Protein AF-A0AAW0YQZ0-F1 (afdb_monomer)

pLDDT: mean 71.82, std 16.06, range [32.94, 97.06]

Radius of gyration: 42.07 Å; Cα contacts (8 Å, |Δi|>4): 117; chains: 1; bounding box: 100×78×124 Å

Sequence (369 aa):
MALFLSIIIVFSAVLKAITFIFTYGYIPSLVSLLPHEGVVPTLEDDFGVTLLKIGTACIEATQFSGLRNELATIEQRNAPWVKISATSSDVLKHVPYHAGGFNTEISNIEVSELQDPHSESVYWREMRAFWKVSASSISRLLWFLVMATPVGRRMVDMSKIAWNLRWWYGPRQWRIWRRDAWREPPLTMARRRLAQRMGQAERREARPKGRTDVATPEPAVGISSDFQLQPDVSYSQFLLGQVEVEDDDENWEDDASSTTSSQSGASDEDDQALYRDLIVTEMDDNEDMQPVLLAHLTSRTSSPLTRRRYASLIANRSPPPQYQGLQEIVQDRRLAVAGQERDEDDEERKRACVVCMTQSRDTILWPCR

Solvent-accessible surface area (backbone atoms only — not comparable to full-atom values): 23851 Å² total; per-residue (Å²): 105,70,71,57,51,51,51,52,47,53,50,52,39,50,52,49,49,51,50,33,40,74,75,67,70,49,78,94,47,82,68,70,55,45,76,51,86,88,54,67,69,55,95,84,52,52,73,70,55,40,53,47,48,46,47,52,39,52,50,53,49,60,65,56,67,72,64,67,69,72,62,57,76,74,76,75,70,91,60,42,38,40,43,40,45,93,90,47,75,48,73,53,69,72,84,69,98,67,95,60,101,74,78,79,64,71,83,44,79,51,70,57,72,82,68,53,95,80,56,74,54,69,66,58,56,52,50,50,52,49,48,52,52,47,50,52,51,52,51,51,51,51,51,48,54,37,60,72,36,76,67,37,43,54,50,53,53,50,48,50,50,51,48,54,51,50,66,71,56,54,98,74,69,93,68,88,81,52,78,70,79,73,54,78,52,72,64,58,56,48,51,52,54,49,53,55,51,49,56,51,50,51,56,58,65,70,49,75,82,78,80,81,91,78,84,87,80,86,89,81,93,74,96,69,85,85,72,84,71,74,75,82,76,54,70,71,48,58,78,67,63,74,55,82,73,79,78,82,80,78,74,84,78,78,92,70,87,80,89,81,86,77,88,74,94,76,72,82,70,62,61,59,62,69,50,51,68,66,69,64,59,80,80,67,61,72,68,69,52,50,61,57,54,50,51,59,74,67,45,87,57,96,62,83,82,46,74,70,57,51,51,53,60,53,70,70,47,78,76,66,92,74,59,63,58,60,57,49,52,56,49,48,51,51,50,56,61,68,67,50,79,76,59,66,66,59,57,49,59,73,34,27,27,90,85,75,63,78,46,74,53,92,71,91,82,80,86,79,131

Structure (mmCIF, N/CA/C/O backbone):
data_AF-A0AAW0YQZ0-F1
#
_entry.id   AF-A0AAW0YQZ0-F1
#
loop_
_atom_site.group_PDB
_atom_site.id
_atom_site.type_symbol
_atom_site.label_atom_id
_atom_site.label_alt_id
_atom_site.label_comp_id
_atom_site.label_asym_id
_atom_site.label_entity_id
_atom_site.label_seq_id
_atom_site.pdbx_PDB_ins_code
_atom_site.Cartn_x
_atom_site.Cartn_y
_atom_site.Cartn_z
_atom_site.occupancy
_atom_site.B_iso_or_equiv
_atom_site.auth_seq_id
_atom_site.auth_comp_id
_atom_site.auth_asym_id
_atom_site.auth_atom_id
_atom_site.pdbx_PDB_model_num
ATOM 1 N N . MET A 1 1 ? 23.815 20.316 1.810 1.00 74.69 1 MET A N 1
ATOM 2 C CA . MET A 1 1 ? 22.538 20.791 2.387 1.00 74.69 1 MET A CA 1
ATOM 3 C C . MET A 1 1 ? 21.429 20.861 1.343 1.00 74.69 1 MET A C 1
ATOM 5 O O . MET A 1 1 ? 20.507 20.073 1.465 1.00 74.69 1 MET A O 1
ATOM 9 N N . ALA A 1 2 ? 21.531 21.681 0.286 1.00 79.31 2 ALA A N 1
ATOM 10 C CA . ALA A 1 2 ? 20.482 21.781 -0.746 1.00 79.31 2 ALA A CA 1
ATOM 11 C C . ALA A 1 2 ? 20.108 20.435 -1.404 1.00 79.31 2 ALA A C 1
ATOM 13 O O . ALA A 1 2 ? 18.932 20.108 -1.478 1.00 79.31 2 ALA A O 1
ATOM 14 N N . LEU A 1 3 ? 21.101 19.612 -1.778 1.00 83.88 3 LEU A N 1
ATOM 15 C CA . LEU A 1 3 ? 20.861 18.258 -2.312 1.00 83.88 3 LEU A CA 1
ATOM 16 C C . LEU A 1 3 ? 20.163 17.320 -1.318 1.00 83.88 3 LEU A C 1
ATOM 18 O O . LEU A 1 3 ? 19.392 16.457 -1.706 1.00 83.88 3 LEU A O 1
ATOM 22 N N . PHE A 1 4 ? 20.452 17.463 -0.027 1.00 82.62 4 PHE A N 1
ATOM 23 C CA . PHE A 1 4 ? 19.847 16.614 0.996 1.00 82.62 4 PHE A CA 1
ATOM 24 C C . PHE A 1 4 ? 18.385 17.007 1.226 1.00 82.62 4 PHE A C 1
ATOM 26 O O . PHE A 1 4 ? 17.507 16.151 1.262 1.00 82.62 4 PHE A O 1
ATOM 33 N N . LEU A 1 5 ? 18.116 18.312 1.299 1.00 79.50 5 LEU A N 1
ATOM 34 C CA . LEU A 1 5 ? 16.760 18.834 1.414 1.00 79.50 5 LEU A CA 1
ATOM 35 C C . LEU A 1 5 ? 15.923 18.527 0.164 1.00 79.50 5 LEU A C 1
ATOM 37 O O . LEU A 1 5 ? 14.769 18.143 0.307 1.00 79.50 5 LEU A O 1
ATOM 41 N N . SER A 1 6 ? 16.490 18.602 -1.045 1.00 83.31 6 SER A N 1
ATOM 42 C CA . SER A 1 6 ? 15.762 18.215 -2.259 1.00 83.31 6 SER A CA 1
ATOM 43 C C . SER A 1 6 ? 15.398 16.728 -2.268 1.00 83.31 6 SER A C 1
ATOM 45 O O . SER A 1 6 ? 14.277 16.393 -2.640 1.00 83.31 6 SER A O 1
ATOM 47 N N . ILE A 1 7 ? 16.284 15.839 -1.796 1.00 85.88 7 ILE A N 1
ATOM 48 C CA . ILE A 1 7 ? 15.975 14.408 -1.635 1.00 85.88 7 ILE A CA 1
ATOM 49 C C . ILE A 1 7 ? 14.813 14.208 -0.655 1.00 85.88 7 ILE A C 1
ATOM 51 O O . ILE A 1 7 ? 13.882 13.471 -0.969 1.00 85.88 7 ILE A O 1
ATOM 55 N N . ILE A 1 8 ? 14.833 14.880 0.501 1.00 83.62 8 ILE A N 1
ATOM 56 C CA . ILE A 1 8 ? 13.757 14.781 1.501 1.00 83.62 8 ILE A CA 1
ATOM 57 C C . ILE A 1 8 ? 12.425 15.277 0.934 1.00 83.62 8 ILE A C 1
ATOM 59 O O . ILE A 1 8 ? 11.398 14.624 1.128 1.00 83.62 8 ILE A O 1
ATOM 63 N N . ILE A 1 9 ? 12.432 16.402 0.217 1.00 84.31 9 ILE A N 1
ATOM 64 C CA . ILE A 1 9 ? 11.231 16.977 -0.398 1.00 84.31 9 ILE A CA 1
ATOM 65 C C . ILE A 1 9 ? 10.662 16.020 -1.451 1.00 84.31 9 ILE A C 1
ATOM 67 O O . ILE A 1 9 ? 9.471 15.717 -1.418 1.00 84.31 9 ILE A O 1
ATOM 71 N N . VAL A 1 10 ? 11.507 15.489 -2.343 1.00 86.62 10 VAL A N 1
ATOM 72 C CA . VAL A 1 10 ? 11.085 14.522 -3.370 1.00 86.62 10 VAL A CA 1
ATOM 73 C C . VAL A 1 10 ? 10.525 13.259 -2.723 1.00 86.62 10 VAL A C 1
ATOM 75 O O . VAL A 1 10 ? 9.453 12.802 -3.107 1.00 86.62 10 VAL A O 1
ATOM 78 N N . PHE A 1 11 ? 11.202 12.717 -1.712 1.00 88.06 11 PHE A N 1
ATOM 79 C CA . PHE A 1 11 ? 10.738 11.530 -0.999 1.00 88.06 11 PHE A CA 1
ATOM 80 C C . PHE A 1 11 ? 9.393 11.765 -0.297 1.00 88.06 11 PHE A C 1
ATOM 82 O O . PHE A 1 11 ? 8.498 10.931 -0.397 1.00 88.06 11 PHE A O 1
ATOM 89 N N . SER A 1 12 ? 9.214 12.922 0.345 1.00 85.50 12 SER A N 1
ATOM 90 C CA . SER A 1 12 ? 7.957 13.287 1.015 1.00 85.50 12 SER A CA 1
ATOM 91 C C . SER A 1 12 ? 6.810 13.465 0.016 1.00 85.50 12 SER A C 1
ATOM 93 O O . SER A 1 12 ? 5.703 12.986 0.257 1.00 85.50 12 SER A O 1
ATOM 95 N N . ALA A 1 13 ? 7.077 14.094 -1.134 1.00 87.88 13 ALA A N 1
ATOM 96 C CA . ALA A 1 13 ? 6.102 14.230 -2.212 1.00 87.88 13 ALA A CA 1
ATOM 97 C C . ALA A 1 13 ? 5.711 12.863 -2.795 1.00 87.88 13 ALA A C 1
ATOM 99 O O . ALA A 1 13 ? 4.528 12.598 -2.985 1.00 87.88 13 ALA A O 1
ATOM 100 N N . VAL A 1 14 ? 6.679 11.967 -3.018 1.00 89.31 14 VAL A N 1
ATOM 101 C CA . VAL A 1 14 ? 6.424 10.599 -3.498 1.00 89.31 14 VAL A CA 1
ATOM 102 C C . VAL A 1 14 ? 5.600 9.806 -2.488 1.00 89.31 14 VAL A C 1
ATOM 104 O O . VAL A 1 14 ? 4.615 9.185 -2.876 1.00 89.31 14 VAL A O 1
ATOM 107 N N . LEU A 1 15 ? 5.947 9.853 -1.199 1.00 87.69 15 LEU A N 1
ATOM 108 C CA . LEU A 1 15 ? 5.165 9.186 -0.157 1.00 87.69 15 LEU A CA 1
ATOM 109 C C . LEU A 1 15 ? 3.721 9.682 -0.137 1.00 87.69 15 LEU A C 1
ATOM 111 O O . LEU A 1 15 ? 2.804 8.871 -0.138 1.00 87.69 15 LEU A O 1
ATOM 115 N N . LYS A 1 16 ? 3.504 10.999 -0.196 1.00 87.56 16 LYS A N 1
ATOM 116 C CA . LYS A 1 16 ? 2.151 11.563 -0.209 1.00 87.56 16 LYS A CA 1
ATOM 117 C C . LYS A 1 16 ? 1.384 11.225 -1.493 1.00 87.56 16 LYS A C 1
ATOM 119 O O . LYS A 1 16 ? 0.184 10.976 -1.426 1.00 87.56 16 LYS A O 1
ATOM 124 N N . ALA A 1 17 ? 2.065 11.156 -2.639 1.00 89.69 17 ALA A N 1
ATOM 125 C CA . ALA A 1 17 ? 1.477 10.678 -3.892 1.00 89.69 17 ALA A CA 1
ATOM 126 C C . ALA A 1 17 ? 0.990 9.235 -3.753 1.00 89.69 17 ALA A C 1
ATOM 128 O O . ALA A 1 17 ? -0.140 8.929 -4.123 1.00 89.69 17 ALA A O 1
ATOM 129 N N . ILE A 1 18 ? 1.830 8.370 -3.180 1.00 89.19 18 ILE A N 1
ATOM 130 C CA . ILE A 1 18 ? 1.500 6.972 -2.907 1.00 89.19 18 ILE A CA 1
ATOM 131 C C . ILE A 1 18 ? 0.293 6.898 -1.968 1.00 89.19 18 ILE A C 1
ATOM 133 O O . ILE A 1 18 ? -0.659 6.189 -2.278 1.00 89.19 18 ILE A O 1
ATOM 137 N N . THR A 1 19 ? 0.282 7.672 -0.879 1.00 88.56 19 THR A N 1
ATOM 138 C CA . THR A 1 19 ? -0.862 7.725 0.039 1.00 88.56 19 THR A CA 1
ATOM 139 C C . THR A 1 19 ? -2.143 8.113 -0.691 1.00 88.56 19 THR A C 1
ATOM 141 O O . THR A 1 19 ? -3.131 7.407 -0.554 1.00 88.56 19 THR A O 1
ATOM 144 N N . PHE A 1 20 ? -2.135 9.161 -1.521 1.00 91.38 20 PHE A N 1
ATOM 145 C CA . PHE A 1 20 ? -3.327 9.556 -2.278 1.00 91.38 20 PHE A CA 1
ATOM 146 C C . PHE A 1 20 ? -3.776 8.519 -3.303 1.00 91.38 20 PHE A C 1
ATOM 148 O O . PHE A 1 20 ? -4.975 8.296 -3.447 1.00 91.38 20 PHE A O 1
ATOM 155 N N . ILE A 1 21 ? -2.837 7.853 -3.976 1.00 89.44 21 ILE A N 1
ATOM 156 C CA . ILE A 1 21 ? -3.160 6.748 -4.881 1.00 89.44 21 ILE A CA 1
ATOM 157 C C . ILE A 1 21 ? -3.860 5.624 -4.111 1.00 89.44 21 ILE A C 1
ATOM 159 O O . ILE A 1 21 ? -4.859 5.101 -4.591 1.00 89.44 21 ILE A O 1
ATOM 163 N N . PHE A 1 22 ? -3.388 5.284 -2.910 1.00 88.81 22 PHE A N 1
ATOM 164 C CA . PHE A 1 22 ? -4.004 4.232 -2.102 1.00 88.81 22 PHE A CA 1
ATOM 165 C C . PHE A 1 22 ? -5.328 4.645 -1.449 1.00 88.81 22 PHE A C 1
ATOM 167 O O . PHE A 1 22 ? -6.217 3.808 -1.343 1.00 88.81 22 PHE A O 1
ATOM 174 N N . THR A 1 23 ? -5.483 5.897 -1.009 1.00 87.75 23 THR A N 1
ATOM 175 C CA . THR A 1 23 ? -6.697 6.337 -0.299 1.00 87.75 23 THR A CA 1
ATOM 176 C C . THR A 1 23 ? -7.808 6.797 -1.234 1.00 87.75 23 THR A C 1
ATOM 178 O O . THR A 1 23 ? -8.972 6.536 -0.960 1.00 87.75 23 THR A O 1
ATOM 181 N N . TYR A 1 24 ? -7.469 7.500 -2.317 1.00 90.56 24 TYR A N 1
ATOM 182 C CA . TYR A 1 24 ? -8.443 8.112 -3.227 1.00 90.56 24 TYR A CA 1
ATOM 183 C C . TYR A 1 24 ? -8.488 7.444 -4.606 1.00 90.56 24 TYR A C 1
ATOM 185 O O . TYR A 1 24 ? -9.424 7.684 -5.361 1.00 90.56 24 TYR A O 1
ATOM 193 N N . GLY A 1 25 ? -7.488 6.635 -4.975 1.00 90.56 25 GLY A N 1
ATOM 194 C CA . GLY A 1 25 ? -7.398 6.013 -6.303 1.00 90.56 25 GLY A CA 1
ATOM 195 C C . GLY A 1 25 ? -6.909 6.948 -7.418 1.00 90.56 25 GLY A C 1
ATOM 196 O O . GLY A 1 25 ? -6.646 6.492 -8.527 1.00 90.56 25 GLY A O 1
ATOM 197 N N . TYR A 1 26 ? -6.744 8.246 -7.147 1.00 91.81 26 TYR A N 1
ATOM 198 C CA . TYR A 1 26 ? -6.206 9.228 -8.090 1.00 91.81 26 TYR A CA 1
ATOM 199 C C . TYR A 1 26 ? -5.544 10.404 -7.358 1.00 91.81 26 TYR A C 1
ATOM 201 O O . TYR A 1 26 ? -5.755 10.622 -6.165 1.00 91.81 26 TYR A O 1
ATOM 209 N N . ILE A 1 27 ? -4.731 11.182 -8.081 1.00 93.88 27 ILE A N 1
ATOM 210 C CA . ILE A 1 27 ? -4.091 12.396 -7.558 1.00 93.88 27 ILE A CA 1
ATOM 211 C C . ILE A 1 27 ? -4.923 13.605 -8.017 1.00 93.88 27 ILE A C 1
ATOM 213 O O . ILE A 1 27 ? -4.923 13.896 -9.214 1.00 93.88 27 ILE A O 1
ATOM 217 N N . PRO A 1 28 ? -5.624 14.322 -7.116 1.00 88.44 28 PRO A N 1
ATOM 218 C CA . PRO A 1 28 ? -6.537 15.401 -7.503 1.00 88.44 28 PRO A CA 1
ATOM 219 C C . PRO A 1 28 ? -5.820 16.604 -8.130 1.00 88.44 28 PRO A C 1
ATOM 221 O O . PRO A 1 28 ? -6.334 17.204 -9.069 1.00 88.44 28 PRO A O 1
ATOM 224 N N . SER A 1 29 ? -4.624 16.962 -7.645 1.00 90.38 29 SER A N 1
ATOM 225 C CA . SER A 1 29 ? -3.777 17.983 -8.273 1.00 90.38 29 SER A CA 1
ATOM 226 C C . SER A 1 29 ? -2.321 17.896 -7.796 1.00 90.38 29 SER A C 1
ATOM 228 O O . SER A 1 29 ? -2.043 17.399 -6.702 1.00 90.38 29 SER A O 1
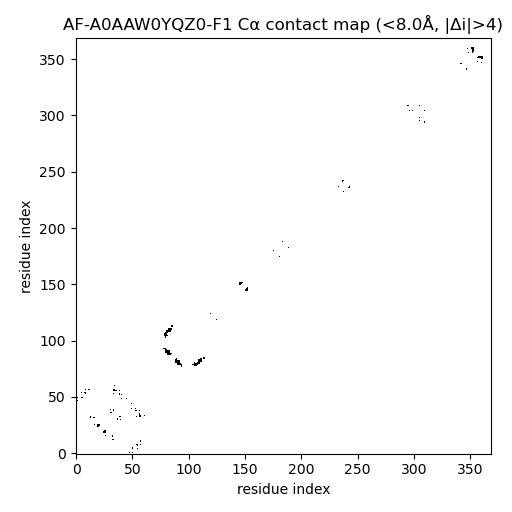ATOM 230 N N . LEU A 1 30 ? -1.380 18.431 -8.587 1.00 85.12 30 LEU A N 1
ATOM 231 C CA . LEU A 1 30 ? 0.028 18.562 -8.176 1.00 85.12 30 LEU A CA 1
ATOM 232 C C . LEU A 1 30 ? 0.216 19.537 -7.006 1.00 85.12 30 LEU A C 1
ATOM 234 O O . LEU A 1 30 ? 1.171 19.409 -6.247 1.00 85.12 30 LEU A O 1
ATOM 238 N N . VAL A 1 31 ? -0.705 20.485 -6.828 1.00 86.19 31 VAL A N 1
ATOM 239 C CA . VAL A 1 31 ? -0.671 21.436 -5.710 1.00 86.19 31 VAL A CA 1
ATOM 240 C C . VAL A 1 31 ? -1.089 20.749 -4.410 1.00 86.19 31 VAL A C 1
ATOM 242 O O . VAL A 1 31 ? -0.499 21.010 -3.369 1.00 86.19 31 VAL A O 1
ATOM 245 N N . SER A 1 32 ? -2.011 19.782 -4.469 1.00 85.31 32 SER A N 1
ATOM 246 C CA . SER A 1 32 ? -2.438 18.990 -3.305 1.00 85.31 32 SER A CA 1
ATOM 247 C C . SER A 1 32 ? -1.327 18.105 -2.729 1.00 85.31 32 SER A C 1
ATOM 249 O O . SER A 1 32 ? -1.411 17.686 -1.573 1.00 85.31 32 SER A O 1
ATOM 251 N N . LEU A 1 33 ? -0.267 17.824 -3.499 1.00 85.94 33 LEU A N 1
ATOM 252 C CA . LEU A 1 33 ? 0.940 17.166 -2.989 1.00 85.94 33 LEU A CA 1
ATOM 253 C C . LEU A 1 33 ? 1.699 18.059 -2.003 1.00 85.94 33 LEU A C 1
ATOM 255 O O . LEU A 1 33 ? 2.332 17.545 -1.082 1.00 85.94 33 LEU A O 1
ATOM 259 N N . LEU A 1 34 ? 1.564 19.380 -2.097 1.00 85.75 34 LEU A N 1
ATOM 260 C CA . LEU A 1 34 ? 2.104 20.277 -1.085 1.00 85.75 34 LEU A CA 1
ATOM 261 C C . LEU A 1 34 ? 1.210 20.258 0.169 1.00 85.75 34 LEU A C 1
ATOM 263 O O . LEU A 1 34 ? -0.001 20.063 0.071 1.00 85.75 34 LEU A O 1
ATOM 267 N N . PRO A 1 35 ? 1.789 20.350 1.375 1.00 76.12 35 PRO A N 1
ATOM 268 C CA . PRO A 1 35 ? 1.049 20.254 2.634 1.00 76.12 35 PRO A CA 1
ATOM 269 C C . PRO A 1 35 ? -0.078 21.270 2.799 1.00 76.12 35 PRO A C 1
ATOM 271 O O . PRO A 1 35 ? -1.148 20.909 3.282 1.00 76.12 35 PRO A O 1
ATOM 274 N N . HIS A 1 36 ? 0.165 22.517 2.394 1.00 79.62 36 HIS A N 1
ATOM 275 C CA . HIS A 1 36 ? -0.705 23.657 2.663 1.00 79.62 36 HIS A CA 1
ATOM 276 C C . HIS A 1 36 ? -0.660 24.631 1.477 1.00 79.62 36 HIS A C 1
ATOM 278 O O . HIS A 1 36 ? 0.398 24.832 0.878 1.00 79.62 36 HIS A O 1
ATOM 284 N N . GLU A 1 37 ? -1.787 25.273 1.164 1.00 74.81 37 GLU A N 1
ATOM 285 C CA . GLU A 1 37 ? -1.913 26.219 0.039 1.00 74.81 37 GLU A CA 1
ATOM 286 C C . GLU A 1 37 ? -1.014 27.463 0.188 1.00 74.81 37 GLU A C 1
ATOM 288 O O . GLU A 1 37 ? -0.633 28.079 -0.803 1.00 74.81 37 GLU A O 1
ATOM 293 N N . GLY A 1 38 ? -0.591 27.797 1.412 1.00 78.50 38 GLY A N 1
ATOM 294 C CA . GLY A 1 38 ? 0.299 28.932 1.691 1.00 78.50 38 GLY A CA 1
ATOM 295 C C . GLY A 1 38 ? 1.776 28.720 1.333 1.00 78.50 38 GLY A C 1
ATOM 296 O O . GLY A 1 38 ? 2.583 29.623 1.538 1.00 78.50 38 GLY A O 1
ATOM 297 N N . VAL A 1 39 ? 2.153 27.539 0.832 1.00 82.19 39 VAL A N 1
ATOM 298 C CA . VAL A 1 39 ? 3.557 27.161 0.567 1.00 82.19 39 VAL A CA 1
ATOM 299 C C . VAL A 1 39 ? 3.890 27.217 -0.927 1.00 82.19 39 VAL A C 1
ATOM 301 O O . VAL A 1 39 ? 4.995 26.868 -1.338 1.00 82.19 39 VAL A O 1
ATOM 304 N N . VAL A 1 40 ? 2.956 27.666 -1.767 1.00 87.56 40 VAL A N 1
ATOM 305 C CA . VAL A 1 40 ? 3.212 27.809 -3.201 1.00 87.56 40 VAL A CA 1
ATOM 306 C C . VAL A 1 40 ? 4.319 28.855 -3.400 1.00 87.56 40 VAL A C 1
ATOM 308 O O . VAL A 1 40 ? 4.126 30.013 -3.024 1.00 87.56 40 VAL A O 1
ATOM 311 N N . PRO A 1 41 ? 5.488 28.469 -3.944 1.00 87.38 41 PRO A N 1
ATOM 312 C CA . PRO A 1 41 ? 6.588 29.401 -4.142 1.00 87.38 41 PRO A CA 1
ATOM 313 C C . PRO A 1 41 ? 6.169 30.495 -5.125 1.00 87.38 41 PRO A C 1
ATOM 315 O O . PRO A 1 41 ? 5.594 30.208 -6.178 1.00 87.38 41 PRO A O 1
ATOM 318 N N . THR A 1 42 ? 6.457 31.750 -4.787 1.00 92.00 42 THR A N 1
ATOM 319 C CA . THR A 1 42 ? 6.273 32.861 -5.723 1.00 92.00 42 THR A CA 1
ATOM 320 C C . THR A 1 42 ? 7.457 32.913 -6.685 1.00 92.00 42 THR A C 1
ATOM 322 O O . THR A 1 42 ? 8.560 32.476 -6.362 1.00 92.00 42 THR A O 1
ATOM 325 N N . LEU A 1 43 ? 7.250 33.460 -7.885 1.00 94.12 43 LEU A N 1
ATOM 326 C CA . LEU A 1 43 ? 8.328 33.636 -8.874 1.00 94.12 43 LEU A CA 1
ATOM 327 C C . LEU A 1 43 ? 9.455 34.561 -8.383 1.00 94.12 43 LEU A C 1
ATOM 329 O O . LEU A 1 43 ? 10.543 34.550 -8.949 1.00 94.12 43 LEU A O 1
ATOM 333 N N . GLU A 1 44 ? 9.180 35.358 -7.354 1.00 96.06 44 GLU A N 1
ATOM 334 C CA . GLU A 1 44 ? 10.124 36.294 -6.742 1.00 96.06 44 GLU A CA 1
ATOM 335 C C . GLU A 1 44 ? 10.959 35.651 -5.626 1.00 96.06 44 GLU A C 1
ATOM 337 O O . GLU A 1 44 ? 11.934 36.247 -5.173 1.00 96.06 44 GLU A O 1
ATOM 342 N N . ASP A 1 45 ? 10.598 34.448 -5.168 1.00 95.38 45 ASP A N 1
ATOM 343 C CA . ASP A 1 45 ? 11.343 33.765 -4.118 1.00 95.38 45 ASP A CA 1
ATOM 344 C C . ASP A 1 45 ? 12.643 33.158 -4.676 1.00 95.38 45 ASP A C 1
ATOM 346 O O . ASP A 1 45 ? 12.641 32.354 -5.613 1.00 95.38 45 ASP A O 1
ATOM 350 N N . ASP A 1 46 ? 13.764 33.455 -4.020 1.00 95.44 46 ASP A N 1
ATOM 351 C CA . ASP A 1 46 ? 15.037 32.799 -4.308 1.00 95.44 46 ASP A CA 1
ATOM 352 C C . ASP A 1 46 ? 14.944 31.277 -4.114 1.00 95.44 46 ASP A C 1
ATOM 354 O O . ASP A 1 46 ? 14.263 30.765 -3.218 1.00 95.44 46 ASP A O 1
ATOM 358 N N . PHE A 1 47 ? 15.722 30.525 -4.899 1.00 90.31 47 PHE A N 1
ATOM 359 C CA . PHE A 1 47 ? 15.757 29.058 -4.827 1.00 90.31 47 PHE A CA 1
ATOM 360 C C . PHE A 1 47 ? 16.020 28.528 -3.404 1.00 90.31 47 PHE A C 1
ATOM 362 O O . PHE A 1 47 ? 15.462 27.515 -2.996 1.00 90.31 47 PHE A O 1
ATOM 369 N N . GLY A 1 48 ? 16.845 29.220 -2.612 1.00 89.94 48 GLY A N 1
ATOM 370 C CA . GLY A 1 48 ? 17.086 28.838 -1.218 1.00 89.94 48 GLY A CA 1
ATOM 371 C C . GLY A 1 48 ? 15.854 29.006 -0.323 1.00 89.94 48 GLY A C 1
ATOM 372 O O . GLY A 1 48 ? 15.589 28.152 0.521 1.00 89.94 48 GLY A O 1
ATOM 373 N N . VAL A 1 49 ? 15.087 30.079 -0.530 1.00 90.44 49 VAL A N 1
ATOM 374 C CA . VAL A 1 49 ? 13.884 30.403 0.250 1.00 90.44 49 VAL A CA 1
ATOM 375 C C . VAL A 1 49 ? 12.748 29.453 -0.104 1.00 90.44 49 VAL A C 1
ATOM 377 O O . VAL A 1 49 ? 12.103 28.924 0.797 1.00 90.44 49 VAL A O 1
ATOM 380 N N . THR A 1 50 ? 12.543 29.169 -1.392 1.00 91.00 50 THR A N 1
ATOM 381 C CA . THR A 1 50 ? 11.533 28.194 -1.841 1.00 91.00 50 THR A CA 1
ATOM 382 C C . THR A 1 50 ? 11.802 26.807 -1.265 1.00 91.00 50 THR A C 1
ATOM 384 O O . THR A 1 50 ? 10.905 26.171 -0.715 1.00 91.00 50 THR A O 1
ATOM 387 N N . LEU A 1 51 ? 13.058 26.361 -1.311 1.00 88.19 51 LEU A N 1
ATOM 388 C CA . LEU A 1 51 ? 13.460 25.056 -0.800 1.00 88.19 51 LEU A CA 1
ATOM 389 C C . LEU A 1 51 ? 13.309 24.978 0.727 1.00 88.19 51 LEU A C 1
ATOM 391 O O . LEU A 1 51 ? 12.880 23.949 1.248 1.00 88.19 51 LEU A O 1
ATOM 395 N N . LEU A 1 52 ? 13.584 26.075 1.442 1.00 87.81 52 LEU A N 1
ATOM 396 C CA . LEU A 1 52 ? 13.340 26.173 2.880 1.00 87.81 52 LEU A CA 1
ATOM 397 C C . LEU A 1 52 ? 11.839 26.135 3.209 1.00 87.81 52 LEU A C 1
ATOM 399 O O . LEU A 1 52 ? 11.450 25.319 4.037 1.00 87.81 52 LEU A O 1
ATOM 403 N N . LYS A 1 53 ? 11.004 26.942 2.535 1.00 90.81 53 LYS A N 1
ATOM 404 C CA . LYS A 1 53 ? 9.539 26.992 2.728 1.00 90.81 53 LYS A CA 1
ATOM 405 C C . LYS A 1 53 ? 8.882 25.630 2.481 1.00 90.81 53 LYS A C 1
ATOM 407 O O . LYS A 1 53 ? 8.065 25.177 3.279 1.00 90.81 53 LYS A O 1
ATOM 412 N N . ILE A 1 54 ? 9.262 24.957 1.393 1.00 89.62 54 ILE A N 1
ATOM 413 C CA . ILE A 1 54 ? 8.756 23.616 1.072 1.00 89.62 54 ILE A CA 1
ATOM 414 C C . ILE A 1 54 ? 9.263 22.600 2.105 1.00 89.62 54 ILE A C 1
ATOM 416 O O . ILE A 1 54 ? 8.487 21.777 2.586 1.00 89.62 54 ILE A O 1
ATOM 420 N N . GLY A 1 55 ? 10.539 22.678 2.493 1.00 86.62 55 GLY A N 1
ATOM 421 C CA . GLY A 1 55 ? 11.125 21.799 3.503 1.00 86.62 55 GLY A CA 1
ATOM 422 C C . GLY A 1 55 ? 10.447 21.910 4.872 1.00 86.62 55 GLY A C 1
ATOM 423 O O . GLY A 1 55 ? 10.118 20.885 5.468 1.00 86.62 55 GLY A O 1
ATOM 424 N N . THR A 1 56 ? 10.186 23.128 5.357 1.00 87.50 56 THR A N 1
ATOM 425 C CA . THR A 1 56 ? 9.485 23.357 6.632 1.00 87.50 56 THR A CA 1
ATOM 426 C C . THR A 1 56 ? 8.054 22.851 6.576 1.00 87.50 56 THR A C 1
ATOM 428 O O . THR A 1 56 ? 7.629 22.151 7.489 1.00 87.50 56 THR A O 1
ATOM 431 N N . ALA A 1 57 ? 7.347 23.097 5.472 1.00 86.06 57 ALA A N 1
ATOM 432 C CA . ALA A 1 57 ? 5.995 22.590 5.296 1.00 86.06 57 ALA A CA 1
ATOM 433 C C . ALA A 1 57 ? 5.946 21.059 5.281 1.00 86.06 57 ALA A C 1
ATOM 435 O O . ALA A 1 57 ? 5.054 20.469 5.882 1.00 86.06 57 ALA A O 1
ATOM 436 N N . CYS A 1 58 ? 6.896 20.389 4.614 1.00 82.19 58 CYS A N 1
ATOM 437 C CA . CYS A 1 58 ? 6.983 18.927 4.645 1.00 82.19 58 CYS A CA 1
ATOM 438 C C . CYS A 1 58 ? 7.178 18.415 6.079 1.00 82.19 58 CYS A C 1
ATOM 440 O O . CYS A 1 58 ? 6.528 17.447 6.472 1.00 82.19 58 CYS A O 1
ATOM 442 N N . ILE A 1 59 ? 8.027 19.076 6.873 1.00 82.12 59 ILE A N 1
ATOM 443 C CA . ILE A 1 59 ? 8.232 18.720 8.281 1.00 82.12 59 ILE A CA 1
ATOM 444 C C . ILE A 1 59 ? 6.935 18.912 9.075 1.00 82.12 59 ILE A C 1
ATOM 446 O O . ILE A 1 59 ? 6.510 17.973 9.740 1.00 82.12 59 ILE A O 1
ATOM 450 N N . GLU A 1 60 ? 6.256 20.051 8.948 1.00 82.25 60 GLU A N 1
ATOM 451 C CA . GLU A 1 60 ? 4.975 20.312 9.624 1.00 82.25 60 GLU A CA 1
ATOM 452 C C . GLU A 1 60 ? 3.902 19.279 9.242 1.00 82.25 60 GLU A C 1
ATOM 454 O O . GLU A 1 60 ? 3.254 18.699 10.114 1.00 82.25 60 GLU A O 1
ATOM 459 N N . ALA A 1 61 ? 3.780 18.946 7.954 1.00 77.12 61 ALA A N 1
ATOM 460 C CA . ALA A 1 61 ? 2.844 17.929 7.470 1.00 77.12 61 ALA A CA 1
ATOM 461 C C . ALA A 1 61 ? 3.092 16.557 8.106 1.00 77.12 61 ALA A C 1
ATOM 463 O O . ALA A 1 61 ? 2.159 15.862 8.510 1.00 77.12 61 ALA A O 1
ATOM 464 N N . THR A 1 62 ? 4.366 16.164 8.194 1.00 72.81 62 THR A N 1
ATOM 465 C CA . THR A 1 62 ? 4.756 14.879 8.787 1.00 72.81 62 THR A CA 1
ATOM 466 C C . THR A 1 62 ? 4.632 14.876 10.310 1.00 72.81 62 THR A C 1
ATOM 468 O O . THR A 1 62 ? 4.309 13.839 10.885 1.00 72.81 62 THR A O 1
ATOM 471 N N . GLN A 1 63 ? 4.812 16.024 10.972 1.00 69.75 63 GLN A N 1
ATOM 472 C CA . GLN A 1 63 ? 4.669 16.159 12.423 1.00 69.75 63 GLN A CA 1
ATOM 473 C C . GLN A 1 63 ? 3.217 16.011 12.893 1.00 69.75 63 GLN A C 1
ATOM 475 O O . GLN A 1 63 ? 2.983 15.480 13.979 1.00 69.75 63 GLN A O 1
ATOM 480 N N . PHE A 1 64 ? 2.238 16.442 12.094 1.00 55.78 64 PHE A N 1
ATOM 481 C CA . PHE A 1 64 ? 0.837 16.467 12.527 1.00 55.78 64 PHE A CA 1
ATOM 482 C C . PHE A 1 64 ? 0.051 15.175 12.270 1.00 55.78 64 PHE A C 1
ATOM 484 O O . PHE A 1 64 ? -0.955 14.951 12.943 1.00 55.78 64 PHE A O 1
ATOM 491 N N . SER A 1 65 ? 0.493 14.302 11.362 1.00 56.78 65 SER A N 1
ATOM 492 C CA . SER A 1 65 ? -0.355 13.191 10.902 1.00 56.78 65 SER A CA 1
ATOM 493 C C . SER A 1 65 ? -0.191 11.868 11.664 1.00 56.78 65 SER A C 1
ATOM 495 O O . SER A 1 65 ? -1.076 11.027 11.560 1.00 56.78 65 SER A O 1
ATOM 497 N N . GLY A 1 66 ? 0.905 11.649 12.401 1.00 51.88 66 GLY A N 1
ATOM 498 C CA . GLY A 1 66 ? 1.235 10.303 12.909 1.00 51.88 66 GLY A CA 1
ATOM 499 C C . GLY A 1 66 ? 0.897 10.013 14.374 1.00 51.88 66 GLY A C 1
ATOM 500 O O . GLY A 1 66 ? 0.643 8.871 14.720 1.00 51.88 66 GLY A O 1
ATOM 501 N N . LEU A 1 67 ? 0.903 11.020 15.253 1.00 49.44 67 LEU A N 1
ATOM 502 C CA . LEU A 1 67 ? 0.758 10.798 16.707 1.00 49.44 67 LEU A CA 1
ATOM 503 C C . LEU A 1 67 ? -0.416 11.550 17.332 1.00 49.44 67 LEU A C 1
ATOM 505 O O . LEU A 1 67 ? -0.875 11.194 18.413 1.00 49.44 67 LEU A O 1
ATOM 509 N N . ARG A 1 68 ? -0.921 12.589 16.663 1.00 50.38 68 ARG A N 1
ATOM 510 C CA . ARG A 1 68 ? -2.006 13.418 17.198 1.00 50.38 68 ARG A CA 1
ATOM 511 C C . ARG A 1 68 ? -3.399 12.858 16.888 1.00 50.38 68 ARG A C 1
ATOM 513 O O . ARG A 1 68 ? -4.333 13.201 17.598 1.00 50.38 68 ARG A O 1
ATOM 520 N N . ASN A 1 69 ? -3.515 11.980 15.887 1.00 48.28 69 ASN A N 1
ATOM 521 C CA . ASN A 1 69 ? -4.771 11.318 15.508 1.00 48.28 69 ASN A CA 1
ATOM 522 C C . ASN A 1 69 ? -4.930 9.896 16.081 1.00 48.28 69 ASN A C 1
ATOM 524 O O . ASN A 1 69 ? -6.008 9.329 15.964 1.00 48.28 69 ASN A O 1
ATOM 528 N N . GLU A 1 70 ? -3.892 9.325 16.707 1.00 51.62 70 GLU A N 1
ATOM 529 C CA . GLU A 1 70 ? -3.975 8.011 17.378 1.00 51.62 70 GLU A CA 1
ATOM 530 C C . GLU A 1 70 ? -4.159 8.101 18.895 1.00 51.62 70 GLU A C 1
ATOM 532 O O . GLU A 1 70 ? -4.469 7.109 19.549 1.00 51.62 70 GLU A O 1
ATOM 537 N N . LEU A 1 71 ? -4.105 9.308 19.461 1.00 48.75 71 LEU A N 1
ATOM 538 C CA . LEU A 1 71 ? -4.840 9.588 20.690 1.00 48.75 71 LEU A CA 1
ATOM 539 C C . LEU A 1 71 ? -6.315 9.760 20.317 1.00 48.75 71 LEU A C 1
ATOM 541 O O . LEU A 1 71 ? -6.894 10.829 20.500 1.00 48.75 71 LEU A O 1
ATOM 545 N N . ALA A 1 72 ? -6.927 8.697 19.783 1.00 50.66 72 ALA A N 1
ATOM 546 C CA . ALA A 1 72 ? -8.354 8.520 19.971 1.00 50.66 72 ALA A CA 1
ATOM 547 C C . ALA A 1 72 ? -8.568 8.717 21.469 1.00 50.66 72 ALA A C 1
ATOM 549 O O . ALA A 1 72 ? -7.875 8.087 22.276 1.00 50.66 72 ALA A O 1
ATOM 550 N N . THR A 1 73 ? -9.426 9.662 21.851 1.00 51.66 73 THR A N 1
ATOM 551 C CA . THR A 1 73 ? -9.868 9.747 23.237 1.00 51.66 73 THR A CA 1
ATOM 552 C C . THR A 1 73 ? -10.354 8.354 23.570 1.00 51.66 73 THR A C 1
ATOM 554 O O . THR A 1 73 ? -11.367 7.926 23.020 1.00 51.66 73 THR A O 1
ATOM 557 N N . ILE A 1 74 ? -9.578 7.611 24.362 1.00 54.12 74 ILE A N 1
ATOM 558 C CA . ILE A 1 74 ? -10.015 6.319 24.863 1.00 54.12 74 ILE A CA 1
ATOM 559 C C . ILE A 1 74 ? -11.295 6.683 25.587 1.00 54.12 74 ILE A C 1
ATOM 561 O O . ILE A 1 74 ? -11.231 7.407 26.584 1.00 54.12 74 ILE A O 1
ATOM 565 N N . GLU A 1 75 ? -12.440 6.307 25.017 1.00 63.28 75 GLU A N 1
ATOM 566 C CA . GLU A 1 75 ? -13.715 6.518 25.672 1.00 63.28 75 GLU A CA 1
ATOM 567 C C . GLU A 1 75 ? -13.582 5.818 27.014 1.00 63.28 75 GLU A C 1
ATOM 569 O O . GLU A 1 75 ? -13.522 4.589 27.104 1.00 63.28 75 GLU A O 1
ATOM 574 N N . GLN A 1 76 ? -13.415 6.615 28.066 1.00 66.19 76 GLN A N 1
ATOM 575 C CA . GLN A 1 76 ? -13.440 6.100 29.414 1.00 66.19 76 GLN A CA 1
ATOM 576 C C . GLN A 1 76 ? -14.868 5.621 29.610 1.00 66.19 76 GLN A C 1
ATOM 578 O O . GLN A 1 76 ? -15.790 6.413 29.794 1.00 66.19 76 GLN A O 1
ATOM 583 N N . ARG A 1 77 ? -15.065 4.307 29.469 1.00 64.50 77 ARG A N 1
ATOM 584 C CA . ARG A 1 77 ? -16.351 3.676 29.733 1.00 64.50 77 ARG A CA 1
ATOM 585 C C . ARG A 1 77 ? -16.694 3.982 31.191 1.00 64.50 77 ARG A C 1
ATOM 587 O O . ARG A 1 77 ? -16.010 3.528 32.104 1.00 64.50 77 ARG A O 1
ATOM 594 N N . ASN A 1 78 ? -17.742 4.777 31.399 1.00 68.75 78 ASN A N 1
ATOM 595 C CA . ASN A 1 78 ? -18.162 5.239 32.727 1.00 68.75 78 ASN A CA 1
ATOM 596 C C . ASN A 1 78 ? -18.812 4.132 33.582 1.00 68.75 78 ASN A C 1
ATOM 598 O O . ASN A 1 78 ? -19.119 4.364 34.750 1.00 68.75 78 ASN A O 1
ATOM 602 N N . ALA A 1 79 ? -19.028 2.942 33.015 1.00 75.19 79 ALA A N 1
ATOM 603 C CA . ALA A 1 79 ? -19.663 1.807 33.673 1.00 75.19 79 ALA A CA 1
ATOM 604 C C . ALA A 1 79 ? -18.652 0.679 33.967 1.00 75.19 79 ALA A C 1
ATOM 606 O O . ALA A 1 79 ? -17.679 0.514 33.220 1.00 75.19 79 ALA A O 1
ATOM 607 N N . PRO A 1 80 ? -18.866 -0.111 35.038 1.00 72.31 80 PRO A N 1
ATOM 608 C CA . PRO A 1 80 ? -18.079 -1.312 35.287 1.00 72.31 80 PRO A CA 1
ATOM 609 C C . PRO A 1 80 ? -18.264 -2.291 34.126 1.00 72.31 80 PRO A C 1
ATOM 611 O O . PRO A 1 80 ? -19.387 -2.592 33.726 1.00 72.31 80 PRO A O 1
ATOM 614 N N . TRP A 1 81 ? -17.159 -2.801 33.593 1.00 78.12 81 TRP A N 1
ATOM 615 C CA . TRP A 1 81 ? -17.179 -3.758 32.492 1.00 78.12 81 TRP A CA 1
ATOM 616 C C . TRP A 1 81 ? -16.304 -4.963 32.826 1.00 78.12 81 TRP A C 1
ATOM 618 O O . TRP A 1 81 ? -15.357 -4.879 33.617 1.00 78.12 81 TRP A O 1
ATOM 628 N N . VAL A 1 82 ? -16.659 -6.107 32.247 1.00 79.81 82 VAL A N 1
ATOM 629 C CA . VAL A 1 82 ? -15.942 -7.367 32.451 1.00 79.81 82 VAL A CA 1
ATOM 630 C C . VAL A 1 82 ? -15.257 -7.749 31.154 1.00 79.81 82 VAL A C 1
ATOM 632 O O . VAL A 1 82 ? -15.910 -7.868 30.117 1.00 79.81 82 VAL A O 1
ATOM 635 N N . LYS A 1 83 ? -13.941 -7.968 31.224 1.00 79.56 83 LYS A N 1
ATOM 636 C CA . LYS A 1 83 ? -13.184 -8.554 30.121 1.00 79.56 83 LYS A CA 1
ATOM 637 C C . LYS A 1 83 ? -13.069 -10.049 30.355 1.00 79.56 83 LYS A C 1
ATOM 639 O O . LYS A 1 83 ? -12.394 -10.474 31.294 1.00 79.56 83 LYS A O 1
ATOM 644 N N . ILE A 1 84 ? -13.710 -10.846 29.508 1.00 77.31 84 ILE A N 1
ATOM 645 C CA . ILE A 1 84 ? -13.592 -12.303 29.573 1.00 77.31 84 ILE A CA 1
ATOM 646 C C . ILE A 1 84 ? -12.570 -12.734 28.521 1.00 77.31 84 ILE A C 1
ATOM 648 O O . ILE A 1 84 ? -12.839 -12.684 27.325 1.00 77.31 84 ILE A O 1
ATOM 652 N N . SER A 1 85 ? -11.381 -13.127 28.981 1.00 76.19 85 SER A N 1
ATOM 653 C CA . SER A 1 85 ? -10.348 -13.777 28.172 1.00 76.19 85 SER A CA 1
ATOM 654 C C . SER A 1 85 ? -10.394 -15.290 28.393 1.00 76.19 85 SER A C 1
ATOM 656 O O . SER A 1 85 ? -10.821 -15.760 29.448 1.00 76.19 85 SER A O 1
ATOM 658 N N . ALA A 1 86 ? -9.884 -16.057 27.428 1.00 68.94 86 ALA A N 1
ATOM 659 C CA . ALA A 1 86 ? -9.777 -17.516 27.495 1.00 68.94 86 ALA A CA 1
ATOM 660 C C . ALA A 1 86 ? -9.052 -18.028 28.757 1.00 68.94 86 ALA A C 1
ATOM 662 O O . ALA A 1 86 ? -9.299 -19.142 29.212 1.00 68.94 86 ALA A O 1
ATOM 663 N N . THR A 1 87 ? -8.146 -17.224 29.319 1.00 73.56 87 THR A N 1
ATOM 664 C CA . THR A 1 87 ? -7.328 -17.586 30.486 1.00 73.56 87 THR A CA 1
ATOM 665 C C . THR A 1 87 ? -7.771 -16.915 31.782 1.00 73.56 87 THR A C 1
ATOM 667 O O . THR A 1 87 ? -7.441 -17.407 32.860 1.00 73.56 87 THR A O 1
ATOM 670 N N . SER A 1 88 ? -8.503 -15.801 31.705 1.00 74.56 88 SER A N 1
ATOM 671 C CA . SER A 1 88 ? -8.916 -15.039 32.882 1.00 74.56 88 SER A CA 1
ATOM 672 C C . SER A 1 88 ? -10.118 -14.144 32.598 1.00 74.56 88 SER A C 1
ATOM 674 O O . SER A 1 88 ? -10.166 -13.447 31.587 1.00 74.56 88 SER A O 1
ATOM 676 N N . SER A 1 89 ? -11.051 -14.083 33.543 1.00 79.75 89 SER A N 1
ATOM 677 C CA . SER A 1 89 ? -12.047 -13.014 33.613 1.00 79.75 89 SER A CA 1
ATOM 678 C C . SER A 1 89 ? -11.507 -11.910 34.516 1.00 79.75 89 SER A C 1
ATOM 680 O O . SER A 1 89 ? -11.339 -12.147 35.714 1.00 79.75 89 SER A O 1
ATOM 682 N N . ASP A 1 90 ? -11.229 -10.732 33.964 1.00 79.88 90 ASP A N 1
ATOM 683 C CA . ASP A 1 90 ? -10.791 -9.584 34.757 1.00 79.88 90 ASP A CA 1
ATOM 684 C C . ASP A 1 90 ? -11.940 -8.579 34.875 1.00 79.88 90 ASP A C 1
ATOM 686 O O . ASP A 1 90 ? -12.531 -8.150 33.877 1.00 79.88 90 ASP A O 1
ATOM 690 N N . VAL A 1 91 ? -12.308 -8.252 36.114 1.00 77.62 91 VAL A N 1
ATOM 691 C CA . VAL A 1 91 ? -13.420 -7.344 36.415 1.00 77.62 91 VAL A CA 1
ATOM 692 C C . VAL A 1 91 ? -12.830 -5.987 36.757 1.00 77.62 91 VAL A C 1
ATOM 694 O O . VAL A 1 91 ? -12.392 -5.744 37.885 1.00 77.62 91 VAL A O 1
ATOM 697 N N . LEU A 1 92 ? -12.842 -5.081 35.785 1.00 74.62 92 LEU A N 1
ATOM 698 C CA . LEU A 1 92 ? -12.354 -3.722 35.967 1.00 74.62 92 LEU A CA 1
ATOM 699 C C . LEU A 1 92 ? -13.460 -2.880 36.605 1.00 74.62 92 LEU A C 1
ATOM 701 O O . LEU A 1 92 ? -14.326 -2.310 35.942 1.00 74.62 92 LEU A O 1
ATOM 705 N N . LYS A 1 93 ? -13.434 -2.808 37.938 1.00 72.88 93 LYS A N 1
ATOM 706 C CA . LYS A 1 93 ? -14.292 -1.898 38.701 1.00 72.88 93 LYS A CA 1
ATOM 707 C C . LYS A 1 93 ? -13.666 -0.511 38.673 1.00 72.88 93 LYS A C 1
ATOM 709 O O . LYS A 1 93 ? -12.703 -0.253 39.393 1.00 72.88 93 LYS A O 1
ATOM 714 N N . HIS A 1 94 ? -14.206 0.388 37.857 1.00 67.38 94 HIS A N 1
ATOM 715 C CA . HIS A 1 94 ? -13.865 1.800 37.981 1.00 67.38 94 HIS A CA 1
ATOM 716 C C . HIS A 1 94 ? -14.382 2.274 39.341 1.00 67.38 94 HIS A C 1
ATOM 718 O O . HIS A 1 94 ? -15.578 2.172 39.584 1.00 67.38 94 HIS A O 1
ATOM 724 N N . VAL A 1 95 ? -13.506 2.711 40.251 1.00 65.44 95 VAL A N 1
ATOM 725 C CA . VAL A 1 95 ? -13.888 3.127 41.612 1.00 65.44 95 VAL A CA 1
ATOM 726 C C . VAL A 1 95 ? -14.699 4.423 41.519 1.00 65.44 95 VAL A C 1
ATOM 728 O O . VAL A 1 95 ? -14.106 5.464 41.226 1.00 65.44 95 VAL A O 1
ATOM 731 N N . PRO A 1 96 ? -16.024 4.428 41.756 1.00 60.59 96 PRO A N 1
ATOM 732 C CA . PRO A 1 96 ? -16.778 5.665 41.791 1.00 60.59 96 PRO A CA 1
ATOM 733 C C . PRO A 1 96 ? -16.805 6.154 43.240 1.00 60.59 96 PRO A C 1
ATOM 735 O O . PRO A 1 96 ? -17.166 5.420 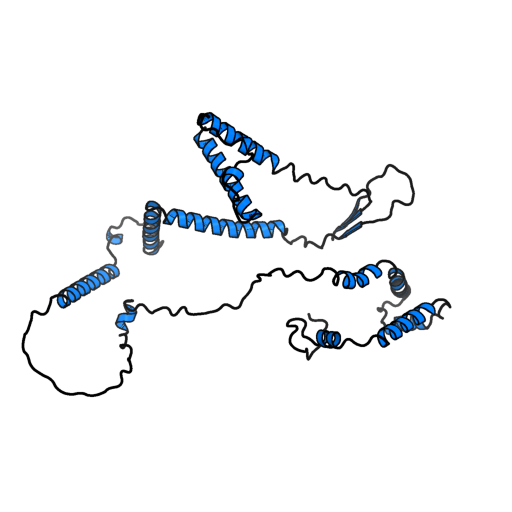44.158 1.00 60.59 96 PRO A O 1
ATOM 738 N N . TYR A 1 97 ? -16.481 7.425 43.458 1.00 59.25 97 TYR A N 1
ATOM 739 C CA . TYR A 1 97 ? -16.579 8.097 44.761 1.00 59.25 97 TYR A CA 1
ATOM 740 C C . TYR A 1 97 ? -18.030 8.320 45.250 1.00 59.25 97 TYR A C 1
ATOM 742 O O . TYR A 1 97 ? -18.261 9.117 46.158 1.00 59.25 97 TYR A O 1
ATOM 750 N N . HIS A 1 98 ? -19.026 7.620 44.696 1.00 58.22 98 HIS A N 1
ATOM 751 C CA . HIS A 1 98 ? -20.433 7.820 45.036 1.00 58.22 98 HIS A CA 1
ATOM 752 C C . HIS A 1 98 ? -21.083 6.537 45.563 1.00 58.22 98 HIS A C 1
ATOM 754 O O . HIS A 1 98 ? -21.331 5.578 44.837 1.00 58.22 98 HIS A O 1
ATOM 760 N N . ALA A 1 99 ? -21.343 6.551 46.871 1.00 54.75 99 ALA A N 1
ATOM 761 C CA . ALA A 1 99 ? -22.012 5.508 47.631 1.00 54.75 99 ALA A CA 1
ATOM 762 C C . ALA A 1 99 ? -23.514 5.461 47.293 1.00 54.75 99 ALA A C 1
ATOM 764 O O . ALA A 1 99 ? -24.300 6.251 47.808 1.00 54.75 99 ALA A O 1
ATOM 765 N N . GLY A 1 100 ? -23.914 4.529 46.429 1.00 60.94 100 GLY A N 1
ATOM 766 C CA . GLY A 1 100 ? -25.316 4.231 46.128 1.00 60.94 100 GLY A CA 1
ATOM 767 C C . GLY A 1 100 ? -25.448 2.805 45.595 1.00 60.94 100 GLY A C 1
ATOM 768 O O . GLY A 1 100 ? -24.853 2.469 44.576 1.00 60.94 100 GLY A O 1
ATOM 769 N N . GLY A 1 101 ? -26.179 1.949 46.313 1.00 58.47 101 GLY A N 1
ATOM 770 C CA . GLY A 1 101 ? -26.117 0.480 46.226 1.00 58.47 101 GLY A CA 1
ATOM 771 C C . GLY A 1 101 ? -26.678 -0.203 44.971 1.00 58.47 101 GLY A C 1
ATOM 772 O O . GLY A 1 101 ? -26.858 -1.413 45.013 1.00 58.47 101 GLY A O 1
ATOM 773 N N . PHE A 1 102 ? -26.939 0.523 43.881 1.00 60.00 102 PHE A N 1
ATOM 774 C CA . PHE A 1 102 ? -27.511 -0.033 42.642 1.00 60.00 102 PHE A CA 1
ATOM 775 C C . PHE A 1 102 ? -26.613 0.116 41.397 1.00 60.00 102 PHE A C 1
ATOM 777 O O . PHE A 1 102 ? -26.980 -0.344 40.326 1.00 60.00 102 PHE A O 1
ATOM 784 N N . ASN A 1 103 ? -25.399 0.667 41.522 1.00 58.31 103 ASN A N 1
ATOM 785 C CA . ASN A 1 103 ? -24.486 0.888 40.384 1.00 58.31 103 ASN A CA 1
ATOM 786 C C . ASN A 1 103 ? -23.570 -0.313 40.048 1.00 58.31 103 ASN A C 1
ATOM 788 O O . ASN A 1 103 ? -22.484 -0.130 39.502 1.00 58.31 103 ASN A O 1
ATOM 792 N N . THR A 1 104 ? -23.955 -1.540 40.409 1.00 63.78 104 THR A N 1
ATOM 793 C CA . THR A 1 104 ? -23.162 -2.756 40.123 1.00 63.78 104 THR A CA 1
ATOM 794 C C . THR A 1 104 ? -23.654 -3.539 38.910 1.00 63.78 104 THR A C 1
ATOM 796 O O . THR A 1 104 ? -23.175 -4.647 38.677 1.00 63.78 104 THR A O 1
ATOM 799 N N . GLU A 1 105 ? -24.614 -3.004 38.159 1.00 72.56 105 GLU A N 1
ATOM 800 C CA . GLU A 1 105 ? -25.100 -3.644 36.942 1.00 72.56 105 GLU A CA 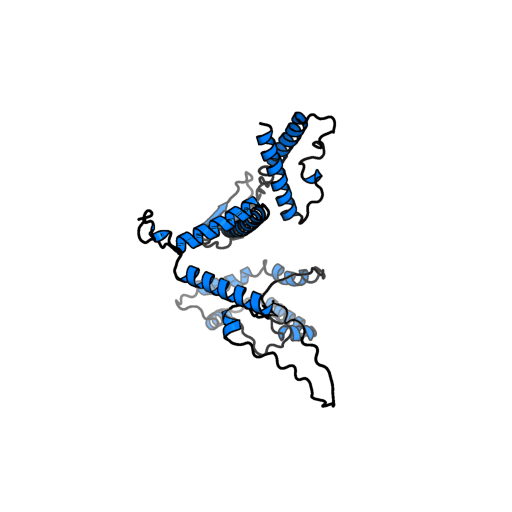1
ATOM 801 C C . GLU A 1 105 ? -24.001 -3.647 35.870 1.00 72.56 105 GLU A C 1
ATOM 803 O O . GLU A 1 105 ? -23.420 -2.612 35.536 1.00 72.56 105 GLU A O 1
ATOM 808 N N . ILE A 1 106 ? -23.674 -4.842 35.377 1.00 73.56 106 ILE A N 1
ATOM 809 C CA . ILE A 1 106 ? -22.683 -5.044 34.322 1.00 73.56 106 ILE A CA 1
ATOM 810 C C . ILE A 1 106 ? -23.405 -4.776 33.007 1.00 73.56 106 ILE A C 1
ATOM 812 O O . ILE A 1 106 ? -24.054 -5.660 32.460 1.00 73.56 106 ILE A O 1
ATOM 816 N N . SER A 1 107 ? -23.316 -3.546 32.514 1.00 74.00 107 SER A N 1
ATOM 817 C CA . SER A 1 107 ? -24.009 -3.140 31.287 1.00 74.00 107 SER A CA 1
ATOM 818 C C . SER A 1 107 ? -23.296 -3.578 30.008 1.00 74.00 107 SER A C 1
ATOM 820 O O . SER A 1 107 ? -23.823 -3.383 28.916 1.00 74.00 107 SER A O 1
ATOM 822 N N . ASN A 1 108 ? -22.082 -4.131 30.109 1.00 70.62 108 ASN A N 1
ATOM 823 C CA . ASN A 1 108 ? -21.314 -4.525 28.937 1.00 70.62 108 ASN A CA 1
ATOM 824 C C . ASN A 1 108 ? -20.369 -5.697 29.232 1.00 70.62 108 ASN A C 1
ATOM 826 O O . ASN A 1 108 ? -19.531 -5.628 30.140 1.00 70.62 108 ASN A O 1
ATOM 830 N N . ILE A 1 109 ? -20.503 -6.764 28.445 1.00 76.44 109 ILE A N 1
ATOM 831 C CA . ILE A 1 109 ? -19.656 -7.955 28.503 1.00 76.44 109 ILE A CA 1
ATOM 832 C C . ILE A 1 109 ? -18.953 -8.060 27.157 1.00 76.44 109 ILE A C 1
ATOM 834 O O . ILE A 1 109 ? -19.573 -8.361 26.142 1.00 76.44 109 ILE A O 1
ATOM 838 N N . GLU A 1 110 ? -17.647 -7.814 27.156 1.00 73.38 110 GLU A N 1
ATOM 839 C CA . GLU A 1 110 ? -16.836 -7.960 25.954 1.00 73.38 110 GLU A CA 1
ATOM 840 C C . GLU A 1 110 ? -16.167 -9.333 25.992 1.00 73.38 110 GLU A C 1
ATOM 842 O O . GLU A 1 110 ? -15.267 -9.596 26.800 1.00 73.38 110 GLU A O 1
ATOM 847 N N . VAL A 1 111 ? -16.652 -10.230 25.136 1.00 68.00 111 VAL A N 1
ATOM 848 C CA . VAL A 1 111 ? -16.032 -11.533 24.912 1.00 68.00 111 VAL A CA 1
ATOM 849 C C . VAL A 1 111 ? -14.988 -11.330 23.828 1.00 68.00 111 VAL A C 1
ATOM 851 O O . VAL A 1 111 ? -15.313 -11.252 22.646 1.00 68.00 111 VAL A O 1
ATOM 854 N N . SER A 1 112 ? -13.721 -11.201 24.224 1.00 67.69 112 SER A N 1
ATOM 855 C CA . SER A 1 112 ? -12.638 -11.229 23.244 1.00 67.69 112 SER A CA 1
ATOM 856 C C . SER A 1 112 ? -12.601 -12.628 22.640 1.00 67.69 112 SER A C 1
ATOM 858 O O . SER A 1 112 ? -12.343 -13.596 23.359 1.00 67.69 112 SER A O 1
ATOM 860 N N . GLU A 1 113 ? -12.911 -12.715 21.347 1.00 64.69 113 GLU A N 1
ATOM 861 C CA . GLU A 1 113 ? -12.888 -13.944 20.561 1.00 64.69 113 GLU A CA 1
ATOM 862 C C . GLU A 1 113 ? -11.577 -14.699 20.816 1.00 64.69 113 GLU A C 1
ATOM 864 O O . GLU A 1 113 ? -10.519 -14.082 20.977 1.00 64.69 113 GLU A O 1
ATOM 869 N N . LEU A 1 114 ? -11.670 -16.026 20.941 1.00 54.25 114 LEU A N 1
ATOM 870 C CA . LEU A 1 114 ? -10.590 -16.910 21.373 1.00 54.25 114 LEU A CA 1
ATOM 871 C C . LEU A 1 114 ? -9.442 -16.859 20.351 1.00 54.25 114 LEU A C 1
ATOM 873 O O . LEU A 1 114 ? -9.355 -17.670 19.435 1.00 54.25 114 LEU A O 1
ATOM 877 N N . GLN A 1 115 ? -8.574 -15.862 20.477 1.00 57.62 115 GLN A N 1
ATOM 878 C CA . GLN A 1 115 ? -7.404 -15.735 19.635 1.00 57.62 115 GLN A CA 1
ATOM 879 C C . GLN A 1 115 ? -6.443 -16.822 20.096 1.00 57.62 115 GLN A C 1
ATOM 881 O O . GLN A 1 115 ? -5.904 -16.744 21.203 1.00 57.62 115 GLN A O 1
ATOM 886 N N . ASP A 1 116 ? -6.300 -17.872 19.284 1.00 65.06 116 ASP A N 1
ATOM 887 C CA . ASP A 1 116 ? -5.359 -18.954 19.542 1.00 65.06 116 ASP A CA 1
ATOM 888 C C . ASP A 1 116 ? -4.033 -18.335 20.010 1.00 65.06 116 ASP A C 1
ATOM 890 O O . ASP A 1 116 ? -3.481 -17.496 19.289 1.00 65.06 116 ASP A O 1
ATOM 894 N N . PRO A 1 117 ? -3.483 -18.722 21.175 1.00 70.12 117 PRO A N 1
ATOM 895 C CA . PRO A 1 117 ? -2.252 -18.128 21.710 1.00 70.12 117 PRO A CA 1
ATOM 896 C C . PRO A 1 117 ? -1.037 -18.361 20.796 1.00 70.12 117 PRO A C 1
ATOM 898 O O . PRO A 1 117 ? 0.028 -17.779 20.998 1.00 70.12 117 PRO A O 1
ATOM 901 N N . HIS A 1 118 ? -1.199 -19.218 19.785 1.00 74.69 118 HIS A N 1
ATOM 902 C CA . HIS A 1 118 ? -0.227 -19.501 18.737 1.00 74.69 118 HIS A CA 1
ATOM 903 C C . HIS A 1 118 ? -0.605 -18.936 17.362 1.00 74.69 118 HIS A C 1
ATOM 905 O O . HIS A 1 118 ? 0.202 -19.035 16.438 1.00 74.69 118 HIS A O 1
ATOM 911 N N . SER A 1 119 ? -1.791 -18.344 17.202 1.00 75.94 119 SER A N 1
ATOM 912 C CA . SER A 1 119 ? -2.121 -17.620 15.977 1.00 75.94 119 SER A CA 1
ATOM 913 C C . SER A 1 119 ? -1.322 -16.322 15.942 1.00 75.94 119 SER A C 1
ATOM 915 O O . SER A 1 119 ? -1.335 -15.517 16.873 1.00 75.94 119 SER A O 1
ATOM 917 N N . GLU A 1 120 ? -0.550 -16.138 14.874 1.00 81.06 120 GLU A N 1
ATOM 918 C CA . GLU A 1 120 ? 0.103 -14.860 14.617 1.00 81.06 120 GLU A CA 1
ATOM 919 C C . GLU A 1 120 ? -0.969 -13.768 14.538 1.00 81.06 120 GLU A C 1
ATOM 921 O O . GLU A 1 120 ? -2.045 -13.999 13.981 1.00 81.06 120 GLU A O 1
ATOM 926 N N . SER A 1 121 ? -0.693 -12.580 15.089 1.00 81.31 121 SER A N 1
ATOM 927 C CA . SER A 1 121 ? -1.679 -11.501 15.057 1.00 81.31 121 SER A CA 1
ATOM 928 C C . SER A 1 121 ? -2.107 -11.229 13.614 1.00 81.31 121 SER A C 1
ATOM 930 O O . SER A 1 121 ? -1.275 -11.200 12.702 1.00 81.31 121 SER A O 1
ATOM 932 N N . VAL A 1 122 ? -3.411 -11.020 13.402 1.00 78.19 122 VAL A N 1
ATOM 933 C CA . VAL A 1 122 ? -3.985 -10.726 12.076 1.00 78.19 122 VAL A CA 1
ATOM 934 C C . VAL A 1 122 ? -3.195 -9.604 11.398 1.00 78.19 122 VAL A C 1
ATOM 936 O O . VAL A 1 122 ? -2.805 -9.722 10.240 1.00 78.19 122 VAL A O 1
ATOM 939 N N . TYR A 1 123 ? -2.820 -8.586 12.174 1.00 79.06 123 TYR A N 1
ATOM 940 C CA . TYR A 1 123 ? -1.949 -7.501 11.738 1.00 79.06 123 TYR A CA 1
ATOM 941 C C . TYR A 1 123 ? -0.616 -7.976 11.137 1.00 79.06 123 TYR A C 1
ATOM 943 O O . TYR A 1 123 ? -0.235 -7.527 10.060 1.00 79.06 123 TYR A O 1
ATOM 951 N N . TRP A 1 124 ? 0.102 -8.896 11.790 1.00 83.50 124 TRP A N 1
ATOM 952 C CA . TRP A 1 124 ? 1.379 -9.407 11.279 1.00 83.50 124 TRP A CA 1
ATOM 953 C C . TRP A 1 124 ? 1.218 -10.201 9.983 1.00 83.50 124 TRP A C 1
ATOM 955 O O . TRP A 1 124 ? 2.088 -10.127 9.108 1.00 83.50 124 TRP A O 1
ATOM 965 N N . ARG A 1 125 ? 0.114 -10.939 9.841 1.00 85.19 125 ARG A N 1
ATOM 966 C CA . ARG A 1 125 ? -0.198 -11.683 8.618 1.00 85.19 125 ARG A CA 1
ATOM 967 C C . ARG A 1 125 ? -0.452 -10.734 7.449 1.00 85.19 125 ARG A C 1
ATOM 969 O O . ARG A 1 125 ? 0.213 -10.866 6.419 1.00 85.19 125 ARG A O 1
ATOM 976 N N . GLU A 1 126 ? -1.334 -9.755 7.638 1.00 88.06 126 GLU A N 1
ATOM 977 C CA . GLU A 1 126 ? -1.645 -8.760 6.606 1.00 88.06 126 GLU A CA 1
ATOM 978 C C . GLU A 1 126 ? -0.417 -7.902 6.271 1.00 88.06 126 GLU A C 1
ATOM 980 O O . GLU A 1 126 ? -0.113 -7.668 5.103 1.00 88.06 126 GLU A O 1
ATOM 985 N N . MET A 1 127 ? 0.388 -7.535 7.273 1.00 87.00 127 MET A N 1
ATOM 986 C CA . MET A 1 127 ? 1.640 -6.804 7.072 1.00 87.00 127 MET A CA 1
ATOM 987 C C . MET A 1 127 ? 2.635 -7.596 6.210 1.00 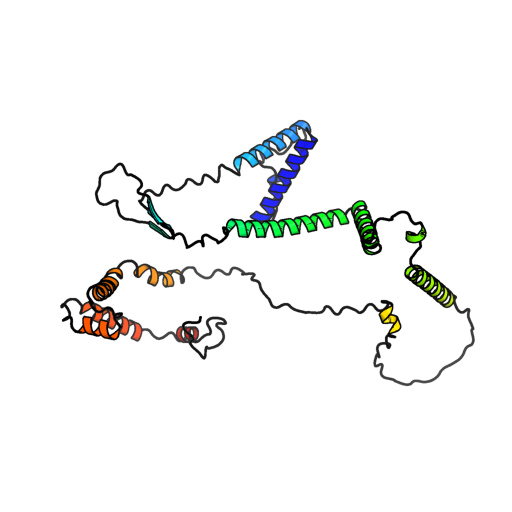87.00 127 MET A C 1
ATOM 989 O O . MET A 1 127 ? 3.237 -7.046 5.288 1.00 87.00 127 MET A O 1
ATOM 993 N N . ARG A 1 128 ? 2.811 -8.906 6.444 1.00 91.81 128 ARG A N 1
ATOM 994 C CA . ARG A 1 128 ? 3.672 -9.741 5.584 1.00 91.81 128 ARG A CA 1
ATOM 995 C C . ARG A 1 128 ? 3.117 -9.876 4.171 1.00 91.81 128 ARG A C 1
ATOM 997 O O . ARG A 1 128 ? 3.907 -9.891 3.226 1.00 91.81 128 ARG A O 1
ATOM 1004 N N . ALA A 1 129 ? 1.801 -10.006 4.022 1.00 90.44 129 ALA A N 1
ATOM 1005 C CA . ALA A 1 129 ? 1.160 -10.047 2.712 1.00 90.44 129 ALA A CA 1
ATOM 1006 C C . ALA A 1 129 ? 1.423 -8.740 1.948 1.00 90.44 129 ALA A C 1
ATOM 1008 O O . ALA A 1 129 ? 1.950 -8.773 0.834 1.00 90.44 129 ALA A O 1
ATOM 1009 N N . PHE A 1 130 ? 1.203 -7.597 2.599 1.00 90.75 130 PHE A N 1
ATOM 1010 C CA . PHE A 1 130 ? 1.501 -6.274 2.061 1.00 90.75 130 PHE A CA 1
ATOM 1011 C C . PHE A 1 130 ? 2.973 -6.121 1.661 1.00 90.75 130 PHE A C 1
ATOM 1013 O O . PHE A 1 130 ? 3.265 -5.674 0.551 1.00 90.75 130 PHE A O 1
ATOM 1020 N N . TRP A 1 131 ? 3.918 -6.538 2.510 1.00 93.38 131 TRP A N 1
ATOM 1021 C CA . TRP A 1 131 ? 5.348 -6.457 2.197 1.00 93.38 131 TRP A CA 1
ATOM 1022 C C . TRP A 1 131 ? 5.759 -7.367 1.041 1.00 93.38 131 TRP A C 1
ATOM 1024 O O . TRP A 1 131 ? 6.591 -6.964 0.233 1.00 93.38 131 TRP A O 1
ATOM 1034 N N . LYS A 1 132 ? 5.173 -8.562 0.912 1.00 94.19 132 LYS A N 1
ATOM 1035 C CA . LYS A 1 132 ? 5.422 -9.448 -0.238 1.00 94.19 132 LYS A CA 1
ATOM 1036 C C . LYS A 1 132 ? 4.943 -8.810 -1.540 1.00 94.19 132 LYS A C 1
ATOM 1038 O O . LYS A 1 132 ? 5.705 -8.761 -2.507 1.00 94.19 132 LYS A O 1
ATOM 1043 N N . VAL A 1 133 ? 3.719 -8.281 -1.553 1.00 94.81 133 VAL A N 1
ATOM 1044 C CA . VAL A 1 133 ? 3.151 -7.605 -2.729 1.00 94.81 133 VAL A CA 1
ATOM 1045 C C . VAL A 1 133 ? 3.964 -6.352 -3.063 1.00 94.81 133 VAL A C 1
ATOM 1047 O O . VAL A 1 133 ? 4.407 -6.195 -4.201 1.00 94.81 133 VAL A O 1
ATOM 1050 N N . SER A 1 134 ? 4.274 -5.522 -2.068 1.00 91.31 134 SER A N 1
ATOM 1051 C CA . SER A 1 134 ? 5.064 -4.298 -2.237 1.00 91.31 134 SER A CA 1
ATOM 1052 C C . SER A 1 134 ? 6.482 -4.579 -2.729 1.00 91.31 134 SER A C 1
ATOM 1054 O O . SER A 1 134 ? 6.928 -3.957 -3.690 1.00 91.31 134 SER A O 1
ATOM 1056 N N . ALA A 1 135 ? 7.183 -5.557 -2.147 1.00 93.00 135 ALA A N 1
ATOM 1057 C CA . ALA A 1 135 ? 8.515 -5.950 -2.601 1.00 93.00 135 ALA A CA 1
ATOM 1058 C C . ALA A 1 135 ? 8.486 -6.467 -4.046 1.00 93.00 135 ALA A C 1
ATOM 1060 O O . ALA A 1 135 ? 9.360 -6.117 -4.841 1.00 93.00 135 ALA A O 1
ATOM 1061 N N . SER A 1 136 ? 7.458 -7.241 -4.414 1.00 94.69 136 SER A N 1
ATOM 1062 C CA . SER A 1 136 ? 7.292 -7.710 -5.792 1.00 94.69 136 SER A CA 1
ATOM 1063 C C . SER A 1 136 ? 7.070 -6.545 -6.765 1.00 94.69 136 SER A C 1
ATOM 1065 O O . SER A 1 136 ? 7.739 -6.479 -7.796 1.00 94.69 136 SER A O 1
ATOM 1067 N N . SER A 1 137 ? 6.234 -5.568 -6.403 1.00 90.44 137 SER A N 1
ATOM 1068 C CA . SER A 1 137 ? 5.961 -4.375 -7.212 1.00 90.44 137 SER A CA 1
ATOM 1069 C C . SER A 1 137 ? 7.209 -3.503 -7.381 1.00 90.44 137 SER A C 1
ATOM 1071 O O . SER A 1 137 ? 7.594 -3.172 -8.504 1.00 90.44 137 SER A O 1
ATOM 1073 N N . ILE A 1 138 ? 7.927 -3.233 -6.284 1.00 89.75 138 ILE A N 1
ATOM 1074 C CA . ILE A 1 138 ? 9.190 -2.483 -6.301 1.00 89.75 138 ILE A CA 1
ATOM 1075 C C . ILE A 1 138 ? 10.230 -3.202 -7.164 1.00 89.75 138 ILE A C 1
ATOM 1077 O O . ILE A 1 138 ? 10.907 -2.559 -7.963 1.00 89.75 138 ILE A O 1
ATOM 1081 N N . SER A 1 139 ? 10.342 -4.530 -7.056 1.00 94.81 139 SER A N 1
ATOM 1082 C CA . SER A 1 139 ? 11.292 -5.302 -7.864 1.00 94.81 139 SER A CA 1
ATOM 1083 C C . SER A 1 139 ? 10.991 -5.210 -9.364 1.00 94.81 139 SER A C 1
ATOM 1085 O O . SER A 1 139 ? 11.916 -5.030 -10.157 1.00 94.81 139 SER A O 1
ATOM 1087 N N . ARG A 1 140 ? 9.708 -5.247 -9.758 1.00 95.62 140 ARG A N 1
ATOM 1088 C CA . ARG A 1 140 ? 9.276 -5.087 -11.156 1.00 95.62 140 ARG A CA 1
ATOM 1089 C C . ARG A 1 140 ? 9.563 -3.681 -11.670 1.00 95.62 140 ARG A C 1
ATOM 1091 O O . ARG A 1 140 ? 10.090 -3.540 -12.770 1.00 95.62 140 ARG A O 1
ATOM 1098 N N . LEU A 1 141 ? 9.274 -2.654 -10.870 1.00 91.94 141 LEU A N 1
ATOM 1099 C CA . LEU A 1 141 ? 9.546 -1.261 -11.225 1.00 91.94 141 LEU A CA 1
ATOM 1100 C C . LEU A 1 141 ? 11.049 -1.021 -11.391 1.00 91.94 141 LEU A C 1
ATOM 1102 O O . LEU A 1 141 ? 11.477 -0.427 -12.378 1.00 91.94 141 LEU A O 1
ATOM 1106 N N . LEU A 1 142 ? 11.865 -1.539 -10.472 1.00 93.25 142 LEU A N 1
ATOM 1107 C CA . LEU A 1 142 ? 13.319 -1.420 -10.535 1.00 93.25 142 LEU A CA 1
ATOM 1108 C C . LEU A 1 142 ? 13.877 -2.162 -11.756 1.00 93.25 142 LEU A C 1
ATOM 1110 O O . LEU A 1 142 ? 14.706 -1.610 -12.477 1.00 93.25 142 LEU A O 1
ATOM 1114 N N . TRP A 1 143 ? 13.374 -3.365 -12.047 1.00 96.31 143 TRP A N 1
ATOM 1115 C CA . TRP A 1 143 ? 13.732 -4.105 -13.258 1.00 96.31 143 TRP A CA 1
ATOM 1116 C C . TRP A 1 143 ? 13.369 -3.338 -14.535 1.00 96.31 143 TRP A C 1
ATOM 1118 O O . TRP A 1 143 ? 14.195 -3.217 -15.440 1.00 96.31 143 TRP A O 1
ATOM 1128 N N . PHE A 1 144 ? 12.171 -2.753 -14.589 1.00 96.62 144 PHE A N 1
ATOM 1129 C CA . PHE A 1 144 ? 11.734 -1.921 -15.708 1.00 96.62 144 PHE A CA 1
ATOM 1130 C C . PHE A 1 144 ? 12.632 -0.692 -15.885 1.00 96.62 144 PHE A C 1
ATOM 1132 O O . PHE A 1 144 ? 13.077 -0.408 -16.995 1.00 96.62 144 PHE A O 1
ATOM 1139 N N . LEU A 1 145 ? 12.974 -0.004 -14.793 1.00 92.00 145 LEU A N 1
ATOM 1140 C CA . LEU A 1 145 ? 13.847 1.171 -14.811 1.00 92.00 145 LEU A CA 1
ATOM 1141 C C . LEU A 1 145 ? 15.260 0.809 -15.293 1.00 92.00 145 LEU A C 1
ATOM 1143 O O . LEU A 1 145 ? 15.819 1.496 -16.150 1.00 92.00 145 LEU A O 1
ATOM 1147 N N . VAL A 1 146 ? 15.815 -0.315 -14.828 1.00 95.31 146 VAL A N 1
ATOM 1148 C CA . VAL A 1 146 ? 17.100 -0.839 -15.317 1.00 95.31 146 VAL A CA 1
ATOM 1149 C C . VAL A 1 146 ? 17.031 -1.104 -16.823 1.00 95.31 146 VAL A C 1
ATOM 1151 O O . VAL A 1 146 ? 17.900 -0.636 -17.560 1.00 95.31 146 VAL A O 1
ATOM 1154 N N . MET A 1 147 ? 15.982 -1.771 -17.306 1.00 95.56 147 MET A N 1
ATOM 1155 C CA . MET A 1 147 ? 15.821 -2.101 -18.728 1.00 95.56 147 MET A CA 1
ATOM 1156 C C . MET A 1 147 ? 15.482 -0.892 -19.613 1.00 95.56 147 MET A C 1
ATOM 1158 O O . MET A 1 147 ? 15.764 -0.915 -20.815 1.00 95.56 147 MET A O 1
ATOM 1162 N N . ALA A 1 148 ? 14.920 0.180 -19.052 1.00 95.06 148 ALA A N 1
ATOM 1163 C CA . ALA A 1 148 ? 14.666 1.428 -19.767 1.00 95.06 148 ALA A CA 1
ATOM 1164 C C . ALA A 1 148 ? 15.969 2.179 -20.092 1.00 95.06 148 ALA A C 1
ATOM 1166 O O . ALA A 1 148 ? 16.064 2.841 -21.125 1.00 95.06 148 ALA A O 1
ATOM 1167 N N . THR A 1 149 ? 17.004 2.042 -19.255 1.00 95.88 149 THR A N 1
ATOM 1168 C CA . THR A 1 149 ? 18.299 2.693 -19.496 1.00 95.88 149 THR A CA 1
ATOM 1169 C C . THR A 1 149 ? 19.193 1.882 -20.451 1.00 95.88 149 THR A C 1
ATOM 1171 O O . THR A 1 149 ? 19.309 0.660 -20.320 1.00 95.88 149 THR A O 1
ATOM 1174 N N . PRO A 1 150 ? 19.917 2.529 -21.387 1.00 97.06 150 PRO A N 1
ATOM 1175 C CA . PRO A 1 150 ? 20.825 1.825 -22.300 1.00 97.06 150 PRO A CA 1
ATOM 1176 C C . PRO A 1 150 ? 22.002 1.164 -21.566 1.00 97.06 150 PRO A C 1
ATOM 1178 O O . PRO A 1 150 ? 22.505 0.126 -21.996 1.00 97.06 150 PRO A O 1
ATOM 1181 N N . VAL A 1 151 ? 22.431 1.746 -20.441 1.00 96.00 151 VAL A N 1
ATOM 1182 C CA . VAL A 1 151 ? 23.481 1.181 -19.580 1.00 96.00 151 VAL A CA 1
ATOM 1183 C C . VAL A 1 151 ? 22.986 -0.084 -18.880 1.00 96.00 151 VAL A C 1
ATOM 1185 O O . VAL A 1 151 ? 23.702 -1.085 -18.867 1.00 96.00 151 VAL A O 1
ATOM 1188 N N . GLY A 1 152 ? 21.754 -0.078 -18.360 1.00 94.25 152 GLY A N 1
ATOM 1189 C CA . GLY A 1 152 ? 21.175 -1.238 -17.688 1.00 94.25 152 GLY A CA 1
ATOM 1190 C C . GLY A 1 152 ? 21.002 -2.438 -18.618 1.00 94.25 152 GLY A C 1
ATOM 1191 O O . GLY A 1 152 ? 21.389 -3.543 -18.242 1.00 94.25 152 GLY A O 1
ATOM 1192 N N . ARG A 1 153 ? 20.571 -2.227 -19.872 1.00 96.69 153 ARG A N 1
ATOM 1193 C CA . ARG A 1 153 ? 20.524 -3.304 -20.885 1.00 96.69 153 ARG A CA 1
ATOM 1194 C C . ARG A 1 153 ? 21.889 -3.969 -21.087 1.00 96.69 153 ARG A C 1
ATOM 1196 O O . ARG A 1 153 ? 21.997 -5.188 -20.999 1.00 96.69 153 ARG A O 1
ATOM 1203 N N . ARG A 1 154 ? 22.953 -3.171 -21.256 1.00 96.75 154 ARG A N 1
ATOM 1204 C CA . ARG A 1 154 ? 24.325 -3.696 -21.398 1.00 96.75 154 ARG A CA 1
ATOM 1205 C C . ARG A 1 154 ? 24.784 -4.478 -20.166 1.00 96.75 154 ARG A C 1
ATOM 1207 O O . ARG A 1 154 ? 25.470 -5.486 -20.316 1.00 96.75 154 ARG A O 1
ATOM 1214 N N . MET A 1 155 ? 24.418 -4.039 -18.958 1.00 95.31 155 MET A N 1
ATOM 1215 C CA . MET A 1 155 ? 24.739 -4.775 -17.729 1.00 95.31 155 MET A CA 1
ATOM 1216 C C . MET A 1 155 ? 24.005 -6.116 -17.646 1.00 95.31 155 MET A C 1
ATOM 1218 O O . MET A 1 155 ? 24.617 -7.100 -17.234 1.00 95.31 155 MET A O 1
ATOM 1222 N N . VAL A 1 156 ? 22.732 -6.177 -18.053 1.00 96.00 156 VAL A N 1
ATOM 1223 C CA . VAL A 1 156 ? 21.947 -7.425 -18.085 1.00 96.00 156 VAL A CA 1
ATOM 1224 C C . VAL A 1 156 ? 22.507 -8.409 -19.114 1.00 96.00 156 VAL A C 1
ATOM 1226 O O . VAL A 1 156 ? 22.630 -9.599 -18.828 1.00 96.00 156 VAL A O 1
ATOM 1229 N N . ASP A 1 157 ? 22.919 -7.935 -20.287 1.00 95.38 157 ASP A N 1
ATOM 1230 C CA . ASP A 1 157 ? 23.565 -8.798 -21.281 1.00 95.38 157 ASP A CA 1
ATOM 1231 C C . ASP A 1 157 ? 24.918 -9.310 -20.781 1.00 95.38 157 ASP A C 1
ATOM 1233 O O . ASP A 1 157 ? 25.238 -10.493 -20.916 1.00 95.38 157 ASP A O 1
ATOM 1237 N N . MET A 1 158 ? 25.701 -8.451 -20.125 1.00 94.12 158 MET A N 1
ATOM 1238 C CA . MET A 1 158 ? 26.983 -8.847 -19.547 1.00 94.12 158 MET A CA 1
ATOM 1239 C C . MET A 1 158 ? 26.834 -9.843 -18.402 1.00 94.12 158 MET A C 1
ATOM 1241 O O . MET A 1 158 ? 27.631 -10.777 -18.307 1.00 94.12 158 MET A O 1
ATOM 1245 N N . SER A 1 159 ? 25.812 -9.695 -17.559 1.00 92.56 159 SER A N 1
ATOM 1246 C CA . SER A 1 159 ? 25.528 -10.649 -16.490 1.00 92.56 159 SER A CA 1
ATOM 1247 C C . SER A 1 159 ? 24.995 -11.972 -17.038 1.00 92.56 159 SER A C 1
ATOM 1249 O O . SER A 1 159 ? 25.425 -13.014 -16.552 1.00 92.56 159 SER A O 1
ATOM 1251 N N . LYS A 1 160 ? 24.180 -11.974 -18.104 1.00 93.50 160 LYS A N 1
ATOM 1252 C CA . LYS A 1 160 ? 23.808 -13.198 -18.840 1.00 93.50 160 LYS A CA 1
ATOM 1253 C C . LYS A 1 160 ? 25.030 -13.901 -19.425 1.00 93.50 160 LYS A C 1
ATOM 1255 O O . LYS A 1 160 ? 25.169 -15.110 -19.264 1.00 93.50 160 LYS A O 1
ATOM 1260 N N . ILE A 1 161 ? 25.941 -13.161 -20.059 1.00 90.94 161 ILE A N 1
ATOM 1261 C CA . ILE A 1 161 ? 27.198 -13.711 -20.586 1.00 90.94 161 ILE A CA 1
ATOM 1262 C C . ILE A 1 161 ? 28.035 -14.293 -19.441 1.00 90.94 161 ILE A C 1
ATOM 1264 O O . ILE A 1 161 ? 28.467 -15.438 -19.529 1.00 90.94 161 ILE A O 1
ATOM 1268 N N . ALA A 1 162 ? 28.218 -13.558 -18.343 1.00 87.44 162 ALA A N 1
ATOM 1269 C CA . ALA A 1 162 ? 28.974 -14.019 -17.180 1.00 87.44 162 ALA A CA 1
ATOM 1270 C C . ALA A 1 162 ? 28.330 -15.237 -16.498 1.00 87.44 162 ALA A C 1
ATOM 1272 O O . ALA A 1 162 ? 29.042 -16.147 -16.076 1.00 87.44 162 ALA A O 1
ATOM 1273 N N . TRP A 1 163 ? 26.999 -15.287 -16.415 1.00 87.69 163 TRP A N 1
ATOM 1274 C CA . TRP A 1 163 ? 26.246 -16.419 -15.880 1.00 87.69 163 TRP A CA 1
ATOM 1275 C C . TRP A 1 163 ? 26.401 -17.646 -16.774 1.00 87.69 163 TRP A C 1
ATOM 1277 O O . TRP A 1 163 ? 26.790 -18.707 -16.295 1.00 87.69 163 TRP A O 1
ATOM 1287 N N . ASN A 1 164 ? 26.211 -17.489 -18.083 1.00 84.56 164 ASN A N 1
ATOM 1288 C CA . ASN A 1 164 ? 26.407 -18.568 -19.043 1.00 84.56 164 ASN A CA 1
ATOM 1289 C C . ASN A 1 164 ? 27.850 -19.077 -19.017 1.00 84.56 164 ASN A C 1
ATOM 1291 O O . ASN A 1 164 ? 28.052 -20.285 -19.016 1.00 84.56 164 ASN A O 1
ATOM 1295 N N . LEU A 1 165 ? 28.843 -18.190 -18.893 1.00 79.50 165 LEU A N 1
ATOM 1296 C CA . LEU A 1 165 ? 30.244 -18.569 -18.693 1.00 79.50 165 LEU A CA 1
ATOM 1297 C C . LEU A 1 165 ? 30.449 -19.307 -17.358 1.00 79.50 165 LEU A C 1
ATOM 1299 O O . LEU A 1 165 ? 31.143 -20.320 -17.325 1.00 79.50 165 LEU A O 1
ATOM 1303 N N . ARG A 1 166 ? 29.818 -18.864 -16.263 1.00 74.12 166 ARG A N 1
ATOM 1304 C CA . ARG A 1 166 ? 29.915 -19.504 -14.938 1.00 74.12 166 ARG A CA 1
ATOM 1305 C C . ARG A 1 166 ? 29.314 -20.911 -14.910 1.00 74.12 166 ARG A C 1
ATOM 1307 O O . ARG A 1 166 ? 29.840 -21.767 -14.207 1.00 74.12 166 ARG A O 1
ATOM 1314 N N . TRP A 1 167 ? 28.245 -21.160 -15.661 1.00 64.69 167 TRP A N 1
ATOM 1315 C CA . TRP A 1 167 ? 27.634 -22.491 -15.768 1.00 64.69 167 TRP A CA 1
ATOM 1316 C C . TRP A 1 167 ? 28.353 -23.395 -16.771 1.00 64.69 167 TRP A C 1
ATOM 1318 O O . TRP A 1 167 ? 28.351 -24.613 -16.608 1.00 64.69 167 TRP A O 1
ATOM 1328 N N . TRP A 1 168 ? 29.032 -22.815 -17.762 1.00 60.62 168 TRP A N 1
ATOM 1329 C CA . TRP A 1 168 ? 29.864 -23.566 -18.700 1.00 60.62 168 TRP A CA 1
ATOM 1330 C C . TRP A 1 168 ? 31.174 -24.071 -18.085 1.00 60.62 168 TRP A C 1
ATOM 1332 O O . TRP A 1 168 ? 31.625 -25.172 -18.397 1.00 60.62 168 TRP A O 1
ATOM 1342 N N . TYR A 1 169 ? 31.762 -23.306 -17.167 1.00 57.50 169 TYR A N 1
ATOM 1343 C CA . TYR A 1 169 ? 32.916 -23.719 -16.370 1.00 57.50 169 TYR A CA 1
ATOM 1344 C C . TYR A 1 169 ? 32.452 -24.041 -14.950 1.00 57.50 169 TYR A C 1
ATOM 1346 O O . TYR A 1 169 ? 32.609 -23.232 -14.038 1.00 57.50 169 TYR A O 1
ATOM 1354 N N . GLY A 1 170 ? 31.834 -25.211 -14.762 1.00 54.91 170 GLY A N 1
ATOM 1355 C CA . GLY A 1 170 ? 31.334 -25.645 -13.454 1.00 54.91 170 GLY A CA 1
ATOM 1356 C C . GLY A 1 170 ? 32.376 -25.545 -12.317 1.00 54.91 170 GLY A C 1
ATOM 1357 O O . GLY A 1 170 ? 33.577 -25.421 -12.572 1.00 54.91 170 GLY A O 1
ATOM 1358 N N . PRO A 1 171 ? 31.953 -25.648 -11.041 1.00 52.84 171 PRO A N 1
ATOM 1359 C CA . PRO A 1 171 ? 32.783 -25.436 -9.845 1.00 52.84 171 PRO A CA 1
ATOM 1360 C C . PRO A 1 171 ? 33.811 -26.559 -9.582 1.00 52.84 171 PRO A C 1
ATOM 1362 O O . PRO A 1 171 ? 34.027 -26.980 -8.448 1.00 52.84 171 PRO A O 1
ATOM 1365 N N . ARG A 1 172 ? 34.487 -27.067 -10.615 1.00 47.53 172 ARG A N 1
ATOM 1366 C CA . ARG A 1 172 ? 35.605 -28.002 -10.490 1.00 47.53 172 ARG A CA 1
ATOM 1367 C C . ARG A 1 172 ? 36.915 -27.249 -10.661 1.00 47.53 172 ARG A C 1
ATOM 1369 O O . ARG A 1 172 ? 37.532 -27.250 -11.714 1.00 47.53 172 ARG A O 1
ATOM 1376 N N . GLN A 1 173 ? 37.322 -26.673 -9.532 1.00 50.22 173 GLN A N 1
ATOM 1377 C CA . GLN A 1 173 ? 38.674 -26.228 -9.206 1.00 50.22 173 GLN A CA 1
ATOM 1378 C C . GLN A 1 173 ? 39.177 -25.048 -10.038 1.00 50.22 173 GLN A C 1
ATOM 1380 O O . GLN A 1 173 ? 39.507 -25.157 -11.215 1.00 50.22 173 GLN A O 1
ATOM 1385 N N . TRP A 1 174 ? 39.296 -23.906 -9.365 1.00 49.34 174 TRP A N 1
ATOM 1386 C CA . TRP A 1 174 ? 39.890 -22.671 -9.862 1.00 49.34 174 TRP A CA 1
ATOM 1387 C C . TRP A 1 174 ? 41.384 -22.851 -10.193 1.00 49.34 174 TRP A C 1
ATOM 1389 O O . TRP A 1 174 ? 42.267 -22.341 -9.514 1.00 49.34 174 TRP A O 1
ATOM 1399 N N . ARG A 1 175 ? 41.694 -23.571 -11.271 1.00 55.53 175 ARG A N 1
ATOM 1400 C CA . ARG A 1 175 ? 42.983 -23.532 -11.972 1.00 55.53 175 ARG A CA 1
ATOM 1401 C C . ARG A 1 175 ? 42.813 -22.664 -13.218 1.00 55.53 175 ARG A C 1
ATOM 1403 O O . ARG A 1 175 ? 42.986 -23.115 -14.343 1.00 55.53 175 ARG A O 1
ATOM 1410 N N . ILE A 1 176 ? 42.442 -21.407 -12.980 1.00 56.19 176 ILE A N 1
ATOM 1411 C CA . ILE A 1 176 ? 41.956 -20.407 -13.953 1.00 56.19 176 ILE A CA 1
ATOM 1412 C C . ILE A 1 176 ? 43.013 -19.974 -15.002 1.00 56.19 176 ILE A C 1
ATOM 1414 O O . ILE A 1 176 ? 42.721 -19.193 -15.898 1.00 56.19 176 ILE A O 1
ATOM 1418 N N . TRP A 1 177 ? 44.228 -20.532 -14.993 1.00 54.47 177 TRP A N 1
ATOM 1419 C CA . TRP A 1 177 ? 45.339 -20.046 -15.827 1.00 54.47 177 TRP A CA 1
ATOM 1420 C C . TRP A 1 177 ? 45.919 -21.059 -16.825 1.00 54.47 177 TRP A C 1
ATOM 1422 O O . TRP A 1 177 ? 47.073 -20.926 -17.228 1.00 54.47 177 TRP A O 1
ATOM 1432 N N . ARG A 1 178 ? 45.160 -22.066 -17.282 1.00 58.72 178 ARG A N 1
ATOM 1433 C CA . ARG A 1 178 ? 45.573 -22.821 -18.482 1.00 58.72 178 ARG A CA 1
ATOM 1434 C C . ARG A 1 178 ? 44.962 -22.201 -19.731 1.00 58.72 178 ARG A C 1
ATOM 1436 O O . ARG A 1 178 ? 43.744 -22.128 -19.857 1.00 58.72 178 ARG A O 1
ATOM 1443 N N . ARG A 1 179 ? 45.829 -21.817 -20.676 1.00 63.25 179 ARG A N 1
ATOM 1444 C CA . ARG A 1 179 ? 45.491 -21.307 -22.021 1.00 63.25 179 ARG A CA 1
ATOM 1445 C C . ARG A 1 179 ? 44.455 -22.163 -22.765 1.00 63.25 179 ARG A C 1
ATOM 1447 O O . ARG A 1 179 ? 43.747 -21.638 -23.615 1.00 63.25 179 ARG A O 1
ATOM 1454 N N . ASP A 1 180 ? 44.326 -23.442 -22.422 1.00 63.75 180 ASP A N 1
ATOM 1455 C CA . ASP A 1 180 ? 43.376 -24.356 -23.059 1.00 63.75 180 ASP A CA 1
ATOM 1456 C C . ASP A 1 180 ? 41.913 -24.117 -22.664 1.00 63.75 180 ASP A C 1
ATOM 1458 O O . ASP A 1 180 ? 41.028 -24.459 -23.442 1.00 63.75 180 ASP A O 1
ATOM 1462 N N . ALA A 1 181 ? 41.642 -23.462 -21.528 1.00 59.91 181 ALA A N 1
ATOM 1463 C CA . ALA A 1 181 ? 40.283 -23.064 -21.147 1.00 59.91 181 ALA A CA 1
ATOM 1464 C C . ALA A 1 181 ? 39.733 -21.909 -22.005 1.00 59.91 181 ALA A C 1
ATOM 1466 O O . ALA A 1 181 ? 38.543 -21.641 -21.969 1.00 59.91 181 ALA A O 1
ATOM 1467 N N . TRP A 1 182 ? 40.577 -21.240 -22.799 1.00 62.03 182 TRP A N 1
ATOM 1468 C CA . TRP A 1 182 ? 40.153 -20.209 -23.753 1.00 62.03 182 TRP A CA 1
ATOM 1469 C C . TRP A 1 182 ? 39.968 -20.747 -25.177 1.00 62.03 182 TRP A C 1
ATOM 1471 O O . TRP A 1 182 ? 39.636 -19.982 -26.082 1.00 62.03 182 TRP A O 1
ATOM 1481 N N . ARG A 1 183 ? 40.194 -22.048 -25.416 1.00 68.12 183 ARG A N 1
ATOM 1482 C CA . ARG A 1 183 ? 39.894 -22.641 -26.723 1.00 68.12 183 ARG A CA 1
ATOM 1483 C C . ARG A 1 183 ? 38.382 -22.752 -26.870 1.00 68.12 183 ARG A C 1
ATOM 1485 O O . ARG A 1 183 ? 37.719 -23.373 -26.044 1.00 68.12 183 ARG A O 1
ATOM 1492 N N . GLU A 1 184 ? 37.855 -22.152 -27.937 1.00 76.62 184 GLU A N 1
ATOM 1493 C CA . GLU A 1 184 ? 36.442 -22.272 -28.282 1.00 76.62 184 GLU A CA 1
ATOM 1494 C C . GLU A 1 184 ? 36.039 -23.758 -28.332 1.00 76.62 184 GLU A C 1
ATOM 1496 O O . GLU A 1 184 ? 36.760 -24.579 -28.915 1.00 76.62 184 GLU A O 1
ATOM 1501 N N . PRO A 1 185 ? 34.897 -24.122 -27.735 1.00 71.19 185 PRO A N 1
ATOM 1502 C CA . PRO A 1 185 ? 34.448 -25.501 -27.700 1.00 71.19 185 PRO A CA 1
ATOM 1503 C C . PRO A 1 185 ? 34.266 -26.092 -29.099 1.00 71.19 185 PRO A C 1
ATOM 1505 O O . PRO A 1 185 ? 33.815 -25.400 -30.016 1.00 71.19 185 PRO A O 1
ATOM 1508 N N . PRO A 1 186 ? 34.512 -27.398 -29.284 1.00 79.19 186 PRO A N 1
ATOM 1509 C CA . PRO A 1 186 ? 34.376 -28.030 -30.594 1.00 79.19 186 PRO A CA 1
ATOM 1510 C C . PRO A 1 186 ? 32.957 -27.891 -31.174 1.00 79.19 186 PRO A C 1
ATOM 1512 O O . PRO A 1 186 ? 32.800 -27.803 -32.390 1.00 79.19 186 PRO A O 1
ATOM 1515 N N . LEU A 1 187 ? 31.928 -27.785 -30.324 1.00 79.56 187 LEU A N 1
ATOM 1516 C CA . LEU A 1 187 ? 30.535 -27.610 -30.748 1.00 79.56 187 LEU A CA 1
ATOM 1517 C C . LEU A 1 187 ? 30.229 -26.206 -31.292 1.00 79.56 187 LEU A C 1
ATOM 1519 O O . LEU A 1 187 ? 29.488 -26.082 -32.267 1.00 79.56 187 LEU A O 1
ATOM 1523 N N . THR A 1 188 ? 30.805 -25.144 -30.722 1.00 78.62 188 THR A N 1
ATOM 1524 C CA . THR A 1 188 ? 30.605 -23.778 -31.242 1.00 78.62 188 THR A CA 1
ATOM 1525 C C . THR A 1 188 ? 31.380 -23.575 -32.539 1.00 78.62 188 THR A C 1
ATOM 1527 O O . THR A 1 188 ? 30.848 -22.997 -33.486 1.00 78.62 188 THR A O 1
ATOM 1530 N N . MET A 1 189 ? 32.583 -24.151 -32.637 1.00 84.44 189 MET A N 1
ATOM 1531 C CA . MET A 1 189 ? 33.330 -24.278 -33.892 1.00 84.44 189 MET A CA 1
ATOM 1532 C C . MET A 1 189 ? 32.522 -25.030 -34.960 1.00 84.44 189 MET A C 1
ATOM 1534 O O . MET A 1 189 ? 32.465 -24.589 -36.109 1.00 84.44 189 MET A O 1
ATOM 1538 N N . ALA A 1 190 ? 31.860 -26.134 -34.593 1.00 85.56 190 ALA A N 1
ATOM 1539 C CA . ALA A 1 190 ? 31.006 -26.893 -35.505 1.00 85.56 190 ALA A CA 1
ATOM 1540 C C . ALA A 1 190 ? 29.796 -26.071 -35.977 1.00 85.56 190 ALA A C 1
ATOM 1542 O O . ALA A 1 190 ? 29.568 -25.984 -37.184 1.00 85.56 190 ALA A O 1
ATOM 1543 N N . ARG A 1 191 ? 29.084 -25.388 -35.067 1.00 88.12 191 ARG A N 1
ATOM 1544 C CA . ARG A 1 191 ? 27.971 -24.488 -35.426 1.00 88.12 191 ARG A CA 1
ATOM 1545 C C . ARG A 1 191 ? 28.419 -23.346 -36.336 1.00 88.12 191 ARG A C 1
ATOM 1547 O O . ARG A 1 191 ? 27.757 -23.085 -37.334 1.00 88.12 191 ARG A O 1
ATOM 1554 N N . ARG A 1 192 ? 29.559 -22.701 -36.058 1.00 91.25 192 ARG A N 1
ATOM 1555 C CA . ARG A 1 192 ? 30.085 -21.609 -36.898 1.00 91.25 192 ARG A CA 1
ATOM 1556 C C . ARG A 1 192 ? 30.456 -22.106 -38.299 1.00 91.25 192 ARG A C 1
ATOM 1558 O O . ARG A 1 192 ? 30.146 -21.436 -39.278 1.00 91.25 192 ARG A O 1
ATOM 1565 N N . ARG A 1 193 ? 31.058 -23.295 -38.414 1.00 92.19 193 ARG A N 1
ATOM 1566 C CA . ARG A 1 193 ? 31.332 -23.931 -39.717 1.00 92.19 193 ARG A CA 1
ATOM 1567 C C . ARG A 1 193 ? 30.048 -24.255 -40.475 1.00 92.19 193 ARG A C 1
ATOM 1569 O O . ARG A 1 193 ? 30.007 -24.074 -41.688 1.00 92.19 193 ARG A O 1
ATOM 1576 N N . LEU A 1 194 ? 29.013 -24.717 -39.777 1.00 92.88 194 LEU A N 1
ATOM 1577 C CA . LEU A 1 194 ? 27.721 -25.023 -40.386 1.00 92.88 194 LEU A CA 1
ATOM 1578 C C . LEU A 1 194 ? 27.031 -23.747 -40.890 1.00 92.88 194 LEU A C 1
ATOM 1580 O O . LEU A 1 194 ? 26.619 -23.699 -42.043 1.00 92.88 194 LEU A O 1
ATOM 1584 N N . ALA A 1 195 ? 27.025 -22.681 -40.086 1.00 90.19 195 ALA A N 1
ATOM 1585 C CA . ALA A 1 195 ? 26.506 -21.370 -40.476 1.00 90.19 195 ALA A CA 1
ATOM 1586 C C . ALA A 1 195 ? 27.265 -20.771 -41.675 1.00 90.19 195 ALA A C 1
ATOM 1588 O O . ALA A 1 195 ? 26.654 -20.249 -42.602 1.00 90.19 195 ALA A O 1
ATOM 1589 N N . GLN A 1 196 ? 28.596 -20.904 -41.712 1.00 94.31 196 GLN A N 1
ATOM 1590 C CA . GLN A 1 196 ? 29.396 -20.480 -42.867 1.00 94.31 196 GLN A CA 1
ATOM 1591 C C . GLN A 1 196 ? 29.066 -21.281 -44.132 1.00 94.31 196 GLN A C 1
ATOM 1593 O O . GLN A 1 196 ? 29.041 -20.707 -45.219 1.00 94.31 196 GLN A O 1
ATOM 1598 N N . ARG A 1 197 ? 28.795 -22.588 -44.011 1.00 93.38 197 ARG A N 1
ATOM 1599 C CA . ARG A 1 197 ? 28.354 -23.415 -45.146 1.00 93.38 197 ARG A CA 1
ATOM 1600 C C . ARG A 1 197 ? 26.966 -23.013 -45.637 1.00 93.38 197 ARG A C 1
ATOM 1602 O O . ARG A 1 197 ? 26.785 -22.901 -46.844 1.00 93.38 197 ARG A O 1
ATOM 1609 N N . MET A 1 198 ? 26.037 -22.744 -44.723 1.00 90.25 198 MET A N 1
ATOM 1610 C CA . MET A 1 198 ? 24.684 -22.280 -45.052 1.00 90.25 198 MET A CA 1
ATOM 1611 C C . MET A 1 198 ? 24.729 -20.937 -45.790 1.00 90.25 198 MET A C 1
ATOM 1613 O O . MET A 1 198 ? 24.225 -20.844 -46.901 1.00 90.25 198 MET A O 1
ATOM 1617 N N . GLY A 1 199 ? 25.459 -19.942 -45.271 1.00 90.50 199 GLY A N 1
ATOM 1618 C CA . GLY A 1 199 ? 25.585 -18.641 -45.942 1.00 90.50 199 GLY A CA 1
ATOM 1619 C C . GLY A 1 199 ? 26.299 -18.704 -47.301 1.00 90.50 199 GLY A C 1
ATOM 1620 O O . GLY A 1 199 ? 26.062 -17.871 -48.174 1.00 90.50 199 GLY A O 1
ATOM 1621 N N . GLN A 1 200 ? 27.172 -19.694 -47.525 1.00 91.44 200 GLN A N 1
ATOM 1622 C CA . GLN A 1 200 ? 27.756 -19.939 -48.850 1.00 91.44 200 GLN A CA 1
ATOM 1623 C C . GLN A 1 200 ? 26.773 -20.608 -49.817 1.00 91.44 200 GLN A C 1
ATOM 1625 O O . GLN A 1 200 ? 26.816 -20.297 -51.008 1.00 91.44 200 GLN A O 1
ATOM 1630 N N . ALA A 1 201 ? 25.919 -21.514 -49.336 1.00 86.69 201 ALA A N 1
ATOM 1631 C CA . ALA A 1 201 ? 24.864 -22.129 -50.140 1.00 86.69 201 ALA A CA 1
ATOM 1632 C C . ALA A 1 201 ? 23.823 -21.081 -50.560 1.00 86.69 201 ALA A C 1
ATOM 1634 O O . ALA A 1 201 ? 23.550 -20.935 -51.747 1.00 86.69 201 ALA A O 1
ATOM 1635 N N . GLU A 1 202 ? 23.381 -20.254 -49.617 1.00 89.12 202 GLU A N 1
ATOM 1636 C CA . GLU A 1 202 ? 22.432 -19.168 -49.858 1.00 89.12 202 GLU A CA 1
ATOM 1637 C C . GLU A 1 202 ? 22.983 -18.138 -50.858 1.00 89.12 202 GLU A C 1
ATOM 1639 O O . GLU A 1 202 ? 22.305 -17.742 -51.800 1.00 89.12 202 GLU A O 1
ATOM 1644 N N . ARG A 1 203 ? 24.274 -17.778 -50.767 1.00 84.94 203 ARG A N 1
ATOM 1645 C CA . ARG A 1 203 ? 24.931 -16.925 -51.779 1.00 84.94 203 ARG A CA 1
ATOM 1646 C C . ARG A 1 203 ? 25.053 -17.574 -53.159 1.00 84.94 203 ARG A C 1
ATOM 1648 O O . ARG A 1 203 ? 25.176 -16.854 -54.150 1.00 84.94 203 ARG A O 1
ATOM 1655 N N . ARG A 1 204 ? 25.085 -18.907 -53.247 1.00 80.69 204 ARG A N 1
ATOM 1656 C CA . ARG A 1 204 ? 25.084 -19.624 -54.533 1.00 80.69 204 ARG A CA 1
ATOM 1657 C C . ARG A 1 204 ? 23.695 -19.650 -55.153 1.00 80.69 204 ARG A C 1
ATOM 1659 O O . ARG A 1 204 ? 23.607 -19.523 -56.369 1.00 80.69 204 ARG A O 1
ATOM 1666 N N . GLU A 1 205 ? 22.652 -19.767 -54.342 1.00 81.00 205 GLU A N 1
ATOM 1667 C CA . GLU A 1 205 ? 21.260 -19.689 -54.795 1.00 81.00 205 GLU A CA 1
ATOM 1668 C C . GLU A 1 205 ? 20.858 -18.261 -55.171 1.00 81.00 205 GLU A C 1
ATOM 1670 O O . GLU A 1 205 ? 20.244 -18.049 -56.212 1.00 81.00 205 GLU A O 1
ATOM 1675 N N . ALA A 1 206 ? 21.309 -17.265 -54.406 1.00 77.12 206 ALA A N 1
ATOM 1676 C CA . ALA A 1 206 ? 21.082 -15.852 -54.697 1.00 77.12 206 ALA A CA 1
ATOM 1677 C C . ALA A 1 206 ? 21.885 -15.331 -55.904 1.00 77.12 206 ALA A C 1
ATOM 1679 O O . ALA A 1 206 ? 21.729 -14.173 -56.291 1.00 77.12 206 ALA A O 1
ATOM 1680 N N . ARG A 1 207 ? 22.752 -16.150 -56.523 1.00 74.69 207 ARG A N 1
ATOM 1681 C CA . ARG A 1 207 ? 23.384 -15.794 -57.796 1.00 74.69 207 ARG A CA 1
ATOM 1682 C C . ARG A 1 207 ? 22.324 -15.960 -58.893 1.00 74.69 207 ARG A C 1
ATOM 1684 O O . ARG A 1 207 ? 21.994 -17.097 -59.229 1.00 74.69 207 ARG A O 1
ATOM 1691 N N . PRO A 1 208 ? 21.803 -14.864 -59.471 1.00 61.69 208 PRO A N 1
ATOM 1692 C CA . PRO A 1 208 ? 20.698 -14.938 -60.412 1.00 61.69 208 PRO A CA 1
ATOM 1693 C C . PRO A 1 208 ? 21.117 -15.807 -61.597 1.00 61.69 208 PRO A C 1
ATOM 1695 O O . PRO A 1 208 ? 22.140 -15.544 -62.240 1.00 61.69 208 PRO A O 1
ATOM 1698 N N . LYS A 1 209 ? 20.342 -16.865 -61.867 1.00 63.09 209 LYS A N 1
ATOM 1699 C CA . LYS A 1 209 ? 20.421 -17.624 -63.117 1.00 63.09 209 LYS A CA 1
ATOM 1700 C C . LYS A 1 209 ? 20.179 -16.628 -64.242 1.00 63.09 209 LYS A C 1
ATOM 1702 O O . LYS A 1 209 ? 19.050 -16.233 -64.514 1.00 63.09 209 LYS A O 1
ATOM 1707 N N . GLY A 1 210 ? 21.271 -16.181 -64.852 1.00 54.78 210 GLY A N 1
ATOM 1708 C CA . GLY A 1 210 ? 21.240 -15.386 -66.061 1.00 54.78 210 GLY A CA 1
ATOM 1709 C C . GLY A 1 210 ? 20.478 -16.154 -67.131 1.00 54.78 210 GLY A C 1
ATOM 1710 O O . GLY A 1 210 ? 20.982 -17.134 -67.669 1.00 54.78 210 GLY A O 1
ATOM 1711 N N . ARG A 1 211 ? 19.243 -15.708 -67.358 1.00 56.81 211 ARG A N 1
ATOM 1712 C CA . ARG A 1 211 ? 18.594 -15.539 -68.656 1.00 56.81 211 ARG A CA 1
ATOM 1713 C C . ARG A 1 211 ? 18.966 -16.594 -69.700 1.00 56.81 211 ARG A C 1
ATOM 1715 O O . ARG A 1 211 ? 19.883 -16.410 -70.495 1.00 56.81 211 ARG A O 1
ATOM 1722 N N . THR A 1 212 ? 18.194 -17.672 -69.726 1.00 54.25 212 THR A N 1
ATOM 1723 C CA . THR A 1 212 ? 18.020 -18.490 -70.930 1.00 54.25 212 THR A CA 1
ATOM 1724 C C . THR A 1 212 ? 16.627 -18.184 -71.470 1.00 54.25 212 THR A C 1
ATOM 1726 O O . THR A 1 212 ? 15.636 -18.738 -71.011 1.00 54.25 212 THR A O 1
ATOM 1729 N N . ASP A 1 213 ? 16.572 -17.220 -72.392 1.00 55.75 213 ASP A N 1
ATOM 1730 C CA . ASP A 1 213 ? 15.410 -16.954 -73.239 1.00 55.75 213 ASP A CA 1
ATOM 1731 C C . ASP A 1 213 ? 15.277 -18.123 -74.231 1.00 55.75 213 ASP A C 1
ATOM 1733 O O . ASP A 1 213 ? 16.032 -18.181 -75.200 1.00 55.75 213 ASP A O 1
ATOM 1737 N N . VAL A 1 214 ? 14.346 -19.056 -74.012 1.00 56.94 214 VAL A N 1
ATOM 1738 C CA . VAL A 1 214 ? 13.782 -19.893 -75.087 1.00 56.94 214 VAL A CA 1
ATOM 1739 C C . VAL A 1 214 ? 12.287 -20.053 -74.831 1.00 56.94 214 VAL A C 1
ATOM 1741 O O . VAL A 1 214 ? 11.852 -20.378 -73.731 1.00 56.94 214 VAL A O 1
ATOM 1744 N N . ALA A 1 215 ? 11.523 -19.735 -75.866 1.00 52.44 215 ALA A N 1
ATOM 1745 C CA . ALA A 1 215 ? 10.096 -19.497 -75.857 1.00 52.44 215 ALA A CA 1
ATOM 1746 C C . ALA A 1 215 ? 9.247 -20.753 -76.153 1.00 52.44 215 ALA A C 1
ATOM 1748 O O . ALA A 1 215 ? 9.736 -21.731 -76.718 1.00 52.44 215 ALA A O 1
ATOM 1749 N N . THR A 1 216 ? 7.938 -20.566 -75.912 1.00 44.56 216 THR A N 1
ATOM 1750 C CA . THR A 1 216 ? 6.775 -21.146 -76.633 1.00 44.56 216 THR A CA 1
ATOM 1751 C C . THR A 1 216 ? 6.235 -22.506 -76.113 1.00 44.56 216 THR A C 1
ATOM 1753 O O . THR A 1 216 ? 6.961 -23.241 -75.454 1.00 44.56 216 THR A O 1
ATOM 1756 N N . PRO A 1 217 ? 4.956 -22.862 -76.378 1.00 57.47 217 PRO A N 1
ATOM 1757 C CA . PRO A 1 217 ? 3.757 -22.417 -75.653 1.00 57.47 217 PRO A CA 1
ATOM 1758 C C . PRO A 1 217 ? 2.896 -23.579 -75.091 1.00 57.47 217 PRO A C 1
ATOM 1760 O O . PRO A 1 217 ? 3.111 -24.746 -75.403 1.00 57.47 217 PRO A O 1
ATOM 1763 N N . GLU A 1 218 ? 1.900 -23.186 -74.288 1.00 44.78 218 GLU A N 1
ATOM 1764 C CA . GLU A 1 218 ? 0.597 -23.817 -73.969 1.00 44.78 218 GLU A CA 1
ATOM 1765 C C . GLU A 1 218 ? 0.089 -24.958 -74.892 1.00 44.78 218 GLU A C 1
ATOM 1767 O O . GLU A 1 218 ? 0.341 -24.900 -76.099 1.00 44.78 218 GLU A O 1
ATOM 1772 N N . PRO A 1 219 ? -0.730 -25.931 -74.396 1.00 57.50 219 PRO A N 1
ATOM 1773 C CA . PRO A 1 219 ? -2.001 -25.585 -73.732 1.00 57.50 219 PRO A CA 1
ATOM 1774 C C . PRO A 1 219 ? -2.619 -26.562 -72.702 1.00 57.50 219 PRO A C 1
ATOM 1776 O O . PRO A 1 219 ? -2.212 -27.707 -72.536 1.00 57.50 219 PRO A O 1
ATOM 1779 N N . ALA A 1 220 ? -3.733 -26.063 -72.149 1.00 42.50 220 ALA A N 1
ATOM 1780 C CA . ALA A 1 220 ? -4.952 -26.776 -71.744 1.00 42.50 220 ALA A CA 1
ATOM 1781 C C . ALA A 1 220 ? -5.132 -27.136 -70.256 1.00 42.50 220 ALA A C 1
ATOM 1783 O O . ALA A 1 220 ? -4.715 -28.179 -69.768 1.00 42.50 220 ALA A O 1
ATOM 1784 N N . VAL A 1 221 ? -5.872 -26.244 -69.584 1.00 55.12 221 VAL A N 1
ATOM 1785 C CA . VAL A 1 221 ? -7.144 -26.499 -68.877 1.00 55.12 221 VAL A CA 1
ATOM 1786 C C . VAL A 1 221 ? -7.298 -27.892 -68.254 1.00 55.12 221 VAL A C 1
ATOM 1788 O O . VAL A 1 221 ? -7.679 -28.854 -68.916 1.00 55.12 221 VAL A O 1
ATOM 1791 N N . GLY A 1 222 ? -7.140 -27.940 -66.932 1.00 42.50 222 GLY A N 1
ATOM 1792 C CA . GLY A 1 222 ? -7.575 -29.042 -66.082 1.00 42.50 222 GLY A CA 1
ATOM 1793 C C . GLY A 1 222 ? -7.961 -28.508 -64.708 1.00 42.50 222 GLY A C 1
ATOM 1794 O O . GLY A 1 222 ? -7.103 -28.275 -63.863 1.00 42.50 222 GLY A O 1
ATOM 1795 N N . ILE A 1 223 ? -9.262 -28.282 -64.517 1.00 54.59 223 ILE A N 1
ATOM 1796 C CA . ILE A 1 223 ? -9.897 -27.935 -63.240 1.00 54.59 223 ILE A CA 1
ATOM 1797 C C . ILE A 1 223 ? -9.504 -28.994 -62.204 1.00 54.59 223 ILE A C 1
ATOM 1799 O O . ILE A 1 223 ? -9.904 -30.149 -62.322 1.00 54.59 223 ILE A O 1
ATOM 1803 N N . SER A 1 224 ? -8.719 -28.591 -61.207 1.00 42.78 224 SER A N 1
ATOM 1804 C CA . SER A 1 224 ? -8.373 -29.410 -60.046 1.00 42.78 224 SER A CA 1
ATOM 1805 C C . SER A 1 224 ? -8.656 -28.571 -58.809 1.00 42.78 224 SER A C 1
ATOM 1807 O O . SER A 1 224 ? -8.140 -27.468 -58.669 1.00 42.78 224 SER A O 1
ATOM 1809 N N . SER A 1 225 ? -9.541 -29.069 -57.959 1.00 45.22 225 SER A N 1
ATOM 1810 C CA . SER A 1 225 ? -9.888 -28.507 -56.660 1.00 45.22 225 SER A CA 1
ATOM 1811 C C . SER A 1 225 ? -8.646 -28.352 -55.777 1.00 45.22 225 SER A C 1
ATOM 1813 O O . SER A 1 225 ? -8.058 -29.360 -55.379 1.00 45.22 225 SER A O 1
ATOM 1815 N N . ASP A 1 226 ? -8.289 -27.107 -55.458 1.00 39.31 226 ASP A N 1
ATOM 1816 C CA . ASP A 1 226 ? -7.283 -26.748 -54.456 1.00 39.31 226 ASP A CA 1
ATOM 1817 C C . ASP A 1 226 ? -7.765 -27.184 -53.063 1.00 39.31 226 ASP A C 1
ATOM 1819 O O . ASP A 1 226 ? -8.452 -26.457 -52.347 1.00 39.31 226 ASP A O 1
ATOM 1823 N N . PHE A 1 227 ? -7.410 -28.407 -52.674 1.00 44.91 227 PHE A N 1
ATOM 1824 C CA . PHE A 1 227 ? -7.158 -28.708 -51.272 1.00 44.91 227 PHE A CA 1
ATOM 1825 C C . PHE A 1 227 ? -5.746 -28.207 -50.987 1.00 44.91 227 PHE A C 1
ATOM 1827 O O . PHE A 1 227 ? -4.769 -28.791 -51.458 1.00 44.91 227 PHE A O 1
ATOM 1834 N N . GLN A 1 228 ? -5.648 -27.106 -50.246 1.00 44.34 228 GLN A N 1
ATOM 1835 C CA . GLN A 1 228 ? -4.394 -26.526 -49.784 1.00 44.34 228 GLN A CA 1
ATOM 1836 C C . GLN A 1 228 ? -3.761 -27.477 -48.754 1.00 44.34 228 GLN A C 1
ATOM 1838 O O . GLN A 1 228 ? -3.891 -27.302 -47.547 1.00 44.34 228 GLN A O 1
ATOM 1843 N N . LEU A 1 229 ? -3.129 -28.545 -49.249 1.00 50.59 229 LEU A N 1
ATOM 1844 C CA . LEU A 1 229 ? -2.221 -29.389 -48.482 1.00 50.59 229 LEU A CA 1
ATOM 1845 C C . LEU A 1 229 ? -1.102 -28.475 -47.986 1.00 50.59 229 LEU A C 1
ATOM 1847 O O . LEU A 1 229 ? -0.295 -27.986 -48.780 1.00 50.59 229 LEU A O 1
ATOM 1851 N N . GLN A 1 230 ? -1.101 -28.198 -46.680 1.00 55.97 230 GLN A N 1
ATOM 1852 C CA . GLN A 1 230 ? 0.029 -27.550 -46.027 1.00 55.97 230 GLN A CA 1
ATOM 1853 C C . GLN A 1 230 ? 1.310 -28.299 -46.433 1.00 55.97 230 GLN A C 1
ATOM 1855 O O . GLN A 1 230 ? 1.314 -29.532 -46.431 1.00 55.97 230 GLN A O 1
ATOM 1860 N N . PRO A 1 231 ? 2.374 -27.588 -46.839 1.00 62.22 231 PRO A N 1
ATOM 1861 C CA . PRO A 1 231 ? 3.611 -28.226 -47.259 1.00 62.22 231 PRO A CA 1
ATOM 1862 C C . PRO A 1 231 ? 4.144 -29.091 -46.115 1.00 62.22 231 PRO A C 1
ATOM 1864 O O . PRO A 1 231 ? 4.302 -28.594 -45.002 1.00 62.22 231 PRO A O 1
ATOM 1867 N N . ASP A 1 232 ? 4.419 -30.369 -46.396 1.00 65.00 232 ASP A N 1
ATOM 1868 C CA . ASP A 1 232 ? 5.046 -31.298 -45.454 1.00 65.00 232 ASP A CA 1
ATOM 1869 C C . ASP A 1 232 ? 6.323 -30.663 -44.891 1.00 65.00 232 ASP A C 1
ATOM 1871 O O . ASP A 1 232 ? 7.364 -30.584 -45.553 1.00 65.00 232 ASP A O 1
ATOM 1875 N N . VAL A 1 233 ? 6.237 -30.173 -43.657 1.00 68.56 233 VAL A N 1
ATOM 1876 C CA . VAL A 1 233 ? 7.374 -29.598 -42.952 1.00 68.56 233 VAL A CA 1
ATOM 1877 C C . VAL A 1 233 ? 8.372 -30.724 -42.712 1.00 68.56 233 VAL A C 1
ATOM 1879 O O . VAL A 1 233 ? 8.154 -31.622 -41.898 1.00 68.56 233 VAL A O 1
ATOM 1882 N N . SER A 1 234 ? 9.493 -30.690 -43.433 1.00 76.31 234 SER A N 1
ATOM 1883 C CA . SER A 1 234 ? 10.584 -31.641 -43.236 1.00 76.31 234 SER A CA 1
ATOM 1884 C C . SER A 1 234 ? 11.058 -31.577 -41.783 1.00 76.31 234 SER A C 1
ATOM 1886 O O . SER A 1 234 ? 11.443 -30.515 -41.296 1.00 76.31 234 SER A O 1
ATOM 1888 N N . TYR A 1 235 ? 11.101 -32.721 -41.094 1.00 67.81 235 TYR A N 1
ATOM 1889 C CA . TYR A 1 235 ? 11.504 -32.837 -39.683 1.00 67.81 235 TYR A CA 1
ATOM 1890 C C . TYR A 1 235 ? 12.857 -32.164 -39.363 1.00 67.81 235 TYR A C 1
ATOM 1892 O O . TYR A 1 235 ? 13.087 -31.669 -38.259 1.00 67.81 235 TYR A O 1
ATOM 1900 N N . SER A 1 236 ? 13.759 -32.079 -40.346 1.00 72.12 236 SER A N 1
ATOM 1901 C CA . SER A 1 236 ? 15.031 -31.359 -40.211 1.00 72.12 236 SER A CA 1
ATOM 1902 C C . SER A 1 236 ? 14.869 -29.845 -40.019 1.00 72.12 236 SER A C 1
ATOM 1904 O O . SER A 1 236 ? 15.691 -29.229 -39.346 1.00 72.12 236 SER A O 1
ATOM 1906 N N . GLN A 1 237 ? 13.821 -29.250 -40.585 1.00 78.75 237 GLN A N 1
ATOM 1907 C CA . GLN A 1 237 ? 13.513 -27.821 -40.527 1.00 78.75 237 GLN A CA 1
ATOM 1908 C C . GLN A 1 237 ? 12.903 -27.438 -39.168 1.00 78.75 237 GLN A C 1
ATOM 1910 O O . GLN A 1 237 ? 13.218 -26.376 -38.628 1.00 78.75 237 GLN A O 1
ATOM 1915 N N . PHE A 1 238 ? 12.153 -28.365 -38.559 1.00 76.81 238 PHE A N 1
ATOM 1916 C CA . PHE A 1 238 ? 11.647 -28.266 -37.186 1.00 76.81 238 PHE A CA 1
ATOM 1917 C C . PHE A 1 238 ? 12.789 -28.237 -36.155 1.00 76.81 238 PHE A C 1
ATOM 1919 O O . PHE A 1 238 ? 12.841 -27.364 -35.294 1.00 76.81 238 PHE A O 1
ATOM 1926 N N . LEU A 1 239 ? 13.790 -29.117 -36.293 1.00 71.50 239 LEU A N 1
ATOM 1927 C CA . LEU A 1 239 ? 14.961 -29.139 -35.396 1.00 71.50 239 LEU A CA 1
ATOM 1928 C C . LEU A 1 239 ? 15.860 -27.896 -35.512 1.00 71.50 239 LEU A C 1
ATOM 1930 O O . LEU A 1 239 ? 16.656 -27.622 -34.611 1.00 71.50 239 LEU A O 1
ATOM 1934 N N . LEU A 1 240 ? 15.764 -27.162 -36.621 1.00 78.94 240 LEU A N 1
ATOM 1935 C CA . LEU A 1 240 ? 16.508 -25.926 -36.854 1.00 78.94 240 LEU A CA 1
ATOM 1936 C C . LEU A 1 240 ? 15.775 -24.678 -36.332 1.00 78.94 240 LEU A C 1
ATOM 1938 O O . LEU A 1 240 ? 16.374 -23.603 -36.359 1.00 78.94 240 LEU A O 1
ATOM 1942 N N . GLY A 1 241 ? 14.533 -24.810 -35.844 1.00 65.62 241 GLY A N 1
ATOM 1943 C CA . GLY A 1 241 ? 13.731 -23.696 -35.322 1.00 65.62 241 GLY A CA 1
ATOM 1944 C C . GLY A 1 241 ? 13.370 -22.651 -36.381 1.00 65.62 241 GLY A C 1
ATOM 1945 O O . GLY A 1 241 ? 13.180 -21.488 -36.050 1.00 65.62 241 GLY A O 1
ATOM 1946 N N . GLN A 1 242 ? 13.363 -23.043 -37.660 1.00 72.94 242 GLN A N 1
ATOM 1947 C CA . GLN A 1 242 ? 13.030 -22.161 -38.789 1.00 72.94 242 GLN A CA 1
ATOM 1948 C C . GLN A 1 242 ? 11.538 -22.140 -39.117 1.00 72.94 242 GLN A C 1
ATOM 1950 O O . GLN A 1 242 ? 11.107 -21.331 -39.931 1.00 72.94 242 GLN A O 1
ATOM 1955 N N . VAL A 1 243 ? 10.769 -23.034 -38.505 1.00 72.00 243 VAL A N 1
ATOM 1956 C CA . VAL A 1 243 ? 9.315 -22.970 -38.512 1.00 72.00 243 VAL A CA 1
ATOM 1957 C C . VAL A 1 243 ? 8.930 -22.343 -37.184 1.00 72.00 243 VAL A C 1
ATOM 1959 O O . VAL A 1 243 ? 9.143 -22.957 -36.138 1.00 72.00 243 VAL A O 1
ATOM 1962 N N . GLU A 1 244 ? 8.452 -21.100 -37.232 1.00 58.50 244 GLU A N 1
ATOM 1963 C CA . GLU A 1 244 ? 7.643 -20.548 -36.150 1.00 58.50 244 GLU A CA 1
ATOM 1964 C C . GLU A 1 244 ? 6.407 -21.437 -36.081 1.00 58.50 244 GLU A C 1
ATOM 1966 O O . GLU A 1 244 ? 5.550 -21.412 -36.960 1.00 58.50 244 GLU A O 1
ATOM 1971 N N . VAL A 1 245 ? 6.395 -22.333 -35.096 1.00 67.75 245 VAL A N 1
ATOM 1972 C CA . VAL A 1 245 ? 5.150 -22.938 -34.651 1.00 67.75 245 VAL A CA 1
ATOM 1973 C C . VAL A 1 245 ? 4.370 -21.755 -34.105 1.00 67.75 245 VAL A C 1
ATOM 1975 O O . VAL A 1 245 ? 4.813 -21.135 -33.140 1.00 67.75 245 VAL A O 1
ATOM 1978 N N . GLU A 1 246 ? 3.307 -21.365 -34.800 1.00 57.41 246 GLU A N 1
ATOM 1979 C CA . GLU A 1 246 ? 2.320 -20.459 -34.233 1.00 57.41 246 GLU A CA 1
ATOM 1980 C C . GLU A 1 246 ? 1.804 -21.178 -32.981 1.00 57.41 246 GLU A C 1
ATOM 1982 O O . GLU A 1 246 ? 1.113 -22.193 -33.082 1.00 57.41 246 GLU A O 1
ATOM 1987 N N . ASP A 1 247 ? 2.300 -20.751 -31.814 1.00 55.09 247 ASP A N 1
ATOM 1988 C CA . ASP A 1 247 ? 1.799 -21.177 -30.513 1.00 55.09 247 ASP A CA 1
ATOM 1989 C C . ASP A 1 247 ? 0.344 -20.707 -30.475 1.00 55.09 247 ASP A C 1
ATOM 1991 O O . ASP A 1 247 ? 0.048 -19.524 -30.293 1.00 55.09 247 ASP A O 1
ATOM 1995 N N . ASP A 1 248 ? -0.551 -21.641 -30.783 1.00 50.94 248 ASP A N 1
ATOM 1996 C CA . ASP A 1 248 ? -1.997 -21.489 -30.725 1.00 50.94 248 ASP A CA 1
ATOM 1997 C C . ASP A 1 248 ? 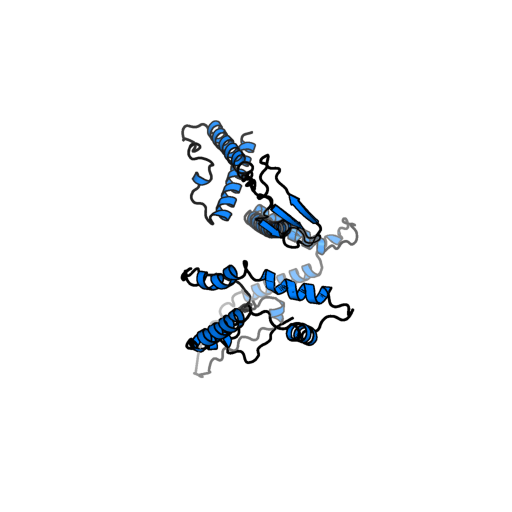-2.395 -21.422 -29.240 1.00 50.94 248 ASP A C 1
ATOM 1999 O O . ASP A 1 248 ? -2.911 -22.368 -28.646 1.00 50.94 248 ASP A O 1
ATOM 2003 N N . ASP A 1 249 ? -2.043 -20.297 -28.612 1.00 53.50 249 ASP A N 1
ATOM 2004 C CA . ASP A 1 249 ? -2.339 -19.923 -27.228 1.00 53.50 249 ASP A CA 1
ATOM 2005 C C . ASP A 1 249 ? -3.803 -19.441 -27.085 1.00 53.50 249 ASP A C 1
ATOM 2007 O O . ASP A 1 249 ? -4.132 -18.631 -26.211 1.00 53.50 249 ASP A O 1
ATOM 2011 N N . GLU A 1 250 ? -4.712 -19.903 -27.952 1.00 49.31 250 GLU A N 1
ATOM 2012 C CA . GLU A 1 250 ? -6.134 -19.597 -27.852 1.00 49.31 250 GLU A CA 1
ATOM 2013 C C . GLU A 1 250 ? -6.798 -20.452 -26.756 1.00 49.31 250 GLU A C 1
ATOM 2015 O O . GLU A 1 250 ? -7.147 -21.619 -26.923 1.00 49.31 250 GLU A O 1
ATOM 2020 N N . ASN A 1 251 ? -7.045 -19.781 -25.627 1.00 48.19 251 ASN A N 1
ATOM 2021 C CA . ASN A 1 251 ? -8.207 -19.989 -24.762 1.00 48.19 251 ASN A CA 1
ATOM 2022 C C . ASN A 1 251 ? -8.205 -21.215 -23.826 1.00 48.19 251 ASN A C 1
ATOM 2024 O O . ASN A 1 251 ? -9.102 -22.057 -23.869 1.00 48.19 251 ASN A O 1
ATOM 2028 N N . TRP A 1 252 ? -7.275 -21.242 -22.868 1.00 50.94 252 TRP A N 1
ATOM 2029 C CA . TRP A 1 252 ? -7.572 -21.831 -21.556 1.00 50.94 252 TRP A CA 1
ATOM 2030 C C . TRP A 1 252 ? -8.193 -20.749 -20.659 1.00 50.94 252 TRP A C 1
ATOM 2032 O O . TRP A 1 252 ? -7.484 -20.012 -19.976 1.00 50.94 252 TRP A O 1
ATOM 2042 N N . GLU A 1 253 ? -9.522 -20.612 -20.714 1.00 41.16 253 GLU A N 1
ATOM 2043 C CA . GLU A 1 253 ? -10.293 -19.818 -19.750 1.00 41.16 253 GLU A CA 1
ATOM 2044 C C . GLU A 1 253 ? -10.266 -20.526 -18.390 1.00 41.16 253 GLU A C 1
ATOM 2046 O O . GLU A 1 253 ? -10.940 -21.531 -18.163 1.00 41.16 253 GLU A O 1
ATOM 2051 N N . ASP A 1 254 ? -9.440 -20.007 -17.484 1.00 41.50 254 ASP A N 1
ATOM 2052 C CA . ASP A 1 254 ? -9.471 -20.367 -16.072 1.00 41.50 254 ASP A CA 1
ATOM 2053 C C . ASP A 1 254 ? -10.733 -19.764 -15.425 1.00 41.50 254 ASP A C 1
ATOM 2055 O O . ASP A 1 254 ? -10.740 -18.623 -14.956 1.00 41.50 254 ASP A O 1
ATOM 2059 N N . ASP A 1 255 ? -11.809 -20.551 -15.362 1.00 47.59 255 ASP A N 1
ATOM 2060 C CA . ASP A 1 255 ? -13.000 -20.283 -14.547 1.00 47.59 255 ASP A CA 1
ATOM 2061 C C . ASP A 1 255 ? -12.683 -20.420 -13.045 1.00 47.59 255 ASP A C 1
ATOM 2063 O O . ASP A 1 255 ? -13.093 -21.363 -12.362 1.00 47.59 255 ASP A O 1
ATOM 2067 N N . ALA A 1 256 ? -11.938 -19.464 -12.489 1.00 46.28 256 ALA A N 1
ATOM 2068 C CA . ALA A 1 256 ? -11.768 -19.356 -11.046 1.00 46.28 256 ALA A CA 1
ATOM 2069 C C . ALA A 1 256 ? -11.612 -17.904 -10.575 1.00 46.28 256 ALA A C 1
ATOM 2071 O O . ALA A 1 256 ? -10.516 -17.362 -10.489 1.00 46.28 256 ALA A O 1
ATOM 2072 N N . SER A 1 257 ? -12.739 -17.366 -10.100 1.00 41.41 257 SER A N 1
ATOM 2073 C CA . SER A 1 257 ? -12.846 -16.379 -9.015 1.00 41.41 257 SER A CA 1
ATOM 2074 C C . SER A 1 257 ? -12.280 -14.970 -9.258 1.00 41.41 257 SER A C 1
ATOM 2076 O O . SER A 1 257 ? -11.084 -14.732 -9.119 1.00 41.41 257 SER A O 1
ATOM 2078 N N . SER A 1 258 ? -13.162 -13.968 -9.350 1.00 38.53 258 SER A N 1
ATOM 2079 C CA . SER A 1 258 ? -13.476 -13.078 -8.207 1.00 38.53 258 SER A CA 1
ATOM 2080 C C . SER A 1 258 ? -14.261 -11.832 -8.641 1.00 38.53 258 SER A C 1
ATOM 2082 O O . SER A 1 258 ? -13.748 -10.945 -9.312 1.00 38.53 258 SER A O 1
ATOM 2084 N N . THR A 1 259 ? -15.509 -11.771 -8.180 1.00 42.66 259 THR A N 1
ATOM 2085 C CA . THR A 1 259 ? -16.118 -10.627 -7.480 1.00 42.66 259 THR A CA 1
ATOM 2086 C C . THR A 1 259 ? -15.776 -9.207 -7.967 1.00 42.66 259 THR A C 1
ATOM 2088 O O . THR A 1 259 ? -14.860 -8.556 -7.463 1.00 42.66 259 THR A O 1
ATOM 2091 N N . THR A 1 260 ? -16.642 -8.645 -8.805 1.00 36.12 260 THR A N 1
ATOM 2092 C CA . THR A 1 260 ? -16.912 -7.201 -8.815 1.00 36.12 260 THR A CA 1
ATOM 2093 C C . THR A 1 260 ? -18.395 -6.989 -8.536 1.00 36.12 260 THR A C 1
ATOM 2095 O O . THR A 1 260 ? -19.251 -7.023 -9.416 1.00 36.12 260 THR A O 1
ATOM 2098 N N . SER A 1 261 ? -18.710 -6.816 -7.255 1.00 41.16 261 SER A N 1
ATOM 2099 C CA . SER A 1 261 ? -20.030 -6.4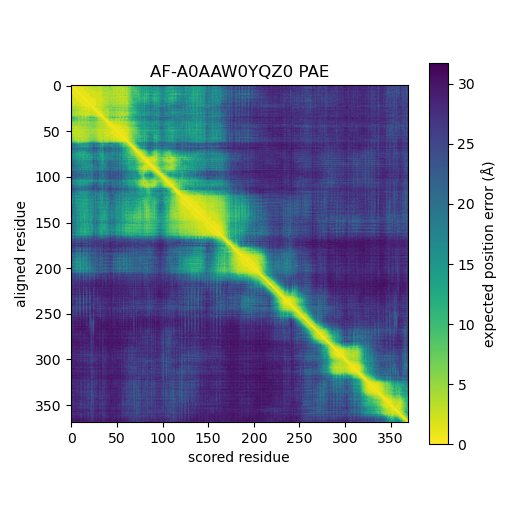13 -6.783 1.00 41.16 261 SER A CA 1
ATOM 2100 C C . SER A 1 261 ? -20.310 -4.981 -7.225 1.00 41.16 261 SER A C 1
ATOM 2102 O O . SER A 1 261 ? -19.770 -4.024 -6.666 1.00 41.16 261 SER A O 1
ATOM 2104 N N . SER A 1 262 ? -21.162 -4.855 -8.238 1.00 40.34 262 SER A N 1
ATOM 2105 C CA . SER A 1 262 ? -21.847 -3.611 -8.558 1.00 40.34 262 SER A CA 1
ATOM 2106 C C . SER A 1 262 ? -22.991 -3.420 -7.567 1.00 40.34 262 SER A C 1
ATOM 2108 O O . SER A 1 262 ? -23.860 -4.271 -7.409 1.00 40.34 262 SER A O 1
ATOM 2110 N N . GLN A 1 263 ? -22.914 -2.300 -6.864 1.00 47.81 263 GLN A N 1
ATOM 2111 C CA . GLN A 1 263 ? -23.823 -1.816 -5.843 1.00 47.81 263 GLN A CA 1
ATOM 2112 C C . GLN A 1 263 ? -25.167 -1.443 -6.487 1.00 47.81 263 GLN A C 1
ATOM 2114 O O . GLN A 1 263 ? -25.249 -0.467 -7.231 1.00 47.81 263 GLN A O 1
ATOM 2119 N N . SER A 1 264 ? -26.222 -2.207 -6.206 1.00 39.69 264 SER A N 1
ATOM 2120 C CA . SER A 1 264 ? -27.606 -1.807 -6.475 1.00 39.69 264 SER A CA 1
ATOM 2121 C C . SER A 1 264 ? -28.358 -1.740 -5.154 1.00 39.69 264 SER A C 1
ATOM 2123 O O . SER A 1 264 ? -28.554 -2.761 -4.498 1.00 39.69 264 SER A O 1
ATOM 2125 N N . GLY A 1 265 ? -28.722 -0.519 -4.761 1.00 48.81 265 GLY A N 1
ATOM 2126 C CA . GLY A 1 265 ? -29.505 -0.242 -3.566 1.00 48.81 265 GLY A CA 1
ATOM 2127 C C . GLY A 1 265 ? -30.914 -0.811 -3.682 1.00 48.81 265 GLY A C 1
ATOM 2128 O O . GLY A 1 265 ? -31.662 -0.443 -4.587 1.00 48.81 265 GLY A O 1
ATOM 2129 N N . ALA A 1 266 ? -31.259 -1.685 -2.746 1.00 44.44 266 ALA A N 1
ATOM 2130 C CA . ALA A 1 266 ? -32.614 -2.139 -2.496 1.00 44.44 266 ALA A CA 1
ATOM 2131 C C . ALA A 1 266 ? -32.836 -2.125 -0.975 1.00 44.44 266 ALA A C 1
ATOM 2133 O O . ALA A 1 266 ? -32.282 -2.946 -0.259 1.00 44.44 266 ALA A O 1
ATOM 2134 N N . SER A 1 267 ? -33.569 -1.092 -0.545 1.00 47.50 267 SER A N 1
ATOM 2135 C CA . SER A 1 267 ? -34.416 -0.974 0.654 1.00 47.50 267 SER A CA 1
ATOM 2136 C C . SER A 1 267 ? -33.977 -1.648 1.967 1.00 47.50 267 SER A C 1
ATOM 2138 O O . SER A 1 267 ? -34.338 -2.789 2.235 1.00 47.50 267 SER A O 1
ATOM 2140 N N . ASP A 1 268 ? -33.386 -0.842 2.859 1.00 49.50 268 ASP A N 1
ATOM 2141 C CA . ASP A 1 268 ? -33.078 -1.132 4.277 1.00 49.50 268 ASP A CA 1
ATOM 2142 C C . ASP A 1 268 ? -34.313 -1.403 5.184 1.00 49.50 268 ASP A C 1
ATOM 2144 O O . ASP A 1 268 ? -34.180 -1.499 6.405 1.00 49.50 268 ASP A O 1
ATOM 2148 N N . GLU A 1 269 ? -35.532 -1.497 4.640 1.00 53.59 269 GLU A N 1
ATOM 2149 C CA . GLU A 1 269 ? -36.760 -1.663 5.440 1.00 53.59 269 GLU A CA 1
ATOM 2150 C C . GLU A 1 269 ? -37.094 -3.137 5.747 1.00 53.59 269 GLU A C 1
ATOM 2152 O O . GLU A 1 269 ? -37.679 -3.417 6.795 1.00 53.59 269 GLU A O 1
ATOM 2157 N N . ASP A 1 270 ? -36.650 -4.089 4.918 1.00 53.06 270 ASP A N 1
ATOM 2158 C CA . ASP A 1 270 ? -36.921 -5.522 5.130 1.00 53.06 270 ASP A CA 1
ATOM 2159 C C . ASP A 1 270 ? -35.924 -6.185 6.098 1.00 53.06 270 ASP A C 1
ATOM 2161 O O . ASP A 1 270 ? -36.284 -7.099 6.849 1.00 53.06 270 ASP A O 1
ATOM 2165 N N . ASP A 1 271 ? -34.695 -5.666 6.183 1.00 53.47 271 ASP A N 1
ATOM 2166 C CA . ASP A 1 271 ? -33.675 -6.185 7.099 1.00 53.47 271 ASP A CA 1
ATOM 2167 C C . ASP A 1 271 ? -34.052 -5.929 8.569 1.00 53.47 271 ASP A C 1
ATOM 2169 O O . ASP A 1 271 ? -33.790 -6.754 9.444 1.00 53.47 271 ASP A O 1
ATOM 2173 N N . GLN A 1 272 ? -34.774 -4.845 8.869 1.00 53.31 272 GLN A N 1
ATOM 2174 C CA . GLN A 1 272 ? -35.224 -4.537 10.233 1.00 53.31 272 GLN A CA 1
ATOM 2175 C C . GLN A 1 272 ? -36.371 -5.424 10.742 1.00 53.31 272 GLN A C 1
ATOM 2177 O O . GLN A 1 272 ? -36.535 -5.561 11.959 1.00 53.31 272 GLN A O 1
ATOM 2182 N N . ALA A 1 273 ? -37.133 -6.076 9.860 1.00 60.25 273 ALA A N 1
ATOM 2183 C CA . ALA A 1 273 ? -38.151 -7.045 10.269 1.00 60.25 273 ALA A CA 1
ATOM 2184 C C . ALA A 1 273 ? -37.523 -8.377 10.720 1.00 60.25 273 ALA A C 1
ATOM 2186 O O . ALA A 1 273 ? -38.004 -8.993 11.673 1.00 60.25 273 ALA A O 1
ATOM 2187 N N . LEU A 1 274 ? -36.407 -8.777 10.101 1.00 57.31 274 LEU A N 1
ATOM 2188 C CA . LEU A 1 274 ? -35.708 -10.037 10.379 1.00 57.31 274 LEU A CA 1
ATOM 2189 C C . LEU A 1 274 ? -34.910 -10.006 11.695 1.00 57.31 274 LEU A C 1
ATOM 2191 O O . LEU A 1 274 ? -34.775 -11.030 12.363 1.00 57.31 274 LEU A O 1
ATOM 2195 N N . TYR A 1 275 ? -34.455 -8.825 12.131 1.00 50.34 275 TYR A N 1
ATOM 2196 C CA . TYR A 1 275 ? -33.796 -8.649 13.435 1.00 50.34 275 TYR A CA 1
ATOM 2197 C C . TYR A 1 275 ? -34.766 -8.478 14.610 1.00 50.34 275 TYR A C 1
ATOM 2199 O O . TYR A 1 275 ? -34.346 -8.534 15.767 1.00 50.34 275 TYR A O 1
ATOM 2207 N N . ARG A 1 276 ? -36.070 -8.318 14.359 1.00 49.72 276 ARG A N 1
ATOM 2208 C CA . ARG A 1 276 ? -37.054 -8.113 15.430 1.00 49.72 276 ARG A CA 1
ATOM 2209 C C . ARG A 1 276 ? -37.297 -9.370 16.271 1.00 49.72 276 ARG A C 1
ATOM 2211 O O . ARG A 1 276 ? -37.636 -9.237 17.441 1.00 49.72 276 ARG A O 1
ATOM 2218 N N . ASP A 1 277 ? -37.068 -10.557 15.709 1.00 52.12 277 ASP A N 1
ATOM 2219 C CA . ASP A 1 277 ? -37.234 -11.836 16.419 1.00 52.12 277 ASP A CA 1
ATOM 2220 C C . ASP A 1 277 ? -36.029 -12.160 17.328 1.00 52.12 277 ASP A C 1
ATOM 2222 O O . ASP A 1 277 ? -36.186 -12.774 18.377 1.00 52.12 277 ASP A O 1
ATOM 2226 N N . LEU A 1 278 ? -34.833 -11.656 16.993 1.00 51.19 278 LEU A N 1
ATOM 2227 C CA . LEU A 1 278 ? -33.614 -11.813 17.805 1.00 51.19 278 LEU A CA 1
ATOM 2228 C C . LEU A 1 278 ? -33.546 -10.829 18.982 1.00 51.19 278 LEU A C 1
ATOM 2230 O O . LEU A 1 278 ? -32.980 -11.150 20.025 1.00 51.19 278 LEU A O 1
ATOM 2234 N N . ILE A 1 279 ? -34.146 -9.644 18.839 1.00 52.78 279 ILE A N 1
ATOM 2235 C CA . ILE A 1 279 ? -34.139 -8.598 19.876 1.00 52.78 279 ILE A CA 1
ATOM 2236 C C . ILE A 1 279 ? -35.176 -8.884 20.984 1.00 52.78 279 ILE A C 1
ATOM 2238 O O . ILE A 1 279 ? -35.051 -8.368 22.092 1.00 52.78 279 ILE A O 1
ATOM 2242 N N . VAL A 1 280 ? -36.181 -9.734 20.736 1.00 47.31 280 VAL A N 1
ATOM 2243 C CA . VAL A 1 280 ? -37.211 -10.071 21.742 1.00 47.31 280 VAL A CA 1
ATOM 2244 C C . VAL A 1 280 ? -36.778 -11.214 22.678 1.00 47.31 280 VAL A C 1
ATOM 2246 O O . VAL A 1 280 ? -37.292 -11.312 23.789 1.00 47.31 280 VAL A O 1
ATOM 2249 N N . THR A 1 281 ? -35.789 -12.032 22.306 1.00 45.28 281 THR A N 1
ATOM 2250 C CA . THR A 1 281 ? -35.351 -13.201 23.099 1.00 45.28 281 THR A CA 1
ATOM 2251 C C . THR A 1 281 ? -34.442 -12.903 24.300 1.00 45.28 281 THR A C 1
ATOM 2253 O O . THR A 1 281 ? -34.216 -13.791 25.117 1.00 45.28 281 THR A O 1
ATOM 2256 N N . GLU A 1 282 ? -33.922 -11.685 24.473 1.00 49.12 282 GLU A N 1
ATOM 2257 C CA . GLU A 1 282 ? -32.914 -11.426 25.521 1.00 49.12 282 GLU A CA 1
ATOM 2258 C C . GLU A 1 282 ? -33.466 -11.052 26.909 1.00 49.12 282 GLU A C 1
ATOM 2260 O O . GLU A 1 282 ? -32.674 -10.901 27.839 1.00 49.12 282 GLU A O 1
ATOM 2265 N N . MET A 1 283 ? -34.788 -10.946 27.112 1.00 48.75 283 MET A N 1
ATOM 2266 C CA . MET A 1 283 ? -35.325 -10.469 28.403 1.00 48.75 283 MET A CA 1
ATOM 2267 C C . MET A 1 283 ? -36.174 -11.450 29.231 1.00 48.75 283 MET A C 1
ATOM 2269 O O . MET A 1 283 ? -36.498 -11.077 30.353 1.00 48.75 283 MET A O 1
ATOM 2273 N N . ASP A 1 284 ? -36.469 -12.684 28.790 1.00 49.47 284 ASP A N 1
ATOM 2274 C CA . ASP A 1 284 ? -37.333 -13.595 29.591 1.00 49.47 284 ASP A CA 1
ATOM 2275 C C . ASP A 1 284 ? -36.940 -15.097 29.606 1.00 49.47 284 ASP A C 1
ATOM 2277 O O . ASP A 1 284 ? -37.395 -15.850 30.463 1.00 49.47 284 ASP A O 1
ATOM 2281 N N . ASP A 1 285 ? -36.019 -15.568 28.752 1.00 51.38 285 ASP A N 1
ATOM 2282 C CA . ASP A 1 285 ? -35.746 -17.018 28.603 1.00 51.38 285 ASP A CA 1
ATOM 2283 C C . ASP A 1 285 ? -34.763 -17.618 29.640 1.00 51.38 285 ASP A C 1
ATOM 2285 O O . ASP A 1 285 ? -34.488 -18.825 29.649 1.00 51.38 285 ASP A O 1
ATOM 2289 N N . ASN A 1 286 ? -34.226 -16.811 30.563 1.00 52.81 286 ASN A N 1
ATOM 2290 C CA . ASN A 1 286 ? -33.344 -17.314 31.629 1.00 52.81 286 ASN A CA 1
ATOM 2291 C C . ASN A 1 286 ? -34.099 -18.073 32.738 1.00 52.81 286 ASN A C 1
ATOM 2293 O O . ASN A 1 286 ? -33.476 -18.836 33.488 1.00 52.81 286 ASN A O 1
ATOM 2297 N N . GLU A 1 287 ? -35.422 -17.919 32.838 1.00 55.34 287 GLU A N 1
ATOM 2298 C CA . GLU A 1 287 ? -36.235 -18.658 33.812 1.00 55.34 287 GLU A CA 1
ATOM 2299 C C . GLU A 1 287 ? -36.471 -20.124 33.395 1.00 55.34 287 GLU A C 1
ATOM 2301 O O . GLU A 1 287 ? -36.612 -20.992 34.259 1.00 55.34 287 GLU A O 1
ATOM 2306 N N . ASP A 1 288 ? -36.388 -20.446 32.098 1.00 60.53 288 ASP A N 1
ATOM 2307 C CA . ASP A 1 288 ? -36.662 -21.792 31.568 1.00 60.53 288 ASP A CA 1
ATOM 2308 C C . ASP A 1 288 ? -35.450 -22.742 31.606 1.00 60.53 288 ASP A C 1
ATOM 2310 O O . ASP A 1 288 ? -35.603 -23.968 31.686 1.00 60.53 288 ASP A O 1
ATOM 2314 N N . MET A 1 289 ? -34.221 -22.214 31.641 1.00 63.75 289 MET A N 1
ATOM 2315 C CA . MET A 1 289 ? -33.008 -23.035 31.799 1.00 63.75 289 MET A CA 1
ATOM 2316 C C . MET A 1 289 ? -32.699 -23.390 33.262 1.00 63.75 289 MET A C 1
ATOM 2318 O O . MET A 1 289 ? -32.121 -24.451 33.537 1.00 63.75 289 MET A O 1
ATOM 2322 N N . GLN A 1 290 ? -33.135 -22.565 34.219 1.00 69.81 290 GLN A N 1
ATOM 2323 C CA . GLN A 1 290 ? -33.007 -22.849 35.651 1.00 69.81 290 GLN A CA 1
ATOM 2324 C C . GLN A 1 290 ? -33.611 -24.199 36.088 1.00 69.81 290 GLN A C 1
ATOM 2326 O O . GLN A 1 290 ? -32.909 -24.952 36.772 1.00 69.81 290 GLN A O 1
ATOM 2331 N N . PRO A 1 291 ? -34.848 -24.587 35.712 1.00 73.19 291 PRO A N 1
ATOM 2332 C CA . PRO A 1 291 ? -35.432 -25.860 36.131 1.00 73.19 291 PRO A CA 1
ATOM 2333 C C . PRO A 1 291 ? -34.728 -27.076 35.515 1.00 73.19 291 PRO A C 1
ATOM 2335 O O . PRO A 1 291 ? -34.714 -28.145 36.130 1.00 73.19 291 PRO A O 1
ATOM 2338 N N . VAL A 1 292 ? -34.115 -26.939 34.333 1.00 74.88 292 VAL A N 1
ATOM 2339 C CA . VAL A 1 292 ? -33.316 -28.006 33.701 1.00 74.88 292 VAL A CA 1
ATOM 2340 C C . VAL A 1 292 ? -32.031 -28.255 34.498 1.00 74.88 292 VAL A C 1
ATOM 2342 O O . VAL A 1 292 ? -31.719 -29.399 34.841 1.00 74.88 292 VAL A O 1
ATOM 2345 N N . LEU A 1 293 ? -31.318 -27.184 34.860 1.00 76.88 293 LEU A N 1
ATOM 2346 C CA . LEU A 1 293 ? -30.108 -27.245 35.684 1.00 76.88 293 LEU A CA 1
ATOM 2347 C C . LEU A 1 293 ? -30.400 -27.763 37.099 1.00 76.88 293 LEU A C 1
ATOM 2349 O O . LEU A 1 293 ? -29.690 -28.643 37.594 1.00 76.88 293 LEU A O 1
ATOM 2353 N N . LEU A 1 294 ? -31.485 -27.299 37.729 1.00 78.06 294 LEU A N 1
ATOM 2354 C CA . LEU A 1 294 ? -31.900 -27.782 39.049 1.00 78.06 294 LEU A CA 1
ATOM 2355 C C . LEU A 1 294 ? -32.275 -29.269 39.026 1.00 78.06 294 LEU A C 1
ATOM 2357 O O . LEU A 1 294 ? -31.939 -30.005 39.956 1.00 78.06 294 LEU A O 1
ATOM 2361 N N . ALA A 1 295 ? -32.937 -29.744 37.967 1.00 79.19 295 ALA A N 1
ATOM 2362 C CA . ALA A 1 295 ? -33.265 -31.161 37.813 1.00 79.19 295 ALA A CA 1
ATOM 2363 C C . ALA A 1 295 ? -32.007 -32.035 37.677 1.00 79.19 295 ALA A C 1
ATOM 2365 O O . ALA A 1 295 ? -31.961 -33.138 38.224 1.00 79.19 295 ALA A O 1
ATOM 2366 N N . HIS A 1 296 ? -30.963 -31.541 37.007 1.00 75.38 296 HIS A N 1
ATOM 2367 C CA . HIS A 1 296 ? -29.682 -32.243 36.915 1.00 75.38 296 HIS A CA 1
ATOM 2368 C C . HIS A 1 296 ? -28.920 -32.278 38.245 1.00 75.38 296 HIS A C 1
ATOM 2370 O O . HIS A 1 296 ? -28.374 -33.323 38.590 1.00 75.38 296 HIS A O 1
ATOM 2376 N N . LEU A 1 297 ? -28.925 -31.182 39.011 1.00 80.62 297 LEU A N 1
ATOM 2377 C CA . LEU A 1 297 ? -28.267 -31.105 40.322 1.00 80.62 297 LEU A CA 1
ATOM 2378 C C . LEU A 1 297 ? -28.987 -31.922 41.408 1.00 80.62 297 LEU A C 1
ATOM 2380 O O . LEU A 1 297 ? -28.350 -32.458 42.312 1.00 80.62 297 LEU A O 1
ATOM 2384 N N . THR A 1 298 ? -30.316 -32.029 41.331 1.00 81.00 298 THR A N 1
ATOM 2385 C CA . THR A 1 298 ? -31.128 -32.780 42.307 1.00 81.00 298 THR A CA 1
ATOM 2386 C C . THR A 1 298 ? -31.242 -34.270 41.980 1.00 81.00 298 THR A C 1
ATOM 2388 O O . THR A 1 298 ? -31.514 -35.081 42.871 1.00 81.00 298 THR A O 1
ATOM 2391 N N . SER A 1 299 ? -30.982 -34.664 40.731 1.00 78.56 299 SER A N 1
ATOM 2392 C CA . SER A 1 299 ? -30.912 -36.067 40.340 1.00 78.56 299 SER A CA 1
ATOM 2393 C C . SER A 1 299 ? -29.657 -36.727 40.920 1.00 78.56 299 SER A C 1
ATOM 2395 O O . SER A 1 299 ? -28.556 -36.596 40.397 1.00 78.56 299 SER A O 1
ATOM 2397 N N . ARG A 1 300 ? -29.820 -37.510 41.993 1.00 79.31 300 ARG A N 1
ATOM 2398 C CA . ARG A 1 300 ? -28.731 -38.272 42.641 1.00 79.31 300 ARG A CA 1
ATOM 2399 C C . ARG A 1 300 ? -28.196 -39.448 41.811 1.00 79.31 300 ARG A C 1
ATOM 2401 O O . ARG A 1 300 ? -27.390 -40.232 42.306 1.00 79.31 300 ARG A O 1
ATOM 2408 N N . THR A 1 301 ? -28.656 -39.623 40.575 1.00 77.75 301 THR A N 1
ATOM 2409 C CA . THR A 1 301 ? -28.176 -40.694 39.698 1.00 77.75 301 THR A CA 1
ATOM 2410 C C . THR A 1 301 ? -26.963 -40.213 38.913 1.00 77.75 301 THR A C 1
ATOM 2412 O O . THR A 1 301 ? -27.066 -39.236 38.180 1.00 77.75 301 THR A O 1
ATOM 2415 N N . SER A 1 302 ? -25.848 -40.940 38.976 1.00 80.94 302 SER A N 1
ATOM 2416 C CA . SER A 1 302 ? -24.630 -40.658 38.197 1.00 80.94 302 SER A CA 1
ATOM 2417 C C . SER A 1 302 ? -24.791 -40.837 36.678 1.00 80.94 302 SER A C 1
ATOM 2419 O O . SER A 1 302 ? -23.862 -40.564 35.922 1.00 80.94 302 SER A O 1
ATOM 2421 N N . SER A 1 303 ? -25.957 -41.295 36.209 1.00 82.81 303 SER A N 1
ATOM 2422 C CA . SER A 1 303 ? -26.277 -41.398 34.784 1.00 82.81 303 SER A CA 1
ATOM 2423 C C . SER A 1 303 ? -26.862 -40.084 34.248 1.00 82.81 303 SER A C 1
ATOM 2425 O O . SER A 1 303 ? -27.784 -39.560 34.884 1.00 82.81 303 SER A O 1
ATOM 2427 N N . PRO A 1 304 ? -26.437 -39.600 33.066 1.00 79.19 304 PRO A N 1
ATOM 2428 C CA . PRO A 1 304 ? -26.996 -38.398 32.455 1.00 79.19 304 PRO A CA 1
ATOM 2429 C C . PRO A 1 304 ? -28.515 -38.528 32.267 1.00 79.19 304 PRO A C 1
ATOM 2431 O O . PRO A 1 304 ? -29.031 -39.564 31.833 1.00 79.19 304 PRO A O 1
ATOM 2434 N N . LEU A 1 305 ? -29.240 -37.473 32.641 1.00 81.31 305 LEU A N 1
ATOM 2435 C CA . LEU A 1 305 ? -30.697 -37.417 32.591 1.00 81.31 305 LEU A CA 1
ATOM 2436 C C . LEU A 1 305 ? -31.156 -37.413 31.125 1.00 81.31 305 LEU A C 1
ATOM 2438 O O . LEU A 1 305 ? -31.014 -36.431 30.405 1.00 81.31 305 LEU A O 1
ATOM 2442 N N . THR A 1 306 ? -31.687 -38.535 30.647 1.00 86.25 306 THR A N 1
ATOM 2443 C CA . THR A 1 306 ? -32.220 -38.610 29.282 1.00 86.25 306 THR A CA 1
ATOM 2444 C C . THR A 1 306 ? -33.516 -37.809 29.166 1.00 86.25 306 THR A C 1
ATOM 2446 O O . THR A 1 306 ? -34.294 -37.727 30.119 1.00 86.25 306 THR A O 1
ATOM 2449 N N . ARG A 1 307 ? -33.805 -37.278 27.970 1.00 76.75 307 ARG A N 1
ATOM 2450 C CA . ARG A 1 307 ? -35.017 -36.485 27.677 1.00 76.75 307 ARG A CA 1
ATOM 2451 C C . ARG A 1 307 ? -36.314 -37.149 28.170 1.00 76.75 307 ARG A C 1
ATOM 2453 O O . ARG A 1 307 ? -37.189 -36.472 28.695 1.00 76.75 307 ARG A O 1
ATOM 2460 N N . ARG A 1 308 ? -36.415 -38.484 28.070 1.00 79.06 308 ARG A N 1
ATOM 2461 C CA . ARG A 1 308 ? -37.556 -39.267 28.592 1.00 79.06 308 ARG A CA 1
ATOM 2462 C C . ARG A 1 308 ? -37.664 -39.233 30.120 1.00 79.06 308 ARG A C 1
ATOM 2464 O O . ARG A 1 308 ? -38.768 -39.117 30.640 1.00 79.06 308 ARG A O 1
ATOM 2471 N N . ARG A 1 309 ? -36.542 -39.323 30.843 1.00 75.56 309 ARG A N 1
ATOM 2472 C CA . ARG A 1 309 ? -36.526 -39.252 32.314 1.00 75.56 309 ARG A CA 1
ATOM 2473 C C . ARG A 1 309 ? -36.829 -37.843 32.812 1.00 75.56 309 ARG A C 1
ATOM 2475 O O . ARG A 1 309 ? -37.608 -37.697 33.748 1.00 75.56 309 ARG A O 1
ATOM 2482 N N . TYR A 1 310 ? -36.288 -36.824 32.148 1.00 82.81 310 TYR A N 1
ATOM 2483 C CA . TYR A 1 310 ? -36.626 -35.431 32.441 1.00 82.81 310 TYR A CA 1
ATOM 2484 C C . TYR A 1 310 ? -38.128 -35.166 32.265 1.00 82.81 310 TYR A C 1
ATOM 2486 O O . TYR A 1 310 ? -38.777 -34.672 33.183 1.00 82.81 310 TYR A O 1
ATOM 2494 N N . ALA A 1 311 ? -38.707 -35.615 31.145 1.00 78.62 311 ALA A N 1
ATOM 2495 C CA . ALA A 1 311 ? -40.143 -35.501 30.897 1.00 78.62 311 ALA A CA 1
ATOM 2496 C C . ALA A 1 311 ? -40.989 -36.198 31.979 1.00 78.62 311 ALA A C 1
ATOM 2498 O O . ALA A 1 311 ? -42.002 -35.651 32.401 1.00 78.62 311 ALA A O 1
ATOM 2499 N N . SER A 1 312 ? -40.557 -37.360 32.488 1.00 78.94 312 SER A N 1
ATOM 2500 C CA . SER A 1 312 ? -41.261 -38.042 33.588 1.00 78.94 312 SER A CA 1
ATOM 2501 C C . SER A 1 312 ? -41.173 -37.308 34.934 1.00 78.94 312 SER A C 1
ATOM 2503 O O . SER A 1 312 ? -42.122 -37.352 35.712 1.00 78.94 312 SER A O 1
ATOM 2505 N N . LEU A 1 313 ? -40.065 -36.605 35.205 1.00 79.69 313 LEU A N 1
ATOM 2506 C CA . LEU A 1 313 ? -39.897 -35.810 36.428 1.00 79.69 313 LEU A CA 1
ATOM 2507 C C . LEU A 1 313 ? -40.762 -34.548 36.410 1.00 79.69 313 LEU A C 1
ATOM 2509 O O . LEU A 1 313 ? -41.315 -34.179 37.442 1.00 79.69 313 LEU A O 1
ATOM 2513 N N . ILE A 1 314 ? -40.915 -33.922 35.240 1.00 76.50 314 ILE A N 1
ATOM 2514 C CA . ILE A 1 314 ? -41.825 -32.786 35.067 1.00 76.50 314 ILE A CA 1
ATOM 2515 C C . ILE A 1 314 ? -43.280 -33.246 35.139 1.00 76.50 314 ILE A C 1
ATOM 2517 O O . ILE A 1 314 ? -44.069 -32.636 35.851 1.00 76.50 314 ILE A O 1
ATOM 2521 N N . ALA A 1 315 ? -43.636 -34.336 34.453 1.00 75.69 315 ALA A N 1
ATOM 2522 C CA . ALA A 1 315 ? -45.018 -34.813 34.388 1.00 75.69 315 ALA A CA 1
ATOM 2523 C C . ALA A 1 315 ? -45.581 -35.263 35.750 1.00 75.69 315 ALA A C 1
ATOM 2525 O O . ALA A 1 315 ? -46.785 -35.171 35.970 1.00 75.69 315 ALA A O 1
ATOM 2526 N N . ASN A 1 316 ? -44.727 -35.715 36.677 1.00 71.25 316 ASN A N 1
ATOM 2527 C CA . ASN A 1 316 ? -45.138 -36.079 38.038 1.00 71.25 316 ASN A CA 1
ATOM 2528 C C . ASN A 1 316 ? -45.233 -34.882 38.998 1.00 71.25 316 ASN A C 1
ATOM 2530 O O . ASN A 1 316 ? -45.703 -35.041 40.127 1.00 71.25 316 ASN A O 1
ATOM 2534 N N . ARG A 1 317 ? -44.794 -33.688 38.586 1.00 66.19 317 ARG A N 1
ATOM 2535 C CA . ARG A 1 317 ? -45.015 -32.461 39.349 1.00 66.19 317 ARG A CA 1
ATOM 2536 C C . ARG A 1 317 ? -46.426 -31.989 39.013 1.00 66.19 317 ARG A C 1
ATOM 2538 O O . ARG A 1 317 ? -46.676 -31.529 37.905 1.00 66.19 317 ARG A O 1
ATOM 2545 N N . SER A 1 318 ? -47.357 -32.145 39.954 1.00 54.62 318 SER A N 1
ATOM 2546 C CA . SER A 1 318 ? -48.707 -31.586 39.835 1.00 54.62 318 SER A CA 1
ATOM 2547 C C . SER A 1 318 ? -48.601 -30.123 39.378 1.00 54.62 318 SER A C 1
ATOM 2549 O O . SER A 1 318 ? -47.908 -29.356 40.059 1.00 54.62 318 SER A O 1
ATOM 2551 N N . PRO A 1 319 ? -49.202 -29.742 38.238 1.00 56.84 319 PRO A N 1
ATOM 2552 C CA . PRO A 1 319 ? -48.992 -28.423 37.664 1.00 56.84 319 PRO A CA 1
ATOM 2553 C C . PRO A 1 319 ? -49.467 -27.358 38.661 1.00 56.84 319 PRO A C 1
ATOM 2555 O O . PRO A 1 319 ? -50.599 -27.449 39.148 1.00 56.84 319 PRO A O 1
ATOM 2558 N N . PRO A 1 320 ? -48.632 -26.363 39.009 1.00 55.94 320 PRO A N 1
ATOM 2559 C CA . PRO A 1 320 ? -49.121 -25.214 39.749 1.00 55.94 320 PRO A CA 1
ATOM 2560 C C . PRO A 1 320 ? -50.165 -24.484 38.882 1.00 55.94 320 PRO A C 1
ATOM 2562 O O . PRO A 1 320 ? -49.995 -24.411 37.661 1.00 55.94 320 PRO A O 1
ATOM 2565 N N . PRO A 1 321 ? -51.244 -23.939 39.473 1.00 58.25 321 PRO A N 1
ATOM 2566 C CA . PRO A 1 321 ? -52.415 -23.422 38.749 1.00 58.25 321 PRO A CA 1
ATOM 2567 C C . PRO A 1 321 ? -52.154 -22.204 37.837 1.00 58.25 321 PRO A C 1
ATOM 2569 O O . PRO A 1 321 ? -53.097 -21.665 37.273 1.00 58.25 321 PRO A O 1
ATOM 2572 N N . GLN A 1 322 ? -50.903 -21.765 37.666 1.00 55.94 322 GLN A N 1
ATOM 2573 C CA . GLN A 1 322 ? -50.531 -20.570 36.900 1.00 55.94 322 GLN A CA 1
ATOM 2574 C C . GLN A 1 322 ? -50.010 -20.835 35.474 1.00 55.94 322 GLN A C 1
ATOM 2576 O O . GLN A 1 322 ? -49.888 -19.888 34.707 1.00 55.94 322 GLN A O 1
ATOM 2581 N N . TYR A 1 323 ? -49.763 -22.085 35.060 1.00 52.41 323 TYR A N 1
ATOM 2582 C CA . TYR A 1 323 ? -49.217 -22.382 33.716 1.00 52.41 323 TYR A CA 1
ATOM 2583 C C . TYR A 1 323 ? -50.263 -22.563 32.600 1.00 52.41 323 TYR A C 1
ATOM 2585 O O . TYR A 1 323 ? -49.902 -22.911 31.475 1.00 52.41 323 TYR A O 1
ATOM 2593 N N . GLN A 1 324 ? -51.551 -22.308 32.861 1.00 56.62 324 GLN A N 1
ATOM 2594 C CA . GLN A 1 324 ? -52.583 -22.354 31.810 1.00 56.62 324 GLN A CA 1
ATOM 2595 C C . GLN A 1 324 ? -52.351 -21.292 30.719 1.00 56.62 324 GLN A C 1
ATOM 2597 O O . GLN A 1 324 ? -52.617 -21.564 29.551 1.00 56.62 324 GLN A O 1
ATOM 2602 N N . GLY A 1 325 ? -51.742 -20.149 31.063 1.00 60.50 325 GLY A N 1
ATOM 2603 C CA . GLY A 1 325 ? -51.477 -19.068 30.108 1.00 60.50 325 GLY A CA 1
ATOM 2604 C C . GLY A 1 325 ? -50.470 -19.430 29.013 1.00 60.50 325 GLY A C 1
ATOM 2605 O O . GLY A 1 325 ? -50.657 -19.051 27.866 1.00 60.50 325 GLY A O 1
ATOM 2606 N N . LEU A 1 326 ? -49.435 -20.225 29.308 1.00 59.12 326 LEU A N 1
ATOM 2607 C CA . LEU A 1 326 ? -48.447 -20.620 28.291 1.00 59.12 326 LEU A CA 1
ATOM 2608 C C . LEU A 1 326 ? -49.023 -21.615 27.280 1.00 59.12 326 LEU A C 1
ATOM 2610 O O . LEU A 1 326 ? -48.709 -21.545 26.094 1.00 59.12 326 LEU A O 1
ATOM 2614 N N . GLN A 1 327 ? -49.891 -22.525 27.729 1.00 64.62 327 GLN A N 1
ATOM 2615 C CA . GLN A 1 327 ? -50.607 -23.415 26.815 1.00 64.62 327 GLN A CA 1
ATOM 2616 C C . GLN A 1 327 ? -51.556 -22.633 25.909 1.00 64.62 327 GLN A C 1
ATOM 2618 O O . GLN A 1 327 ? -51.606 -22.920 24.716 1.00 64.62 327 GLN A O 1
ATOM 2623 N N . GLU A 1 328 ? -52.238 -21.631 26.459 1.00 68.88 328 GLU A N 1
ATOM 2624 C CA . GLU A 1 328 ? -53.109 -20.736 25.705 1.00 68.88 328 GLU A CA 1
ATOM 2625 C C . GLU A 1 328 ? -52.307 -19.908 24.691 1.00 68.88 328 GLU A C 1
ATOM 2627 O O . GLU A 1 328 ? -52.644 -19.936 23.518 1.00 68.88 328 GLU A O 1
ATOM 2632 N N . ILE A 1 329 ? -51.166 -19.320 25.068 1.00 67.06 329 ILE A N 1
ATOM 2633 C CA . ILE A 1 329 ? -50.277 -18.565 24.160 1.00 67.06 329 ILE A CA 1
ATOM 2634 C C . ILE A 1 329 ? -49.705 -19.451 23.043 1.00 67.06 329 ILE A C 1
ATOM 2636 O O . ILE A 1 329 ? -49.638 -19.043 21.883 1.00 67.06 329 ILE A O 1
ATOM 2640 N N . VAL A 1 330 ? -49.288 -20.681 23.360 1.00 71.19 330 VAL A N 1
ATOM 2641 C CA . VAL A 1 330 ? -48.786 -21.627 22.350 1.00 71.19 330 VAL A CA 1
ATOM 2642 C C . VAL A 1 330 ? -49.913 -22.073 21.419 1.00 71.19 330 VAL A C 1
ATOM 2644 O O . VAL A 1 330 ? -49.684 -22.255 20.222 1.00 71.19 330 VAL A O 1
ATOM 2647 N N . GLN A 1 331 ? -51.124 -22.259 21.944 1.00 78.56 331 GLN A N 1
ATOM 2648 C CA . GLN A 1 331 ? -52.296 -22.596 21.146 1.00 78.56 331 GLN A CA 1
ATOM 2649 C C . GLN A 1 331 ? -52.725 -21.418 20.263 1.00 78.56 331 GLN A C 1
ATOM 2651 O O . GLN A 1 331 ? -53.016 -21.631 19.089 1.00 78.56 331 GLN A O 1
ATOM 2656 N N . ASP A 1 332 ? -52.650 -20.193 20.775 1.00 76.00 332 ASP A N 1
ATOM 2657 C CA . ASP A 1 332 ? -52.989 -18.963 20.065 1.00 76.00 332 ASP A CA 1
ATOM 2658 C C . ASP A 1 332 ? -51.983 -18.675 18.941 1.00 76.00 332 ASP A C 1
ATOM 2660 O O . ASP A 1 332 ? -52.375 -18.460 17.797 1.00 76.00 332 ASP A O 1
ATOM 2664 N N . ARG A 1 333 ? -50.672 -18.849 19.187 1.00 73.62 333 ARG A N 1
ATOM 2665 C CA . ARG A 1 333 ? -49.653 -18.798 18.118 1.00 73.62 333 ARG A CA 1
ATOM 2666 C C . ARG A 1 333 ? -49.867 -19.872 17.055 1.00 73.62 333 ARG A C 1
ATOM 2668 O O . ARG A 1 333 ? -49.665 -19.607 15.875 1.00 73.62 333 ARG A O 1
ATOM 2675 N N . ARG A 1 334 ? -50.280 -21.087 17.434 1.00 76.38 334 ARG A N 1
ATOM 2676 C CA . ARG A 1 334 ? -50.578 -22.148 16.453 1.00 76.38 334 ARG A CA 1
ATOM 2677 C C . ARG A 1 334 ? -51.798 -21.818 15.604 1.00 76.38 334 ARG A C 1
ATOM 2679 O O . ARG A 1 334 ? -51.790 -22.150 14.425 1.00 76.38 334 ARG A O 1
ATOM 2686 N N . LEU A 1 335 ? -52.817 -21.183 16.179 1.00 80.38 335 LEU A N 1
ATOM 2687 C CA . LEU A 1 335 ? -53.995 -20.734 15.438 1.00 80.38 335 LEU A CA 1
ATOM 2688 C C . LEU A 1 335 ? -53.673 -19.531 14.542 1.00 80.38 335 LEU A C 1
ATOM 2690 O O . LEU A 1 335 ? -54.101 -19.519 13.392 1.00 80.38 335 LEU A O 1
ATOM 2694 N N . ALA A 1 336 ? -52.850 -18.591 15.013 1.00 74.81 336 ALA A N 1
ATOM 2695 C CA . ALA A 1 336 ? -52.374 -17.458 14.221 1.00 74.81 336 ALA A CA 1
ATOM 2696 C C . ALA A 1 336 ? -51.546 -17.915 13.008 1.00 74.81 336 ALA A C 1
ATOM 2698 O O . A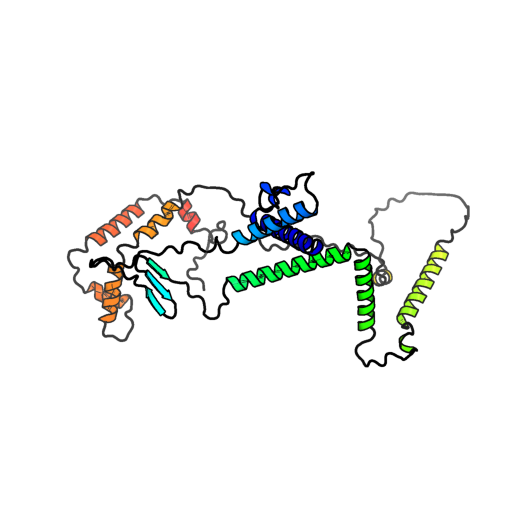LA A 1 336 ? -51.790 -17.476 11.889 1.00 74.81 336 ALA A O 1
ATOM 2699 N N . VAL A 1 337 ? -50.634 -18.874 13.205 1.00 73.62 337 VAL A N 1
ATOM 2700 C CA . VAL A 1 337 ? -49.832 -19.455 12.113 1.00 73.62 337 VAL A CA 1
ATOM 2701 C C . VAL A 1 337 ? -50.679 -20.342 11.191 1.00 73.62 337 VAL A C 1
ATOM 2703 O O . VAL A 1 337 ? -50.395 -20.430 10.002 1.00 73.6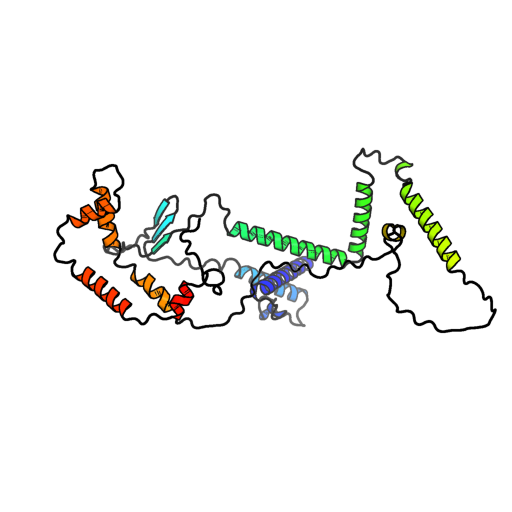2 337 VAL A O 1
ATOM 2706 N N . ALA A 1 338 ? -51.732 -20.994 11.699 1.00 78.62 338 ALA A N 1
ATOM 2707 C CA . ALA A 1 338 ? -52.636 -21.800 10.875 1.00 78.62 338 ALA A CA 1
ATOM 2708 C C . ALA A 1 338 ? -53.580 -20.959 9.995 1.00 78.62 338 ALA A C 1
ATOM 2710 O O . ALA A 1 338 ? -54.099 -21.484 9.013 1.00 78.62 338 ALA A O 1
ATOM 2711 N N . GLY A 1 339 ? -53.819 -19.691 10.351 1.00 76.06 339 GLY A N 1
ATOM 2712 C CA . GLY A 1 339 ? -54.662 -18.764 9.591 1.00 76.06 339 GLY A CA 1
ATOM 2713 C C . GLY A 1 339 ? -53.913 -17.921 8.557 1.00 76.06 339 GLY A C 1
ATOM 2714 O O . GLY A 1 339 ? -54.553 -1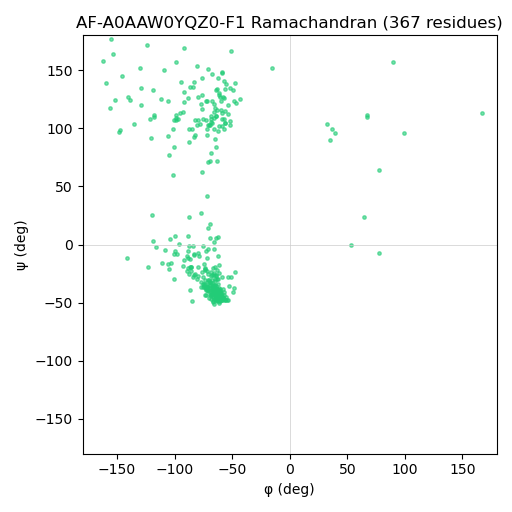7.298 7.715 1.00 76.06 339 GLY A O 1
ATOM 2715 N N . GLN A 1 340 ? -52.581 -17.893 8.609 1.00 74.31 340 GLN A N 1
ATOM 2716 C CA . GLN A 1 340 ? -51.772 -17.184 7.627 1.00 74.31 340 GLN A CA 1
ATOM 2717 C C . GLN A 1 340 ? -51.737 -18.010 6.337 1.00 74.31 340 GLN A C 1
ATOM 2719 O O . GLN A 1 340 ? -51.270 -19.152 6.339 1.00 74.31 340 GLN A O 1
ATOM 2724 N N . GLU A 1 341 ? -52.285 -17.458 5.249 1.00 69.06 341 GLU A N 1
ATOM 2725 C CA . GLU A 1 341 ? -52.186 -18.073 3.925 1.00 69.06 341 GLU A CA 1
ATOM 2726 C C . GLU A 1 341 ? -50.706 -18.328 3.639 1.00 69.06 341 GLU A C 1
ATOM 2728 O O . GLU A 1 341 ? -49.872 -17.425 3.727 1.00 69.06 341 GLU A O 1
ATOM 2733 N N . ARG A 1 342 ? -50.367 -19.603 3.425 1.00 63.53 342 ARG A N 1
ATOM 2734 C CA . ARG A 1 342 ? -48.995 -20.005 3.134 1.00 63.53 342 ARG A CA 1
ATOM 2735 C C . ARG A 1 342 ? -48.612 -19.375 1.813 1.00 63.53 342 ARG A C 1
ATOM 2737 O O . ARG A 1 342 ? -49.132 -19.785 0.781 1.00 63.53 342 ARG A O 1
ATOM 2744 N N . ASP A 1 343 ? -47.709 -18.416 1.889 1.00 75.44 343 ASP A N 1
ATOM 2745 C CA . ASP A 1 343 ? -47.112 -17.803 0.721 1.00 75.44 343 ASP A CA 1
ATOM 2746 C C . ASP A 1 343 ? -46.392 -18.895 -0.084 1.00 75.44 343 ASP A C 1
ATOM 2748 O O . ASP A 1 343 ? -45.502 -19.587 0.428 1.00 75.44 343 ASP A O 1
ATOM 2752 N N . GLU A 1 344 ? -46.865 -19.146 -1.305 1.00 77.75 344 GLU A N 1
ATOM 2753 C CA . GLU A 1 344 ? -46.361 -20.227 -2.160 1.00 77.75 344 GLU A CA 1
ATOM 2754 C C . GLU A 1 344 ? -44.873 -20.007 -2.487 1.00 77.75 344 GLU A C 1
ATOM 2756 O O . GLU A 1 344 ? -44.100 -20.970 -2.555 1.00 77.75 344 GLU A O 1
ATOM 2761 N N . ASP A 1 345 ? -44.454 -18.741 -2.532 1.00 76.25 345 ASP A N 1
ATOM 2762 C CA . ASP A 1 345 ? -43.083 -18.310 -2.796 1.00 76.25 345 ASP A CA 1
ATOM 2763 C C . ASP A 1 345 ? -42.118 -18.707 -1.661 1.00 76.25 345 ASP A C 1
ATOM 2765 O O . ASP A 1 345 ? -40.957 -19.062 -1.896 1.00 76.25 345 ASP A O 1
ATOM 2769 N N . ASP A 1 346 ? -42.597 -18.730 -0.414 1.00 76.31 346 ASP A N 1
ATOM 2770 C CA . ASP A 1 346 ? -41.808 -19.141 0.752 1.00 76.31 346 ASP A CA 1
ATOM 2771 C C . ASP A 1 346 ? -41.555 -20.651 0.768 1.00 76.31 346 ASP A C 1
ATOM 2773 O O . ASP A 1 346 ? -40.491 -21.124 1.185 1.00 76.31 346 ASP A O 1
ATOM 2777 N N . GLU A 1 347 ? -42.532 -21.439 0.321 1.00 77.75 347 GLU A N 1
ATOM 2778 C CA . GLU A 1 347 ? -42.364 -22.881 0.162 1.00 77.75 347 GLU A CA 1
ATOM 2779 C C . GLU A 1 347 ? -41.410 -23.209 -0.992 1.00 77.75 347 GLU A C 1
ATOM 2781 O O . GLU A 1 347 ? -40.622 -24.152 -0.875 1.00 77.75 347 GLU A O 1
ATOM 2786 N N . GLU A 1 348 ? -41.412 -22.418 -2.068 1.00 78.88 348 GLU A N 1
ATOM 2787 C CA . GLU A 1 348 ? -40.462 -22.567 -3.171 1.00 78.88 348 GLU A CA 1
ATOM 2788 C C . GLU A 1 348 ? -39.031 -22.202 -2.742 1.00 78.88 348 GLU A C 1
ATOM 2790 O O . GLU A 1 348 ? -38.100 -22.981 -2.975 1.00 78.88 348 GLU A O 1
ATOM 2795 N N . ARG A 1 349 ? -38.846 -21.120 -1.971 1.00 77.25 349 ARG A N 1
ATOM 2796 C CA . ARG A 1 349 ? -37.543 -20.761 -1.374 1.00 77.25 349 ARG A CA 1
ATOM 2797 C C . ARG A 1 349 ? -37.010 -21.824 -0.416 1.00 77.25 349 ARG A C 1
ATOM 2799 O O . ARG A 1 349 ? -35.817 -22.121 -0.437 1.00 77.25 349 ARG A O 1
ATOM 2806 N N . LYS A 1 350 ? -37.871 -22.452 0.393 1.00 78.44 350 LYS A N 1
ATOM 2807 C CA . LYS A 1 350 ? -37.475 -23.559 1.294 1.00 78.44 350 LYS A CA 1
ATOM 2808 C C . LYS A 1 350 ? -37.089 -24.832 0.542 1.00 78.44 350 LYS A C 1
ATOM 2810 O O . LYS A 1 350 ? -36.377 -25.683 1.090 1.00 78.44 350 LYS A O 1
ATOM 2815 N N . ARG A 1 351 ? -37.587 -24.991 -0.686 1.00 78.44 351 ARG A N 1
ATOM 2816 C CA . ARG A 1 351 ? -37.268 -26.118 -1.566 1.00 78.44 351 ARG A CA 1
ATOM 2817 C C . ARG A 1 351 ? -36.052 -25.843 -2.432 1.00 78.44 351 ARG A C 1
ATOM 2819 O O . ARG A 1 351 ? -35.429 -26.813 -2.836 1.00 78.44 351 ARG A O 1
ATOM 2826 N N . ALA A 1 352 ? -35.673 -24.596 -2.687 1.00 81.25 352 ALA A N 1
ATOM 2827 C CA . ALA A 1 352 ? -34.484 -24.275 -3.466 1.00 81.25 352 ALA A CA 1
ATOM 2828 C C . ALA A 1 352 ? -33.178 -24.671 -2.743 1.00 81.25 352 ALA A C 1
ATOM 2830 O O . ALA A 1 352 ? -33.059 -24.640 -1.516 1.00 81.25 352 ALA A O 1
ATOM 2831 N N . CYS A 1 353 ? -32.172 -25.076 -3.514 1.00 73.44 353 CYS A N 1
ATOM 2832 C CA . CYS A 1 353 ? -30.826 -25.336 -3.024 1.00 73.44 353 CYS A CA 1
ATOM 2833 C C . CYS A 1 353 ? -30.226 -24.050 -2.443 1.00 73.44 353 CYS A C 1
ATOM 2835 O O . CYS A 1 353 ? -30.168 -23.034 -3.126 1.00 73.44 353 CYS A O 1
ATOM 2837 N N . VAL A 1 354 ? -29.712 -24.105 -1.212 1.00 72.69 354 VAL A N 1
ATOM 2838 C CA . VAL A 1 354 ? -29.123 -22.934 -0.530 1.00 72.69 354 VAL A CA 1
ATOM 2839 C C . VAL A 1 354 ? -27.908 -22.377 -1.283 1.00 72.69 354 VAL A C 1
ATOM 2841 O O . VAL A 1 354 ? -27.591 -21.203 -1.153 1.00 72.69 354 VAL A O 1
ATOM 2844 N N . VAL A 1 355 ? -27.233 -23.209 -2.082 1.00 67.00 355 VAL A N 1
ATOM 2845 C CA . VAL A 1 355 ? -26.010 -22.813 -2.791 1.00 67.00 355 VAL A CA 1
ATOM 2846 C C . VAL A 1 355 ? -26.316 -22.122 -4.118 1.00 67.00 355 VAL A C 1
ATOM 2848 O O . VAL A 1 355 ? -25.748 -21.074 -4.394 1.00 67.00 355 VAL A O 1
ATOM 2851 N N . CYS A 1 356 ? -27.187 -22.696 -4.952 1.00 75.88 356 CYS A N 1
ATOM 2852 C CA . CYS A 1 356 ? -27.458 -22.143 -6.283 1.00 75.88 356 CYS A CA 1
ATOM 2853 C C . CYS A 1 356 ? -28.786 -21.387 -6.392 1.00 75.88 356 CYS A C 1
ATOM 2855 O O . CYS A 1 356 ? -28.973 -20.680 -7.373 1.00 75.88 356 CYS A O 1
ATOM 2857 N N . MET A 1 357 ? -29.707 -21.546 -5.435 1.00 73.31 357 MET A N 1
ATOM 2858 C CA . MET A 1 357 ? -31.069 -20.980 -5.394 1.00 73.31 357 MET A CA 1
ATOM 2859 C C . MET A 1 357 ? -31.960 -21.245 -6.622 1.00 73.31 357 MET A C 1
ATOM 2861 O O . MET A 1 357 ? -33.117 -20.846 -6.631 1.00 73.31 357 MET A O 1
ATOM 2865 N N . THR A 1 358 ? -31.464 -21.947 -7.639 1.00 74.88 358 THR A N 1
ATOM 2866 C CA . THR A 1 358 ? -32.146 -22.161 -8.924 1.00 74.88 358 THR A CA 1
ATOM 2867 C C . THR A 1 358 ? -32.706 -23.567 -9.089 1.00 74.88 358 THR A C 1
ATOM 2869 O O . THR A 1 358 ? -33.551 -23.795 -9.949 1.00 74.88 358 THR A O 1
ATOM 2872 N N . GLN A 1 359 ? -32.250 -24.523 -8.281 1.00 79.12 359 GLN A N 1
ATOM 2873 C CA . GLN A 1 359 ? -32.640 -25.926 -8.389 1.00 79.12 359 GLN A CA 1
ATOM 2874 C C . GLN A 1 359 ? -33.334 -26.379 -7.106 1.00 79.12 359 GLN A C 1
ATOM 2876 O O . GLN A 1 359 ? -32.838 -26.108 -6.010 1.00 79.12 359 GLN A O 1
ATOM 2881 N N . SER A 1 360 ? -34.471 -27.069 -7.222 1.00 81.19 360 SER A N 1
ATOM 2882 C CA . SER A 1 360 ? -35.142 -27.681 -6.075 1.00 81.19 360 SER A CA 1
ATOM 2883 C C . SER A 1 360 ? -34.255 -28.777 -5.468 1.00 81.19 360 SER A C 1
ATOM 2885 O O . SER A 1 360 ? -33.655 -29.587 -6.173 1.00 81.19 360 SER A O 1
ATOM 2887 N N . ARG A 1 361 ? -34.108 -28.780 -4.142 1.00 73.06 361 ARG A N 1
ATOM 2888 C CA . ARG A 1 361 ? -33.319 -29.769 -3.411 1.00 73.06 361 ARG A CA 1
ATOM 2889 C C . ARG A 1 361 ? -34.136 -31.051 -3.262 1.00 73.06 361 ARG A C 1
ATOM 2891 O O . ARG A 1 361 ? -35.225 -31.032 -2.690 1.00 73.06 361 ARG A O 1
ATOM 2898 N N . ASP A 1 362 ? -33.554 -32.173 -3.664 1.00 66.12 362 ASP A N 1
ATOM 2899 C CA . ASP A 1 362 ? -34.136 -33.498 -3.414 1.00 66.12 362 ASP A CA 1
ATOM 2900 C C . ASP A 1 362 ? -33.740 -34.075 -2.043 1.00 66.12 362 ASP A C 1
ATOM 2902 O O . ASP A 1 362 ? -34.352 -35.028 -1.562 1.00 66.12 362 ASP A O 1
ATOM 2906 N N . THR A 1 363 ? -32.749 -33.493 -1.352 1.00 63.09 363 THR A N 1
ATOM 2907 C CA . THR A 1 363 ? -32.273 -34.008 -0.056 1.00 63.09 363 THR A CA 1
ATOM 2908 C C . THR A 1 363 ? -31.980 -32.908 0.962 1.00 63.09 363 THR A C 1
ATOM 2910 O O . THR A 1 363 ? -31.165 -32.014 0.734 1.00 63.09 363 THR A O 1
ATOM 2913 N N . ILE A 1 364 ? -32.625 -33.009 2.127 1.00 53.53 364 ILE A N 1
ATOM 2914 C CA . ILE A 1 364 ? -32.393 -32.175 3.311 1.00 53.53 364 ILE A CA 1
ATOM 2915 C C . ILE A 1 364 ? -31.232 -32.790 4.100 1.00 53.53 364 ILE A C 1
ATOM 2917 O O . ILE A 1 364 ? -31.444 -33.748 4.839 1.00 53.53 364 ILE A O 1
ATOM 2921 N N . LEU A 1 365 ? -30.010 -32.274 3.966 1.00 48.19 365 LEU A N 1
ATOM 2922 C CA . LEU A 1 365 ? -28.923 -32.649 4.874 1.00 48.19 365 LEU A CA 1
ATOM 2923 C C . LEU A 1 365 ? -28.738 -31.546 5.922 1.00 48.19 365 LEU A C 1
ATOM 2925 O O . LEU A 1 365 ? -28.261 -30.456 5.627 1.00 48.19 365 LEU A O 1
ATOM 2929 N N . TRP A 1 366 ? -29.163 -31.851 7.148 1.00 43.56 366 TRP A N 1
ATOM 2930 C CA . TRP A 1 366 ? -28.805 -31.161 8.389 1.00 43.56 366 TRP A CA 1
ATOM 2931 C C . TRP A 1 366 ? -28.338 -32.235 9.388 1.00 43.56 366 TRP A C 1
ATOM 2933 O O . TRP A 1 366 ? -29.053 -33.231 9.531 1.00 43.56 366 TRP A O 1
ATOM 2943 N N . PRO A 1 367 ? -27.225 -32.074 10.129 1.00 45.84 367 PRO A N 1
ATOM 2944 C CA . PRO A 1 367 ? -26.125 -31.120 9.982 1.00 45.84 367 PRO A CA 1
ATOM 2945 C C . PRO A 1 367 ? -24.966 -31.734 9.168 1.00 45.84 367 PRO A C 1
ATOM 2947 O O . PRO A 1 367 ? -24.624 -32.907 9.335 1.00 45.84 367 PRO A O 1
ATOM 2950 N N . CYS A 1 368 ? -24.352 -30.946 8.286 1.00 32.94 368 CYS A N 1
ATOM 2951 C CA . CYS A 1 368 ? -23.169 -31.358 7.530 1.00 32.94 368 CYS A CA 1
ATOM 2952 C C . CYS A 1 368 ? -21.902 -31.138 8.373 1.00 32.94 368 CYS A C 1
ATOM 2954 O O . CYS A 1 368 ? -21.782 -30.120 9.052 1.00 32.94 368 CYS A O 1
ATOM 2956 N N . ARG A 1 369 ? -21.014 -32.136 8.356 1.00 36.09 369 ARG A N 1
ATOM 2957 C CA . ARG A 1 369 ? -19.680 -32.132 8.974 1.00 36.09 369 ARG A CA 1
ATOM 2958 C C . ARG A 1 369 ? -18.764 -31.053 8.420 1.00 36.09 369 ARG A C 1
ATOM 2960 O O . ARG A 1 369 ? -18.882 -30.789 7.204 1.00 36.09 369 ARG A O 1
#

Foldseek 3Di:
DLVVLVVLLVVLLVVVQVVCCVPPVDDPDSCVSQQDVVLPDDPPDDPVRNSVSSSVSSVVSVVCPDPVVVPPVPPPPPAWEWEDAPVDIDTDDPDDPDDDPPRNDHPDYDDDPHDPPPDDPPVVVVVVVVCVVVVVVVVVVVLVVLVVDPVSVVVVVVVVVVVVVDVVPDPDDPPVPDPVVPPDDVVVVVVVVVVVVVVVVVVVVPPDPPDDDDDDDDDDDDDDDDPPPPPDDDVVCVVVVVDPPPPCPPDPPPPDDDDDDDDDDDDPPVVVVVCPVVVVPPPPCPVVVVVVVVVQVPPPDPDPQDPVNVVVVVVPPPDDPPCPVVVVVVVVVVVVVVPPDPDVVVVLQVQADPPPSPDGDPDDDPPDD

Mean predicted aligned error: 21.78 Å

Organism: NCBI:txid1651941

Secondary structure (DSSP, 8-state):
-HHHHHHHHHHHHHHHHHHHHHHHSS---TTTTSS-GGGPPPTTS-HHHHHHHHHHHHHHHHHHHSSSSS-------SS-EEEE-SS-EEEE----S---TTTT----EEE-----TTSPPHHHHHHHHHHHHHHHHHHHHHHHHHHHSHHHHHHHHHHHHHHHHHHHS-SS---TT-GGGGSPPHHHHHHHHHHHHHHHHHHHHSS---------------------------HHHHHTT-S------------------------TTTHHHHTHHHHHTTTTTHHHHHHHHHHHHH---SS---HHHHHHHHHTSPPPTTTHHHHHHHHHHHHHHHHS---HHHHHHHHB-TTTSSSB-S----S--